Protein AF-A0A3A8LIF6-F1 (afdb_monomer_lite)

pLDDT: mean 84.56, std 20.61, range [31.11, 98.81]

Secondary structure (DSSP, 8-state):
--PPPP---PPPPPPPPP---PPPPP--PPPP------------------------------TTS-PPPPPHHHHHHHHHHHHHHHHHHHHHHH-SSSPP-HHHHHHHHHHHHT-S-TTS-PBPTTSPEEEE-PPPTT-HHHH-TTSHHHHHHHHHHHHTHHHHHHHHTTS-HHHHHHHHHHHHHHHTSTTT--HHHHHHHHHHHHHT-SS-PBPTTT--BHHHHHHHHHHS---TT--HHHHHHHHHHHHH-GGG-B-TTSS-HHHHHHHHHHHHH-HHHHHHHHHHHHSSS-EEE-TTSS-EEEPPP--TTSS--STTPPPHHHHHHHHHHHHHHH-TTEEEETTTTEEEETT--EEESS--HHHHHHHHHHHHSS-EEEEE---SHHHHHHHHHHHHHHHHTT--EEEEEEETTEEEEEEEEEEEE-TTT--EEEEEEETBTEEEEEEHHHHHHHEEEEEEEHHHHTS---------------

Sequence (486 aa):
MSRIPSPNATPPRVTRTDGPKAAPPSAQAPRATGLPTRDSFAPESNRLVAGGRAQTPAVAIDPQEFRQGPSQREVHNDLELGKLRERSKLNTLLGEDGPRTRESALSQADLLLGGFHLHSKKKTDEGADITRDAEHVNSTKDTDPTSTRHQMAAEMVESNAALEQEALQSLSPTDQAQYLAVKEQLLAIEPEGDPVAALALQTLLLKGSLPGDEALGGGGTLLEQLNGLATQELGEGIDRGQLLSDVVQEVATPESIGQRNKGTCAATAVEIQLVKENPAEYVRLVSGLASPEGQVTLADGKTVIAREALGTDAHGFGDDVRSESQELLAPALMEAANGADLDYQDGTDTHYDGDGDAVHKGLNASESDRLAEAVFGRKYDTMSGIDTATEEATAWDLIQERTAEGESVAVGIDWTGGGHKVVVTGTGVDEKTGEEYVEYTNPWGRTERMPKDEFLDRLNSVHTRAEEKERPHLPPIFRRPTAFAG

Foldseek 3Di:
DDDDDDDDDDDDDDDDDDDDDDDDDDDDDDDDPDDDDDDDDDPPDPPPDPDDDDPDPPDPDDPVPDDPDDDPVRVVVVVVVVVVVVVVVLDVLLPPPDQDDLVSLLSSLCCLQQDVPCPPQDADPLGWGFRTFGQALLDVLQVPPVRPSVVSLQVSLVSCVVVLVVLLVVDDPVLSVLLVLLLVLQCPPPPGGRSNLSSLSSSCSSVVCPPHAFALADGDGLSRLLSLLLDAAFAPPDDSNQQSSNLSSCLSAVLQQAPFPALLQLLSQLLSQCSQPGSSNLSQLLSCCGHNQNWDFASLNPDIFGFDPCDPCLPDDDSRHGRSSCNGRSLSLVVQQPDDQWDQDRVVQFIAGPVRDTDGHYHDQNSSQSSSCRRNVAHKDKDFAQDDPVSLVLQVVVCAVQLVVQHKKWFWWADDPGIGIWIFNHWDADPVPRFIWTWIRGNRSGIIIDTSVSRSVGTGMIMDHPVSVPDPPDPPPPPPPPPPDD

Structure (mmCIF, N/CA/C/O backbone):
data_AF-A0A3A8LIF6-F1
#
_entry.id   AF-A0A3A8LIF6-F1
#
loop_
_atom_site.group_PDB
_atom_site.id
_atom_site.type_symbol
_atom_site.label_atom_id
_atom_site.label_alt_id
_atom_site.label_comp_id
_atom_site.label_asym_id
_atom_site.label_entity_id
_atom_site.label_seq_id
_atom_site.pdbx_PDB_ins_code
_atom_site.Cartn_x
_atom_site.Cartn_y
_atom_site.Cartn_z
_atom_site.occupancy
_atom_site.B_iso_or_equiv
_atom_site.auth_seq_id
_atom_site.auth_comp_id
_atom_site.auth_asym_id
_atom_site.auth_atom_id
_atom_site.pdbx_PDB_model_num
ATOM 1 N N . MET A 1 1 ? -48.362 -35.141 -18.013 1.00 42.00 1 MET A N 1
ATOM 2 C CA . MET A 1 1 ? -47.172 -35.453 -17.195 1.00 42.00 1 MET A CA 1
ATOM 3 C C . MET A 1 1 ? -46.249 -36.319 -18.036 1.00 42.00 1 MET A C 1
ATOM 5 O O . MET A 1 1 ? -46.448 -37.524 -18.098 1.00 42.00 1 MET A O 1
ATOM 9 N N . SER A 1 2 ? -45.308 -35.690 -18.738 1.00 31.50 2 SER A N 1
ATOM 10 C CA . SER A 1 2 ? -44.362 -36.354 -19.642 1.00 31.50 2 SER A CA 1
ATOM 11 C C . SER A 1 2 ? -42.953 -36.009 -19.170 1.00 31.50 2 SER A C 1
ATOM 13 O O . SER A 1 2 ? -42.635 -34.832 -19.023 1.00 31.50 2 SER A O 1
ATOM 15 N N . ARG A 1 3 ? -42.158 -37.034 -18.846 1.00 38.81 3 ARG A N 1
ATOM 16 C CA . ARG A 1 3 ? -40.786 -36.905 -18.337 1.00 38.81 3 ARG A CA 1
ATOM 17 C C . ARG A 1 3 ? -39.815 -36.715 -19.503 1.00 38.81 3 ARG A C 1
ATOM 19 O O . ARG A 1 3 ? -39.824 -37.509 -20.438 1.00 38.81 3 ARG A O 1
ATOM 26 N N . ILE A 1 4 ? -38.981 -35.687 -19.402 1.00 42.16 4 ILE A N 1
ATOM 27 C CA . ILE A 1 4 ? -37.818 -35.421 -20.257 1.00 42.16 4 ILE A CA 1
ATOM 28 C C . ILE A 1 4 ? -36.588 -36.025 -19.551 1.00 42.16 4 ILE A C 1
ATOM 30 O O . ILE A 1 4 ? -36.451 -35.796 -18.348 1.00 42.16 4 ILE A O 1
ATOM 34 N N . PRO A 1 5 ? -35.709 -36.795 -20.221 1.00 50.28 5 PRO A N 1
ATOM 35 C CA . PRO A 1 5 ? -34.449 -37.243 -19.631 1.00 50.28 5 PRO A CA 1
ATOM 36 C C . PRO A 1 5 ? -33.297 -36.250 -19.883 1.00 50.28 5 PRO A C 1
ATOM 38 O O . PRO A 1 5 ? -33.153 -35.718 -20.984 1.00 50.28 5 PRO A O 1
ATOM 41 N N . SER A 1 6 ? -32.475 -36.039 -18.849 1.00 41.81 6 SER A N 1
ATOM 42 C CA . SER A 1 6 ? -31.235 -35.246 -18.858 1.00 41.81 6 SER A CA 1
ATOM 43 C C . SER A 1 6 ? -30.141 -35.842 -19.754 1.00 41.81 6 SER A C 1
ATOM 45 O O . SER A 1 6 ? -29.930 -37.057 -19.708 1.00 41.81 6 SER A O 1
ATOM 47 N N . PRO A 1 7 ? -29.349 -35.010 -20.455 1.00 45.72 7 PRO A N 1
ATOM 48 C CA . PRO A 1 7 ? -28.073 -35.408 -21.025 1.00 45.72 7 PRO A CA 1
ATOM 49 C C . PRO A 1 7 ? -26.928 -34.834 -20.178 1.00 45.72 7 PRO A C 1
ATOM 51 O O . PRO A 1 7 ? -26.720 -33.630 -20.175 1.00 45.72 7 PRO A O 1
ATOM 54 N N . ASN A 1 8 ? -26.200 -35.681 -19.449 1.00 37.94 8 ASN A N 1
ATOM 55 C CA . ASN A 1 8 ? -24.827 -35.401 -19.010 1.00 37.94 8 ASN A CA 1
ATOM 56 C C . ASN A 1 8 ? -24.169 -36.723 -18.602 1.00 37.94 8 ASN A C 1
ATOM 58 O O . ASN A 1 8 ? -24.324 -37.199 -17.481 1.00 37.94 8 ASN A O 1
ATOM 62 N N . ALA A 1 9 ? -23.472 -37.338 -19.557 1.00 41.00 9 ALA A N 1
ATOM 63 C CA . ALA A 1 9 ? -22.567 -38.452 -19.322 1.00 41.00 9 ALA A CA 1
ATOM 64 C C . ALA A 1 9 ? -21.169 -38.016 -19.770 1.00 41.00 9 ALA A C 1
ATOM 66 O O . ALA A 1 9 ? -20.919 -37.806 -20.956 1.00 41.00 9 ALA A O 1
ATOM 67 N N . THR A 1 10 ? -20.282 -37.846 -18.796 1.00 46.38 10 THR A N 1
ATOM 68 C CA . THR A 1 10 ? -18.854 -37.575 -18.972 1.00 46.38 10 THR A CA 1
ATOM 69 C C . THR A 1 10 ? -18.175 -38.778 -19.641 1.00 46.38 10 THR A C 1
ATOM 71 O O . THR A 1 10 ? -18.395 -39.908 -19.194 1.00 46.38 10 THR A O 1
ATOM 74 N N . PRO A 1 11 ? -17.349 -38.601 -20.688 1.00 44.84 11 PRO A N 1
ATOM 75 C CA . PRO A 1 11 ? -16.591 -39.708 -21.259 1.00 44.84 11 PRO A CA 1
ATOM 76 C C . PRO A 1 11 ? -15.399 -40.097 -20.359 1.00 44.84 11 PRO A C 1
ATOM 78 O O . PRO A 1 11 ? -14.822 -39.236 -19.690 1.00 44.84 11 PRO A O 1
ATOM 81 N N . PRO A 1 12 ? -15.002 -41.383 -20.330 1.00 42.94 12 PRO A N 1
ATOM 82 C CA . PRO A 1 12 ? -13.906 -41.855 -19.495 1.00 42.94 12 PRO A CA 1
ATOM 83 C C . PRO A 1 12 ? -12.528 -41.447 -20.038 1.00 42.94 12 PRO A C 1
ATOM 85 O O . PRO A 1 12 ? -12.269 -41.443 -21.242 1.00 42.94 12 PRO A O 1
ATOM 88 N N . ARG A 1 13 ? -11.635 -41.153 -19.089 1.00 41.97 13 ARG A N 1
ATOM 89 C CA . ARG A 1 13 ? -10.212 -40.831 -19.245 1.00 41.97 13 ARG A CA 1
ATOM 90 C C . ARG A 1 13 ? -9.469 -41.976 -19.947 1.00 41.97 13 ARG A C 1
ATOM 92 O O . ARG A 1 13 ? -9.420 -43.091 -19.433 1.00 41.97 13 ARG A O 1
ATOM 99 N N . VAL A 1 14 ? -8.875 -41.690 -21.105 1.00 41.88 14 VAL A N 1
ATOM 100 C CA . VAL A 1 14 ? -8.003 -42.619 -21.838 1.00 41.88 14 VAL A CA 1
ATOM 101 C C . VAL A 1 14 ? -6.654 -42.697 -21.124 1.00 41.88 14 VAL A C 1
ATOM 103 O O . VAL A 1 14 ? -5.933 -41.706 -21.026 1.00 41.88 14 VAL A O 1
ATOM 106 N N . THR A 1 15 ? -6.312 -43.880 -20.622 1.00 39.28 15 THR A N 1
ATOM 107 C CA . THR A 1 15 ? -4.973 -44.219 -20.139 1.00 39.28 15 THR A CA 1
ATOM 108 C C . THR A 1 15 ? -4.040 -44.409 -21.334 1.00 39.28 15 THR A C 1
ATOM 110 O O . THR A 1 15 ? -4.278 -45.239 -22.212 1.00 39.28 15 THR A O 1
ATOM 113 N N . ARG A 1 16 ? -2.980 -43.599 -21.395 1.00 41.56 16 ARG A N 1
ATOM 114 C CA . ARG A 1 16 ? -1.951 -43.663 -22.436 1.00 41.56 16 ARG A CA 1
ATOM 115 C C . ARG A 1 16 ? -0.925 -44.721 -22.032 1.00 41.56 16 ARG A C 1
ATOM 117 O O . ARG A 1 16 ? -0.287 -44.596 -20.995 1.00 41.56 16 ARG A O 1
ATOM 124 N N . THR A 1 17 ? -0.823 -45.777 -22.830 1.00 39.00 17 THR A N 1
ATOM 125 C CA . THR A 1 17 ? 0.152 -46.862 -22.681 1.00 39.00 17 THR A CA 1
ATOM 126 C C . THR A 1 17 ? 1.535 -46.436 -23.165 1.00 39.00 17 THR A C 1
ATOM 128 O O . THR A 1 17 ? 1.658 -45.863 -24.250 1.00 39.00 17 THR A O 1
ATOM 131 N N . ASP A 1 18 ? 2.554 -46.786 -22.382 1.00 43.75 18 ASP A N 1
ATOM 132 C CA . ASP A 1 18 ? 3.975 -46.628 -22.682 1.00 43.75 18 ASP A CA 1
ATOM 133 C C . ASP A 1 18 ? 4.397 -47.383 -23.952 1.00 43.75 18 ASP A C 1
ATOM 135 O O . ASP A 1 18 ? 4.143 -48.579 -24.111 1.00 43.75 18 ASP A O 1
ATOM 139 N N . GLY A 1 19 ? 5.078 -46.670 -24.850 1.00 42.78 19 GLY A N 1
ATOM 140 C CA . GLY A 1 19 ? 5.752 -47.210 -26.030 1.00 42.78 19 GLY A CA 1
ATOM 141 C C . GLY A 1 19 ? 7.239 -46.823 -26.026 1.00 42.78 19 GLY A C 1
ATOM 142 O O . GLY A 1 19 ? 7.592 -45.773 -25.489 1.00 42.78 19 GLY A O 1
ATOM 143 N N . PRO A 1 20 ? 8.129 -47.661 -26.588 1.00 39.62 20 PRO A N 1
ATOM 144 C CA . PRO A 1 20 ? 9.566 -47.593 -26.338 1.00 39.62 20 PRO A CA 1
ATOM 145 C C . PRO A 1 20 ? 10.250 -46.394 -27.011 1.00 39.62 20 PRO A C 1
ATOM 147 O O . PRO A 1 20 ? 10.012 -46.073 -28.175 1.00 39.62 20 PRO A O 1
ATOM 150 N N . LYS A 1 21 ? 11.148 -45.773 -26.241 1.00 38.28 21 LYS A N 1
ATOM 151 C CA . LYS A 1 21 ? 11.957 -44.590 -26.559 1.00 38.28 21 LYS A CA 1
ATOM 152 C C . LYS A 1 21 ? 12.980 -44.916 -27.662 1.00 38.28 21 LYS A C 1
ATOM 154 O O . LYS A 1 21 ? 13.900 -45.702 -27.442 1.00 38.28 21 LYS A O 1
ATOM 159 N N . ALA A 1 22 ? 12.824 -44.315 -28.841 1.00 40.81 22 ALA A N 1
ATOM 160 C CA . ALA A 1 22 ? 13.844 -44.311 -29.889 1.00 40.81 22 ALA A CA 1
ATOM 161 C C . ALA A 1 22 ? 14.880 -43.207 -29.608 1.00 40.81 22 ALA A C 1
ATOM 163 O O . ALA A 1 22 ? 14.518 -42.090 -29.242 1.00 40.81 22 ALA A O 1
ATOM 164 N N . ALA A 1 23 ? 16.165 -43.532 -29.759 1.00 43.44 23 ALA A N 1
ATOM 165 C CA . ALA A 1 23 ? 17.279 -42.606 -29.560 1.00 43.44 23 ALA A CA 1
ATOM 166 C C . ALA A 1 23 ? 17.323 -41.518 -30.657 1.00 43.44 23 ALA A C 1
ATOM 168 O O . ALA A 1 23 ? 17.140 -41.853 -31.831 1.00 43.44 23 ALA A O 1
ATOM 169 N N . PRO A 1 24 ? 17.606 -40.245 -30.319 1.00 49.56 24 PRO A N 1
ATOM 170 C CA . PRO A 1 24 ? 17.801 -39.202 -31.318 1.00 49.56 24 PRO A CA 1
ATOM 171 C C . PRO A 1 24 ? 19.247 -39.184 -31.861 1.00 49.56 24 PRO A C 1
ATOM 173 O O . PRO A 1 24 ? 20.184 -39.576 -31.159 1.00 49.56 24 PRO A O 1
ATOM 176 N N . PRO A 1 25 ? 19.444 -38.734 -33.115 1.00 41.81 25 PRO A N 1
ATOM 177 C CA . PRO A 1 25 ? 20.758 -38.590 -33.729 1.00 41.81 25 PRO A CA 1
ATOM 178 C C . PRO A 1 25 ? 21.517 -37.373 -33.185 1.00 41.81 25 PRO A C 1
ATOM 180 O O . PRO A 1 25 ? 20.930 -36.389 -32.736 1.00 41.81 25 PRO A O 1
ATOM 183 N N . SER A 1 26 ? 22.845 -37.458 -33.243 1.00 38.22 26 SER A N 1
ATOM 184 C CA . SER A 1 26 ? 23.766 -36.433 -32.768 1.00 38.22 26 SER A CA 1
ATOM 185 C C . SER A 1 26 ? 23.922 -35.247 -33.730 1.00 38.22 26 SER A C 1
ATOM 187 O O . SER A 1 26 ? 23.818 -35.386 -34.947 1.00 38.22 26 SER A O 1
ATOM 189 N N . ALA A 1 27 ? 24.311 -34.126 -33.112 1.00 35.34 27 ALA A N 1
ATOM 190 C CA . ALA A 1 27 ? 25.000 -32.952 -33.654 1.00 35.34 27 ALA A CA 1
ATOM 191 C C . ALA A 1 27 ? 24.185 -31.936 -34.478 1.00 35.34 27 ALA A C 1
ATOM 193 O O . ALA A 1 27 ? 23.799 -32.190 -35.612 1.00 35.34 27 ALA A O 1
ATOM 194 N N . GLN A 1 28 ? 24.119 -30.697 -33.978 1.00 32.34 28 GLN A N 1
ATOM 195 C CA . GLN A 1 28 ? 25.036 -29.619 -34.384 1.00 32.34 28 GLN A CA 1
ATOM 196 C C . GLN A 1 28 ? 24.883 -28.405 -33.451 1.00 32.34 28 GLN A C 1
ATOM 198 O O . GLN A 1 28 ? 23.777 -28.002 -33.111 1.00 32.34 28 GLN A O 1
ATOM 203 N N . ALA A 1 29 ? 26.016 -27.843 -33.030 1.00 41.88 29 ALA A N 1
ATOM 204 C CA . ALA A 1 29 ? 26.097 -26.656 -32.186 1.00 41.88 29 ALA A CA 1
ATOM 205 C C . ALA A 1 29 ? 25.899 -25.368 -33.006 1.00 41.88 29 ALA A C 1
ATOM 207 O O . ALA A 1 29 ? 26.566 -25.218 -34.037 1.00 41.88 29 ALA A O 1
ATOM 208 N N . PRO A 1 30 ? 25.094 -24.398 -32.540 1.00 43.47 30 PRO A N 1
ATOM 209 C CA . PRO A 1 30 ? 25.199 -23.020 -32.986 1.00 43.47 30 PRO A CA 1
ATOM 210 C C . PRO A 1 30 ? 26.067 -22.181 -32.037 1.00 43.47 30 PRO A C 1
ATOM 212 O O . PRO A 1 30 ? 26.153 -22.401 -30.831 1.00 43.47 30 PRO A O 1
ATOM 215 N N . ARG A 1 31 ? 26.761 -21.227 -32.658 1.00 35.62 31 ARG A N 1
ATOM 216 C CA . ARG A 1 31 ? 27.719 -20.282 -32.080 1.00 35.62 31 ARG A CA 1
ATOM 217 C C . ARG A 1 31 ? 27.063 -19.365 -31.047 1.00 35.62 31 ARG A C 1
ATOM 219 O O . ARG A 1 31 ? 26.087 -18.695 -31.363 1.00 35.62 31 ARG A O 1
ATOM 226 N N . ALA A 1 32 ? 27.687 -19.259 -29.877 1.00 33.34 32 ALA A N 1
ATOM 227 C CA . ALA A 1 32 ? 27.408 -18.225 -28.891 1.00 33.34 32 ALA A CA 1
ATOM 228 C C . ALA A 1 32 ? 28.009 -16.879 -29.336 1.00 33.34 32 ALA A C 1
ATOM 230 O O . ALA A 1 32 ? 29.222 -16.761 -29.523 1.00 33.34 32 ALA A O 1
ATOM 231 N N . THR A 1 33 ? 27.166 -15.861 -29.484 1.00 34.88 33 THR A N 1
ATOM 232 C CA . THR A 1 33 ? 27.558 -14.448 -29.417 1.00 34.88 33 THR A CA 1
ATOM 233 C C . THR A 1 33 ? 27.131 -13.937 -28.048 1.00 34.88 33 THR A C 1
ATOM 235 O O . THR A 1 33 ? 25.975 -13.574 -27.857 1.00 34.88 33 THR A O 1
ATOM 238 N N . GLY A 1 34 ? 28.043 -14.006 -27.079 1.00 31.28 34 GLY A N 1
ATOM 239 C CA . GLY A 1 34 ? 27.805 -13.549 -25.713 1.00 31.28 34 GLY A CA 1
ATOM 240 C C . GLY A 1 34 ? 27.926 -12.031 -25.597 1.00 31.28 34 GLY A C 1
ATOM 241 O O . GLY A 1 34 ? 28.972 -11.468 -25.922 1.00 31.28 34 GLY A O 1
ATOM 242 N N . LEU A 1 35 ? 26.869 -11.397 -25.097 1.00 34.56 35 LEU A N 1
ATOM 243 C CA . LEU A 1 35 ? 26.956 -10.164 -24.320 1.00 34.56 35 LEU A CA 1
ATOM 244 C C . LEU A 1 35 ? 26.947 -10.576 -22.837 1.00 34.56 35 LEU A C 1
ATOM 246 O O . LEU A 1 35 ? 26.141 -11.431 -22.474 1.00 34.56 35 LEU A O 1
ATOM 250 N N . PRO A 1 36 ? 27.843 -10.049 -21.987 1.00 32.75 36 PRO A N 1
ATOM 251 C CA . PRO A 1 36 ? 27.862 -10.410 -20.576 1.00 32.75 36 PRO A CA 1
ATOM 252 C C . PRO A 1 36 ? 26.725 -9.701 -19.831 1.00 32.75 36 PRO A C 1
ATOM 254 O O . PRO A 1 36 ? 26.762 -8.484 -19.655 1.00 32.75 36 PRO A O 1
ATOM 257 N N . THR A 1 37 ? 25.742 -10.466 -19.358 1.00 34.69 37 THR A N 1
ATOM 258 C CA . THR A 1 37 ? 24.885 -10.054 -18.244 1.00 34.69 37 THR A CA 1
ATOM 259 C C . THR A 1 37 ? 25.738 -10.045 -16.976 1.00 34.69 37 THR A C 1
ATOM 261 O O . THR A 1 37 ? 26.441 -11.005 -16.655 1.00 34.69 37 THR A O 1
ATOM 264 N N . ARG A 1 38 ? 25.772 -8.899 -16.293 1.00 33.00 38 ARG A N 1
ATOM 265 C CA . ARG A 1 38 ? 26.426 -8.742 -14.991 1.00 33.00 38 ARG A CA 1
ATOM 266 C C . ARG A 1 38 ? 25.476 -9.256 -13.913 1.00 33.00 38 ARG A C 1
ATOM 268 O O . ARG A 1 38 ? 24.750 -8.467 -13.320 1.00 33.00 38 ARG A O 1
ATOM 275 N N . ASP A 1 39 ? 25.527 -10.555 -13.645 1.00 31.11 39 ASP A N 1
ATOM 276 C CA . ASP A 1 39 ? 25.015 -11.097 -12.386 1.00 31.11 39 ASP A CA 1
ATOM 277 C C . ASP A 1 39 ? 25.908 -10.604 -11.249 1.00 31.11 39 ASP A C 1
ATOM 279 O O . ASP A 1 39 ? 27.068 -10.999 -11.094 1.00 31.11 39 ASP A O 1
ATOM 283 N N . SER A 1 40 ? 25.366 -9.665 -10.488 1.00 37.84 40 SER A N 1
ATOM 284 C CA . SER A 1 40 ? 25.916 -9.193 -9.224 1.00 37.84 40 SER A CA 1
ATOM 285 C C . SER A 1 40 ? 25.057 -9.816 -8.126 1.00 37.84 40 SER A C 1
ATOM 287 O O . SER A 1 40 ? 23.859 -9.949 -8.325 1.00 37.84 40 SER A O 1
ATOM 289 N N . PHE A 1 41 ? 25.658 -10.156 -6.983 1.00 33.03 41 PHE A N 1
ATOM 290 C CA . PHE A 1 41 ? 25.032 -10.738 -5.778 1.00 33.03 41 PHE A CA 1
ATOM 291 C C . PHE A 1 41 ? 25.042 -12.273 -5.661 1.00 33.03 41 PHE A C 1
ATOM 293 O O . PHE A 1 41 ? 24.014 -12.934 -5.571 1.00 33.03 41 PHE A O 1
ATOM 300 N N . ALA A 1 42 ? 26.246 -12.825 -5.479 1.00 31.73 42 ALA A N 1
ATOM 301 C CA . ALA A 1 42 ? 26.442 -13.863 -4.469 1.00 31.73 42 ALA A CA 1
ATOM 302 C C . ALA A 1 42 ? 27.095 -13.198 -3.240 1.00 31.73 42 ALA A C 1
ATOM 304 O O . ALA A 1 42 ? 28.127 -12.539 -3.409 1.00 31.73 42 ALA A O 1
ATOM 305 N N . PRO A 1 43 ? 26.543 -13.320 -2.019 1.00 33.41 43 PRO A N 1
ATOM 306 C CA . PRO A 1 43 ? 27.257 -12.893 -0.824 1.00 33.41 43 PRO A CA 1
ATOM 307 C C . PRO A 1 43 ? 28.521 -13.749 -0.678 1.00 33.41 43 PRO A C 1
ATOM 309 O O . PRO A 1 43 ? 28.458 -14.978 -0.749 1.00 33.41 43 PRO A O 1
ATOM 312 N N . GLU A 1 44 ? 29.681 -13.111 -0.491 1.00 31.62 44 GLU A N 1
ATOM 313 C CA . GLU A 1 44 ? 30.921 -13.807 -0.145 1.00 31.62 44 GLU A CA 1
ATOM 314 C C . GLU A 1 44 ? 30.697 -14.602 1.146 1.00 31.62 44 GLU A C 1
ATOM 316 O O . GLU A 1 44 ? 30.719 -14.072 2.258 1.00 31.62 44 GLU A O 1
ATOM 321 N N . SER A 1 45 ? 30.472 -15.908 1.003 1.00 37.12 45 SER A N 1
ATOM 322 C CA . SER A 1 45 ? 30.454 -16.829 2.127 1.00 37.12 45 SER A CA 1
ATOM 323 C C . SER A 1 45 ? 31.824 -16.775 2.799 1.00 37.12 45 SER A C 1
ATOM 325 O O . SER A 1 45 ? 32.835 -17.172 2.209 1.00 37.12 45 SER A O 1
ATOM 327 N N . ASN A 1 46 ? 31.840 -16.272 4.031 1.00 36.81 46 ASN A N 1
ATOM 328 C CA . ASN A 1 46 ? 32.997 -16.193 4.907 1.00 36.81 46 ASN A CA 1
ATOM 329 C C . ASN A 1 46 ? 33.690 -17.562 4.989 1.00 36.81 46 ASN A C 1
ATOM 331 O O . ASN A 1 46 ? 33.265 -18.476 5.701 1.00 36.81 46 ASN A O 1
ATOM 335 N N . ARG A 1 47 ? 34.778 -17.720 4.232 1.00 35.97 47 ARG A N 1
ATOM 336 C CA . ARG A 1 47 ? 35.622 -18.910 4.261 1.00 35.97 47 ARG A CA 1
ATOM 337 C C . ARG A 1 47 ? 36.417 -18.857 5.564 1.00 35.97 47 ARG A C 1
ATOM 339 O O . ARG A 1 47 ? 37.448 -18.196 5.643 1.00 35.97 47 ARG A O 1
ATOM 346 N N . LEU A 1 48 ? 35.913 -19.534 6.596 1.00 36.59 48 LEU A N 1
ATOM 347 C CA . LEU A 1 48 ? 36.616 -19.776 7.857 1.00 36.59 48 LEU A CA 1
ATOM 348 C C . LEU A 1 48 ? 37.955 -20.470 7.570 1.00 36.59 48 LEU A C 1
ATOM 350 O O . LEU A 1 48 ? 38.039 -21.689 7.418 1.00 36.59 48 LEU A O 1
ATOM 354 N N . VAL A 1 49 ? 39.021 -19.674 7.489 1.00 40.72 49 VAL A N 1
ATOM 355 C CA . VAL A 1 49 ? 40.397 -20.162 7.506 1.00 40.72 49 VAL A CA 1
ATOM 356 C C . VAL A 1 49 ? 40.699 -20.602 8.934 1.00 40.72 49 VAL A C 1
ATOM 358 O O . VAL A 1 49 ? 40.927 -19.796 9.834 1.00 40.72 49 VAL A O 1
ATOM 361 N N . ALA A 1 50 ? 40.693 -21.914 9.146 1.00 46.91 50 ALA A N 1
ATOM 362 C CA . ALA A 1 50 ? 41.263 -22.528 10.330 1.00 46.91 50 ALA A CA 1
ATOM 363 C C . ALA A 1 50 ? 42.786 -22.303 10.327 1.00 46.91 50 ALA A C 1
ATOM 365 O O . ALA A 1 50 ? 43.515 -22.968 9.594 1.00 46.91 50 ALA A O 1
ATOM 366 N N . GLY A 1 51 ? 43.281 -21.367 11.143 1.00 44.59 51 GLY A N 1
ATOM 367 C CA . GLY A 1 51 ? 44.723 -21.210 11.332 1.00 44.59 51 GLY A CA 1
ATOM 368 C C . GLY A 1 51 ? 45.148 -19.981 12.130 1.00 44.59 51 GLY A C 1
ATOM 369 O O . GLY A 1 51 ? 45.275 -18.900 11.575 1.00 44.59 51 GLY A O 1
ATOM 370 N N . GLY A 1 52 ? 45.473 -20.184 13.412 1.00 38.50 52 GLY A N 1
ATOM 371 C CA . GLY A 1 52 ? 46.366 -19.307 14.181 1.00 38.50 52 GLY A CA 1
ATOM 372 C C . GLY A 1 52 ? 45.701 -18.160 14.947 1.00 38.50 52 GLY A C 1
ATOM 373 O O . GLY A 1 52 ? 45.495 -17.076 14.415 1.00 38.50 52 GLY A O 1
ATOM 374 N N . ARG A 1 53 ? 45.474 -18.351 16.255 1.00 41.50 53 ARG A N 1
ATOM 375 C CA . ARG A 1 53 ? 45.270 -17.239 17.199 1.00 41.50 53 ARG A CA 1
ATOM 376 C C . ARG A 1 53 ? 46.558 -16.412 17.279 1.00 41.50 53 ARG A C 1
ATOM 378 O O . ARG A 1 53 ? 47.451 -16.738 18.059 1.00 41.50 53 ARG A O 1
ATOM 385 N N . ALA A 1 54 ? 46.644 -15.341 16.497 1.00 46.66 54 ALA A N 1
ATOM 386 C CA . ALA A 1 54 ? 47.522 -14.229 16.827 1.00 46.66 54 ALA A CA 1
ATOM 387 C C . ALA A 1 54 ? 46.952 -13.553 18.082 1.00 46.66 54 ALA A C 1
ATOM 389 O O . ALA A 1 54 ? 45.802 -13.119 18.094 1.00 46.66 54 ALA A O 1
ATOM 390 N N . GLN A 1 55 ? 47.729 -13.532 19.164 1.00 49.31 55 GLN A N 1
ATOM 391 C CA . GLN A 1 55 ? 47.395 -12.759 20.356 1.00 49.31 55 GLN A CA 1
ATOM 392 C C . GLN A 1 55 ? 47.414 -11.279 19.968 1.00 49.31 55 GLN A C 1
ATOM 394 O O . GLN A 1 55 ? 48.479 -10.730 19.685 1.00 49.31 55 GLN A O 1
ATOM 399 N N . THR A 1 56 ? 46.249 -10.637 19.921 1.00 50.72 56 THR A N 1
ATOM 400 C CA . THR A 1 56 ? 46.164 -9.179 19.849 1.00 50.72 56 THR A CA 1
ATOM 401 C C . THR A 1 56 ? 46.863 -8.621 21.092 1.00 50.72 56 THR A C 1
ATOM 403 O O . THR A 1 56 ? 46.518 -9.036 22.204 1.00 50.72 56 THR A O 1
ATOM 406 N N . PRO A 1 57 ? 47.867 -7.737 20.957 1.00 53.78 57 PRO A N 1
ATOM 407 C CA . PRO A 1 57 ? 48.484 -7.111 22.116 1.00 53.78 57 PRO A CA 1
ATOM 408 C C . PRO A 1 57 ? 47.405 -6.344 22.881 1.00 53.78 57 PRO A C 1
ATOM 410 O O . PRO A 1 57 ? 46.614 -5.615 22.282 1.00 53.78 57 PRO A O 1
ATOM 413 N N . ALA A 1 58 ? 47.350 -6.545 24.198 1.00 49.50 58 ALA A N 1
ATOM 414 C CA . ALA A 1 58 ? 46.451 -5.808 25.071 1.00 49.50 58 ALA A CA 1
ATOM 415 C C . ALA A 1 58 ? 46.694 -4.307 24.867 1.00 49.50 58 ALA A C 1
ATOM 417 O O . ALA A 1 58 ? 47.774 -3.800 25.174 1.00 49.50 58 ALA A O 1
ATOM 418 N N . VAL A 1 59 ? 45.703 -3.611 24.312 1.00 59.91 59 VAL A N 1
ATOM 419 C CA . VAL A 1 59 ? 45.709 -2.152 24.247 1.00 59.91 59 VAL A CA 1
ATOM 420 C C . VAL A 1 59 ? 45.622 -1.669 25.691 1.00 59.91 59 VAL A C 1
ATOM 422 O O . VAL A 1 59 ? 44.608 -1.869 26.358 1.00 59.91 59 VAL A O 1
ATOM 425 N N . ALA A 1 60 ? 46.715 -1.106 26.204 1.00 55.66 60 ALA A N 1
ATOM 426 C CA . ALA A 1 60 ? 46.718 -0.436 27.493 1.00 55.66 60 ALA A CA 1
ATOM 427 C C . ALA A 1 60 ? 45.854 0.823 27.358 1.00 55.66 60 ALA A C 1
ATOM 429 O O . ALA A 1 60 ? 46.291 1.816 26.784 1.00 55.66 60 ALA A O 1
ATOM 430 N N . ILE A 1 61 ? 44.606 0.746 27.821 1.00 57.22 61 ILE A N 1
ATOM 431 C CA . ILE A 1 61 ? 43.717 1.904 27.915 1.00 57.22 61 ILE A CA 1
ATOM 432 C C . ILE A 1 61 ? 44.289 2.805 29.009 1.00 57.22 61 ILE A C 1
ATOM 434 O O . ILE A 1 61 ? 44.442 2.360 30.150 1.00 57.22 61 ILE A O 1
ATOM 438 N N . ASP A 1 62 ? 44.633 4.043 28.659 1.00 73.06 62 ASP A N 1
ATOM 439 C CA . ASP A 1 62 ? 45.062 5.048 29.626 1.00 73.06 62 ASP A CA 1
ATOM 440 C C . ASP A 1 62 ? 43.902 5.316 30.610 1.00 73.06 62 ASP A C 1
ATOM 442 O O . ASP A 1 62 ? 42.830 5.761 30.189 1.00 73.06 62 ASP A O 1
ATOM 446 N N . PRO A 1 63 ? 44.064 5.058 31.922 1.00 64.44 63 PRO A N 1
ATOM 447 C CA . PRO A 1 63 ? 43.024 5.326 32.914 1.00 64.44 63 PRO A CA 1
ATOM 448 C C . PRO A 1 63 ? 42.601 6.800 32.967 1.00 64.44 63 PRO A C 1
ATOM 450 O O . PRO A 1 63 ? 41.510 7.095 33.453 1.00 64.44 63 PRO A O 1
ATOM 453 N N . GLN A 1 64 ? 43.441 7.725 32.485 1.00 73.06 64 GLN A N 1
ATOM 454 C CA . GLN A 1 64 ? 43.117 9.151 32.391 1.00 73.06 64 GLN A CA 1
ATOM 455 C C . GLN A 1 64 ? 42.224 9.489 31.188 1.00 73.06 64 GLN A C 1
ATOM 457 O O . GLN A 1 64 ? 41.591 10.543 31.184 1.00 73.06 64 GLN A O 1
ATOM 462 N N . GLU A 1 65 ? 42.114 8.596 30.200 1.00 66.12 65 GLU A N 1
ATOM 463 C CA . GLU A 1 65 ? 41.204 8.745 29.057 1.00 66.12 65 GLU A CA 1
ATOM 464 C C . GLU A 1 65 ? 39.807 8.159 29.326 1.00 66.12 65 GLU A C 1
ATOM 466 O O . GLU A 1 65 ? 38.890 8.335 28.518 1.00 66.12 65 GLU A O 1
ATOM 471 N N . PHE A 1 66 ? 39.597 7.520 30.485 1.00 57.34 66 PHE A N 1
ATOM 472 C CA . PHE A 1 66 ? 38.292 6.999 30.884 1.00 57.34 66 PHE A CA 1
ATOM 473 C C . PHE A 1 66 ? 37.354 8.146 31.282 1.00 57.34 66 PHE A C 1
ATOM 475 O O . PHE A 1 66 ? 37.273 8.562 32.440 1.00 57.34 66 PHE A O 1
ATOM 482 N N . ARG A 1 67 ? 36.613 8.673 30.305 1.00 73.44 67 ARG A N 1
ATOM 483 C CA . ARG A 1 67 ? 35.478 9.555 30.581 1.00 73.44 67 ARG A CA 1
ATOM 484 C C . ARG A 1 67 ? 34.405 8.726 31.282 1.00 73.44 67 ARG A C 1
ATOM 486 O O . ARG A 1 67 ? 33.925 7.748 30.713 1.00 73.44 67 ARG A O 1
ATOM 493 N N . GLN A 1 68 ? 34.035 9.098 32.510 1.00 78.44 68 GLN A N 1
ATOM 494 C CA . GLN A 1 68 ? 32.837 8.535 33.133 1.00 78.44 68 GLN A CA 1
ATOM 495 C C . GLN A 1 68 ? 31.661 8.778 32.186 1.00 78.44 68 GLN A C 1
ATOM 497 O O . GLN A 1 68 ? 31.387 9.920 31.814 1.00 78.44 68 GLN A O 1
ATOM 502 N N . GLY A 1 69 ? 31.021 7.691 31.755 1.00 76.25 69 GLY A N 1
ATOM 503 C CA . GLY A 1 69 ? 29.780 7.774 31.000 1.00 76.25 69 GLY A CA 1
ATOM 504 C C . GLY A 1 69 ? 28.689 8.473 31.818 1.00 76.25 69 GLY A C 1
ATOM 505 O O . GLY A 1 69 ? 28.838 8.623 33.036 1.00 76.25 69 GLY A O 1
ATOM 506 N N . PRO A 1 70 ? 27.594 8.893 31.165 1.00 79.69 70 PRO A N 1
ATOM 507 C CA . PRO A 1 70 ? 26.468 9.500 31.858 1.00 79.69 70 PRO A CA 1
ATOM 508 C C . PRO A 1 70 ? 25.979 8.574 32.974 1.00 79.69 70 PRO A C 1
ATOM 510 O O . PRO A 1 70 ? 25.899 7.351 32.822 1.00 79.69 70 PRO A O 1
ATOM 513 N N . SER A 1 71 ? 25.666 9.158 34.122 1.00 88.69 71 SER A N 1
ATOM 514 C CA . SER A 1 71 ? 25.055 8.437 35.228 1.00 88.69 71 SER A CA 1
ATOM 515 C C . SER A 1 71 ? 23.687 7.888 34.812 1.00 88.69 71 SER A C 1
ATOM 517 O O . SER A 1 71 ? 22.991 8.469 33.979 1.00 88.69 71 SER A O 1
ATOM 519 N N . GLN A 1 72 ? 23.237 6.801 35.448 1.00 79.06 72 GLN A N 1
ATOM 520 C CA . GLN A 1 72 ? 21.887 6.260 35.217 1.00 79.06 72 GLN A CA 1
ATOM 521 C C . GLN A 1 72 ? 20.784 7.318 35.395 1.00 79.06 72 GLN A C 1
ATOM 523 O O . GLN A 1 72 ? 19.760 7.270 34.720 1.00 79.06 72 GLN A O 1
ATOM 528 N N . ARG A 1 73 ? 21.003 8.298 36.281 1.00 80.50 73 ARG A N 1
ATOM 529 C CA . ARG A 1 73 ? 20.080 9.414 36.502 1.00 80.50 73 ARG A CA 1
ATOM 530 C C . ARG A 1 73 ? 20.045 10.388 35.323 1.00 80.50 73 ARG A C 1
ATOM 532 O O . ARG A 1 73 ? 18.972 10.879 35.000 1.00 80.50 73 ARG A O 1
ATOM 539 N N . GLU A 1 74 ? 21.186 10.674 34.701 1.00 79.44 74 GLU A N 1
ATOM 540 C CA . GLU A 1 74 ? 21.251 11.517 33.499 1.00 79.44 74 GLU A CA 1
ATOM 541 C C . GLU A 1 74 ? 20.568 10.825 32.319 1.00 79.44 74 GLU A C 1
ATOM 543 O O . GLU A 1 74 ? 19.712 11.435 31.690 1.00 79.44 74 GLU A O 1
ATOM 548 N N . VAL A 1 75 ? 20.821 9.525 32.119 1.00 75.81 75 VAL A N 1
ATOM 549 C CA . VAL A 1 75 ? 20.118 8.723 31.101 1.00 75.81 75 VAL A CA 1
ATOM 550 C C . VAL A 1 75 ? 18.599 8.735 31.329 1.00 75.81 75 VAL A C 1
ATOM 552 O O . VAL A 1 75 ? 17.833 8.922 30.388 1.00 75.81 75 VAL A O 1
ATOM 555 N N . HIS A 1 76 ? 18.142 8.585 32.577 1.00 79.81 76 HIS A N 1
ATOM 556 C CA . HIS A 1 76 ? 16.714 8.630 32.909 1.00 79.81 76 HIS A CA 1
ATOM 557 C C . HIS A 1 76 ? 16.091 10.016 32.678 1.00 79.81 76 HIS A C 1
ATOM 559 O O . HIS A 1 76 ? 15.011 10.114 32.102 1.00 79.81 76 HIS A O 1
ATOM 565 N N . ASN A 1 77 ? 16.772 11.091 33.085 1.00 75.38 77 ASN A N 1
ATOM 566 C CA . ASN A 1 77 ? 16.295 12.457 32.866 1.00 75.38 77 ASN A CA 1
ATOM 567 C C . ASN A 1 77 ? 16.205 12.804 31.373 1.00 75.38 77 ASN A C 1
ATOM 569 O O . ASN A 1 77 ? 15.249 13.462 30.968 1.00 75.38 77 ASN A O 1
ATOM 573 N N . ASP A 1 78 ? 17.169 12.361 30.563 1.00 70.88 78 ASP A N 1
ATOM 574 C CA . ASP A 1 78 ? 17.161 12.579 29.114 1.00 70.88 78 ASP A CA 1
ATOM 575 C C . ASP A 1 78 ? 16.012 11.821 28.435 1.00 70.88 78 ASP A C 1
ATOM 577 O O . ASP A 1 78 ? 15.344 12.379 27.563 1.00 70.88 78 ASP A O 1
ATOM 581 N N . LEU A 1 79 ? 15.713 10.594 28.880 1.00 68.06 79 LEU A N 1
ATOM 582 C CA . LEU A 1 79 ? 14.544 9.834 28.420 1.00 68.06 79 LEU A CA 1
ATOM 583 C C . LEU A 1 79 ? 13.226 10.538 28.776 1.00 68.06 79 LEU A C 1
ATOM 585 O O . LEU A 1 79 ? 12.352 10.674 27.921 1.00 68.06 79 LEU A O 1
ATOM 589 N N . GLU A 1 80 ? 13.081 11.029 30.008 1.00 70.81 80 GLU A N 1
ATOM 590 C CA . GLU A 1 80 ? 11.879 11.755 30.444 1.00 70.81 80 GLU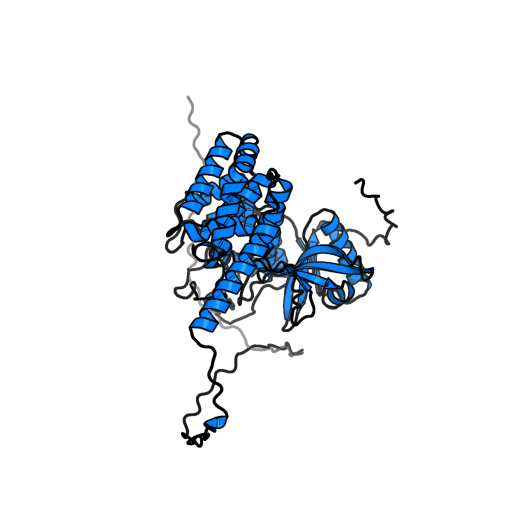 A CA 1
ATOM 591 C C . GLU A 1 80 ? 11.717 13.106 29.724 1.00 70.81 80 GLU A C 1
ATOM 593 O O . GLU A 1 80 ? 10.615 13.466 29.309 1.00 70.81 80 GLU A O 1
ATOM 598 N N . LEU A 1 81 ? 12.812 13.836 29.487 1.00 67.06 81 LEU A N 1
ATOM 599 C CA . LEU A 1 81 ? 12.806 15.047 28.658 1.00 67.06 81 LEU A CA 1
ATOM 600 C C . LEU A 1 81 ? 12.447 14.744 27.200 1.00 67.06 81 LEU A C 1
ATOM 602 O O . LEU A 1 81 ? 11.732 15.532 26.579 1.00 67.06 81 LEU A O 1
ATOM 606 N N . GLY A 1 82 ?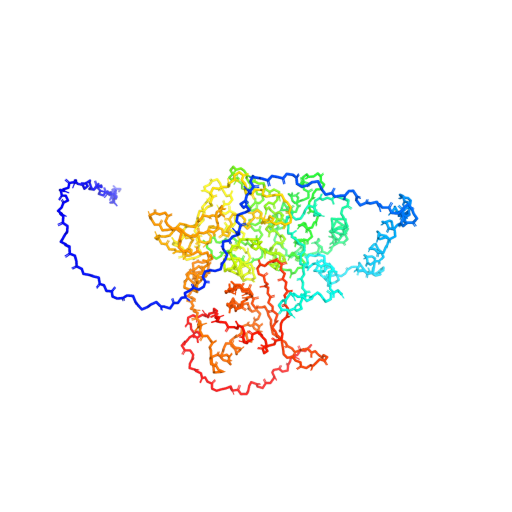 12.911 13.615 26.660 1.00 71.62 82 GLY A N 1
ATOM 607 C CA . GLY A 1 82 ? 12.504 13.107 25.352 1.00 71.62 82 GLY A CA 1
ATOM 608 C C . GLY A 1 82 ? 10.993 12.896 25.280 1.00 71.62 82 GLY A C 1
ATOM 609 O O . GLY A 1 82 ? 10.335 13.493 24.431 1.00 71.62 82 GLY A O 1
ATOM 610 N N . LYS A 1 83 ? 10.421 12.155 26.239 1.00 71.56 83 LYS A N 1
ATOM 611 C CA . LYS A 1 83 ? 8.968 11.928 26.340 1.00 71.56 83 LYS A CA 1
ATOM 612 C C . LYS A 1 83 ? 8.171 13.225 26.479 1.00 71.56 83 LYS A C 1
ATOM 614 O O . LYS A 1 83 ? 7.128 13.368 25.851 1.00 71.56 83 LYS A O 1
ATOM 619 N N . LEU A 1 84 ? 8.646 14.185 27.276 1.00 65.94 84 LEU A N 1
ATOM 620 C CA . LEU A 1 84 ? 7.989 15.487 27.440 1.00 65.94 84 LEU A CA 1
ATOM 621 C C . LEU A 1 84 ? 8.011 16.318 26.154 1.00 65.94 84 LEU A C 1
ATOM 623 O O . LEU A 1 84 ? 7.025 16.983 25.842 1.00 65.94 84 LEU A O 1
ATOM 627 N N . ARG A 1 85 ? 9.112 16.281 25.395 1.00 73.69 85 ARG A N 1
ATOM 628 C CA . ARG A 1 85 ? 9.194 16.942 24.086 1.00 73.69 85 ARG A CA 1
ATOM 629 C C . ARG A 1 85 ? 8.260 16.290 23.079 1.00 73.69 85 ARG A C 1
ATOM 631 O O . ARG A 1 85 ? 7.563 17.019 22.381 1.00 73.69 85 ARG A O 1
ATOM 638 N N . GLU A 1 86 ? 8.209 14.961 23.040 1.00 68.75 86 GLU A N 1
ATOM 639 C CA . GLU A 1 86 ? 7.264 14.240 22.184 1.00 68.75 86 GLU A CA 1
ATOM 640 C C . GLU A 1 86 ? 5.819 14.563 22.570 1.00 68.75 86 GLU A C 1
ATOM 642 O O . GLU A 1 86 ? 5.072 15.016 21.715 1.00 68.75 86 GLU A O 1
ATOM 647 N N . ARG A 1 87 ? 5.453 14.521 23.859 1.00 67.38 87 ARG A N 1
ATOM 648 C CA . ARG A 1 87 ? 4.129 14.962 24.343 1.00 67.38 87 ARG A CA 1
ATOM 649 C C . ARG A 1 87 ? 3.808 16.420 24.017 1.00 67.38 87 ARG A C 1
ATOM 651 O O . ARG A 1 87 ? 2.674 16.744 23.694 1.00 67.38 87 ARG A O 1
ATOM 658 N N . SER A 1 88 ? 4.783 17.323 24.078 1.00 72.31 88 SER A N 1
ATOM 659 C CA . SER A 1 88 ? 4.565 18.722 23.694 1.00 72.31 88 SER A CA 1
ATOM 660 C C . SER A 1 88 ? 4.294 18.869 22.195 1.00 72.31 88 SER A C 1
ATOM 662 O O . SER A 1 88 ? 3.450 19.681 21.816 1.00 72.31 88 SER A O 1
ATOM 664 N N . LYS A 1 89 ? 4.986 18.102 21.340 1.00 70.94 89 LYS A N 1
ATOM 665 C CA . LYS A 1 89 ? 4.671 18.031 19.904 1.00 70.94 89 LYS A CA 1
ATOM 666 C C . LYS A 1 89 ? 3.283 17.429 19.689 1.00 70.94 89 LYS A C 1
ATOM 668 O O . LYS A 1 89 ? 2.532 17.942 18.875 1.00 70.94 89 LYS A O 1
ATOM 673 N N . LEU A 1 90 ? 2.935 16.412 20.471 1.00 65.00 90 LEU A N 1
ATOM 674 C CA . LEU A 1 90 ? 1.640 15.728 20.487 1.00 65.00 90 LEU A CA 1
ATOM 675 C C . LEU A 1 90 ? 0.498 16.710 20.770 1.00 65.00 90 LEU A C 1
ATOM 677 O O . LEU A 1 90 ? -0.404 16.837 19.955 1.00 65.00 90 LEU A O 1
ATOM 681 N N . ASN A 1 91 ? 0.607 17.513 21.831 1.00 70.88 91 ASN A N 1
ATOM 682 C CA . ASN A 1 91 ? -0.369 18.563 22.142 1.00 70.88 91 ASN A CA 1
ATOM 683 C C . ASN A 1 91 ? -0.446 19.634 21.045 1.00 70.88 91 ASN A C 1
ATOM 685 O O . ASN A 1 91 ? -1.509 20.183 20.785 1.00 70.88 91 ASN A O 1
ATOM 689 N N . THR A 1 92 ? 0.678 19.930 20.389 1.00 73.69 92 THR A N 1
ATOM 690 C CA . THR A 1 92 ? 0.697 20.870 19.257 1.00 73.69 92 THR A CA 1
ATOM 691 C C . THR A 1 92 ? -0.031 20.284 18.042 1.00 73.69 92 THR A C 1
ATOM 693 O O . THR A 1 92 ? -0.716 21.008 17.328 1.00 73.69 92 THR A O 1
ATOM 696 N N . LEU A 1 93 ? 0.092 18.974 17.816 1.00 67.38 93 LEU A N 1
ATOM 697 C CA . LEU A 1 93 ? -0.533 18.268 16.698 1.00 67.38 93 LEU A CA 1
ATOM 698 C C . LEU A 1 93 ? -2.014 17.986 16.911 1.00 67.38 93 LEU A C 1
ATOM 700 O O . LEU A 1 93 ? -2.791 18.112 15.968 1.00 67.38 93 LEU A O 1
ATOM 704 N N . LEU A 1 94 ? -2.413 17.646 18.136 1.00 68.88 94 LEU A N 1
ATOM 705 C CA . LEU A 1 94 ? -3.816 17.440 18.485 1.00 68.88 94 LEU A CA 1
ATOM 706 C C . LEU A 1 94 ? -4.639 18.741 18.419 1.00 68.88 94 LEU A C 1
ATOM 708 O O . LEU A 1 94 ? -5.866 18.670 18.333 1.00 68.88 94 LEU A O 1
ATOM 712 N N . GLY A 1 95 ? -3.973 19.897 18.316 1.00 66.75 95 GLY A N 1
ATOM 713 C CA . GLY A 1 95 ? -4.590 21.216 18.212 1.00 66.75 95 GLY A CA 1
ATOM 714 C C . GLY A 1 95 ? -4.987 21.780 19.578 1.00 66.75 95 GLY A C 1
ATOM 715 O O . GLY A 1 95 ? -5.187 21.046 20.542 1.00 66.75 95 GLY A O 1
ATOM 716 N N . GLU A 1 96 ? -5.072 23.109 19.667 1.00 67.50 96 GLU A N 1
ATOM 717 C CA . GLU A 1 96 ? -5.579 23.814 20.855 1.00 67.50 96 GLU A CA 1
ATOM 718 C C . GLU A 1 96 ? -7.091 23.566 21.060 1.00 67.50 96 GLU A C 1
ATOM 720 O O . GLU A 1 96 ? -7.748 23.086 20.141 1.00 67.50 96 GLU A O 1
ATOM 725 N N . ASP A 1 97 ? -7.617 23.931 22.243 1.00 74.19 97 ASP A N 1
ATOM 726 C CA . ASP A 1 97 ? -8.940 23.672 22.878 1.00 74.19 97 ASP A CA 1
ATOM 727 C C . ASP A 1 97 ? -10.251 23.898 22.056 1.00 74.19 97 ASP A C 1
ATOM 729 O O . ASP A 1 97 ? -11.332 24.100 22.620 1.00 74.19 97 ASP A O 1
ATOM 733 N N . GLY A 1 98 ? -10.209 23.910 20.726 1.00 82.25 98 GLY A N 1
ATOM 734 C CA . GLY A 1 98 ? -11.358 24.032 19.834 1.00 82.25 98 GLY A CA 1
ATOM 735 C C . GLY A 1 98 ? -12.117 22.716 19.602 1.00 82.25 98 GLY A C 1
ATOM 736 O O . GLY A 1 98 ? -11.614 21.627 19.879 1.00 82.25 98 GLY A O 1
ATOM 737 N N . PRO A 1 99 ? -13.352 22.790 19.068 1.00 88.69 99 PRO A N 1
ATOM 738 C CA . PRO A 1 99 ? -14.099 21.602 18.679 1.00 88.69 99 PRO A CA 1
ATOM 739 C C . PRO A 1 99 ? -13.360 20.862 17.560 1.00 88.69 99 PRO A C 1
ATOM 741 O O . PRO A 1 99 ? -13.024 21.445 16.529 1.00 88.69 99 PRO A O 1
ATOM 744 N N . ARG A 1 100 ? -13.136 19.564 17.765 1.00 92.19 100 ARG A N 1
ATOM 745 C CA . ARG A 1 100 ? -12.488 18.684 16.792 1.00 92.19 100 ARG A CA 1
ATOM 746 C C . ARG A 1 100 ? -13.316 18.617 15.509 1.00 92.19 100 ARG A C 1
ATOM 748 O O . ARG A 1 100 ? -14.514 18.341 15.558 1.00 92.19 100 ARG A O 1
ATOM 755 N N . THR A 1 101 ? -12.687 18.879 14.366 1.00 95.38 101 THR A N 1
ATOM 756 C CA . THR A 1 101 ? -13.340 18.833 13.052 1.00 95.38 101 THR A CA 1
ATOM 757 C C . THR A 1 101 ? -12.924 17.578 12.292 1.00 95.38 101 THR A C 1
ATOM 759 O O . THR A 1 101 ? -11.899 16.960 12.582 1.00 95.38 101 THR A O 1
ATOM 762 N N . ARG A 1 102 ? -13.711 17.200 11.278 1.00 96.62 102 ARG A N 1
ATOM 763 C CA . ARG A 1 102 ? -13.369 16.100 10.363 1.00 96.62 102 ARG A CA 1
ATOM 764 C C . ARG A 1 102 ? -12.018 16.329 9.675 1.00 96.62 102 ARG A C 1
ATOM 766 O O . ARG A 1 102 ? -11.223 15.404 9.581 1.00 96.62 102 ARG A O 1
ATOM 773 N N . GLU A 1 103 ? -11.743 17.558 9.242 1.00 95.50 103 GLU A N 1
ATOM 774 C CA . GLU A 1 103 ? -10.478 17.927 8.595 1.00 95.50 103 GLU A CA 1
ATOM 775 C C . GLU A 1 103 ? -9.285 17.796 9.551 1.00 95.50 103 GLU A C 1
ATOM 777 O O . GLU A 1 103 ? -8.290 17.166 9.196 1.00 95.50 103 GLU A O 1
ATOM 782 N N . SER A 1 104 ? -9.396 18.304 10.787 1.00 94.12 104 SER A N 1
ATOM 783 C CA . SER A 1 104 ? -8.316 18.174 11.774 1.00 94.12 104 SER A CA 1
ATOM 784 C C . SER A 1 104 ? -8.075 16.715 12.164 1.00 94.12 104 SER A C 1
ATOM 786 O O . SER A 1 104 ? -6.929 16.300 12.299 1.00 94.12 104 SER A O 1
ATOM 788 N N . ALA A 1 105 ? -9.145 15.923 12.309 1.00 95.38 105 ALA A N 1
ATOM 789 C CA . ALA A 1 105 ? -9.060 14.495 12.602 1.00 95.38 105 ALA A CA 1
ATOM 790 C C . ALA A 1 105 ? -8.321 13.721 11.501 1.00 95.38 105 ALA A C 1
ATOM 792 O O . ALA A 1 105 ? -7.417 12.946 11.804 1.00 95.38 105 ALA A O 1
ATOM 793 N N . LEU A 1 106 ? -8.674 13.963 10.234 1.00 96.00 106 LEU A N 1
ATOM 794 C CA . LEU A 1 106 ? -8.025 13.327 9.087 1.00 96.00 106 LEU A CA 1
ATOM 795 C C . LEU A 1 106 ? -6.566 13.756 8.950 1.00 96.00 106 LEU A C 1
ATOM 797 O O . LEU A 1 106 ? -5.713 12.907 8.724 1.00 96.00 106 LEU A O 1
ATOM 801 N N . SER A 1 107 ? -6.270 15.046 9.129 1.00 93.00 107 SER A N 1
ATOM 802 C CA . SER A 1 107 ? -4.896 15.551 9.080 1.00 93.00 107 SER A CA 1
ATOM 803 C C . SER A 1 107 ? -4.020 14.913 10.162 1.00 93.00 107 SER A C 1
ATOM 805 O O . SER A 1 107 ? -2.916 14.466 9.877 1.00 93.00 107 SER A O 1
ATOM 807 N N . GLN A 1 108 ? -4.518 14.803 11.395 1.00 92.88 108 GLN A N 1
ATOM 808 C CA . GLN A 1 108 ? -3.784 14.169 12.494 1.00 92.88 108 GLN A CA 1
ATOM 809 C C . GLN A 1 108 ? -3.577 12.667 12.284 1.00 92.88 108 GLN A C 1
ATOM 811 O O . GLN A 1 108 ? -2.486 12.162 12.549 1.00 92.88 108 GLN A O 1
ATOM 816 N N . ALA A 1 109 ? -4.605 11.960 11.806 1.00 95.44 109 ALA A N 1
ATOM 817 C CA . ALA A 1 109 ? -4.494 10.538 11.511 1.00 95.44 109 ALA A CA 1
ATOM 818 C C . ALA A 1 109 ? -3.490 10.285 10.380 1.00 95.44 109 ALA A C 1
ATOM 820 O O . ALA A 1 109 ? -2.651 9.402 10.500 1.00 95.44 109 ALA A O 1
ATOM 821 N N . ASP A 1 110 ? -3.516 11.104 9.329 1.00 94.44 110 ASP A N 1
ATOM 822 C CA . ASP A 1 110 ? -2.571 11.037 8.214 1.00 94.44 110 ASP A CA 1
ATOM 823 C C . ASP A 1 110 ? -1.112 11.229 8.667 1.00 94.44 110 ASP A C 1
ATOM 825 O O . ASP A 1 110 ? -0.232 10.492 8.230 1.00 94.44 110 ASP A O 1
ATOM 829 N N . LEU A 1 111 ? -0.858 12.134 9.619 1.00 92.00 111 LEU A N 1
ATOM 830 C CA . LEU A 1 111 ? 0.468 12.311 10.224 1.00 92.00 111 LEU A CA 1
ATOM 831 C C . LEU A 1 111 ? 0.943 11.092 11.018 1.00 92.00 111 LEU A C 1
ATOM 833 O O . LEU A 1 111 ? 2.134 10.778 11.015 1.00 92.00 111 LEU A O 1
ATOM 837 N N . LEU A 1 112 ? 0.037 10.440 11.750 1.00 93.88 112 LEU A N 1
ATOM 838 C CA . LEU A 1 112 ? 0.381 9.266 12.543 1.00 93.88 112 LEU A CA 1
ATOM 839 C C . LEU A 1 112 ? 0.607 8.054 11.640 1.00 93.88 112 LEU A C 1
ATOM 841 O O . LEU A 1 112 ? 1.650 7.410 11.747 1.00 93.88 112 LEU A O 1
ATOM 845 N N . LEU A 1 113 ? -0.343 7.771 10.746 1.00 95.19 113 LEU A N 1
ATOM 846 C CA . LEU A 1 113 ? -0.336 6.601 9.869 1.00 95.19 113 LEU A CA 1
ATOM 847 C C . LEU A 1 113 ? 0.763 6.705 8.801 1.00 95.19 113 LEU A C 1
ATOM 849 O O . LEU A 1 113 ? 1.555 5.778 8.662 1.00 95.19 113 LEU A O 1
ATOM 853 N N . GLY A 1 114 ? 0.894 7.860 8.138 1.00 92.56 114 GLY A N 1
ATOM 854 C CA . GLY A 1 114 ? 1.902 8.122 7.099 1.00 92.56 114 GLY A CA 1
ATOM 855 C C . GLY A 1 114 ? 3.325 8.383 7.616 1.00 92.56 114 GLY A C 1
ATOM 856 O O . GLY A 1 114 ? 4.244 8.595 6.823 1.00 92.56 114 GLY A O 1
ATOM 857 N N . GLY A 1 115 ? 3.521 8.367 8.939 1.00 88.38 115 GLY A N 1
ATOM 858 C CA . GLY A 1 115 ? 4.818 8.542 9.586 1.00 88.38 115 GLY A CA 1
ATOM 859 C C . GLY A 1 115 ? 5.105 9.980 10.033 1.00 88.38 115 GLY A C 1
ATOM 860 O O . GLY A 1 115 ? 5.039 10.946 9.275 1.00 88.38 115 GLY A O 1
ATOM 861 N N . PHE A 1 116 ? 5.528 10.118 11.290 1.00 70.81 116 PHE A N 1
ATOM 862 C CA . PHE A 1 116 ? 5.686 11.396 12.001 1.00 70.81 116 PHE A CA 1
ATOM 863 C C . PHE A 1 116 ? 6.884 12.259 11.533 1.00 70.81 116 PHE A C 1
ATOM 865 O O . PHE A 1 116 ? 7.164 13.327 12.084 1.00 70.81 116 PHE A O 1
ATOM 872 N N . HIS A 1 117 ? 7.648 11.814 10.533 1.00 63.66 117 HIS A N 1
ATOM 873 C CA . HIS A 1 117 ? 8.949 12.390 10.176 1.00 63.66 117 HIS A CA 1
ATOM 874 C C . HIS A 1 117 ? 8.910 13.514 9.128 1.00 63.66 117 HIS A C 1
ATOM 876 O O . HIS A 1 117 ? 9.936 13.798 8.511 1.00 63.66 117 HIS A O 1
ATOM 882 N N . LEU A 1 118 ? 7.796 14.243 8.993 1.00 51.84 118 LEU A N 1
ATOM 883 C CA . LEU A 1 118 ? 7.624 15.313 7.991 1.00 51.84 118 LEU A CA 1
ATOM 884 C C . LEU A 1 118 ? 8.640 16.474 8.050 1.00 51.84 118 LEU A C 1
ATOM 886 O O . LEU A 1 118 ? 8.625 17.364 7.199 1.00 51.84 118 LEU A O 1
ATOM 890 N N . HIS A 1 119 ? 9.511 16.534 9.060 1.00 49.53 119 HIS A N 1
ATOM 891 C CA . HIS A 1 119 ? 10.420 17.668 9.260 1.00 49.53 119 HIS A CA 1
ATOM 892 C C . HIS A 1 119 ? 11.904 17.343 9.113 1.00 49.53 119 HIS A C 1
ATOM 894 O O . HIS A 1 119 ? 12.706 18.263 8.944 1.00 49.53 119 HIS A O 1
ATOM 900 N N . SER A 1 120 ? 12.293 16.068 9.117 1.00 57.19 120 SER A N 1
ATOM 901 C CA . SER A 1 120 ? 13.630 15.691 8.665 1.00 57.19 120 SER A CA 1
ATOM 902 C C . SER A 1 120 ? 13.504 15.271 7.214 1.00 57.19 120 SER A C 1
ATOM 904 O O . SER A 1 120 ? 13.097 14.144 6.954 1.00 57.19 120 SER A O 1
ATOM 906 N N . LYS A 1 121 ? 13.848 16.164 6.279 1.00 65.94 121 LYS A N 1
ATOM 907 C CA . LYS A 1 121 ? 14.114 15.766 4.892 1.00 65.94 121 LYS A CA 1
ATOM 908 C C . LYS A 1 121 ? 15.242 14.736 4.910 1.00 65.94 121 LYS A C 1
ATOM 910 O O . LYS A 1 121 ? 16.418 15.102 4.903 1.00 65.94 121 LYS A O 1
ATOM 915 N N . LYS A 1 122 ? 14.890 13.460 5.030 1.00 84.44 122 LYS A N 1
ATOM 916 C CA . LYS A 1 122 ? 15.816 12.362 4.815 1.00 84.44 122 LYS A CA 1
ATOM 917 C C . LYS A 1 122 ? 15.925 12.223 3.305 1.00 84.44 122 LYS A C 1
ATOM 919 O O . LYS A 1 122 ? 14.908 12.119 2.621 1.00 84.44 122 LYS A O 1
ATOM 924 N N . LYS A 1 123 ? 17.150 12.286 2.800 1.00 90.62 123 LYS A N 1
ATOM 925 C CA . LYS A 1 123 ? 17.432 11.861 1.436 1.00 90.62 123 LYS A CA 1
ATOM 926 C C . LYS A 1 123 ? 17.727 10.371 1.456 1.00 90.62 123 LYS A C 1
ATOM 928 O O . LYS A 1 123 ? 18.363 9.903 2.402 1.00 90.62 123 LYS A O 1
ATOM 933 N N . THR A 1 124 ? 17.265 9.652 0.444 1.00 90.69 124 THR A N 1
ATOM 934 C CA . THR A 1 124 ? 17.766 8.304 0.175 1.00 90.69 124 THR A CA 1
ATOM 935 C C . THR A 1 124 ? 19.222 8.385 -0.294 1.00 90.69 124 THR A C 1
ATOM 937 O O . THR A 1 124 ? 19.708 9.465 -0.657 1.00 90.69 124 THR A O 1
ATOM 940 N N . ASP A 1 125 ? 19.927 7.253 -0.310 1.00 89.81 125 ASP A N 1
ATOM 941 C CA . ASP A 1 125 ? 21.279 7.183 -0.884 1.00 89.81 125 ASP A CA 1
ATOM 942 C C . ASP A 1 125 ? 21.269 7.539 -2.381 1.00 89.81 125 ASP A C 1
ATOM 944 O O . ASP A 1 125 ? 22.253 8.029 -2.933 1.00 89.81 125 ASP A O 1
ATOM 948 N N . GLU A 1 126 ? 20.115 7.366 -3.019 1.00 90.00 126 GLU A N 1
ATOM 949 C CA . GLU A 1 126 ? 19.842 7.702 -4.404 1.00 90.00 126 GLU A CA 1
ATOM 950 C C . GLU A 1 126 ? 19.339 9.135 -4.610 1.00 90.00 126 GLU A C 1
ATOM 952 O O . GLU A 1 126 ? 18.923 9.462 -5.714 1.00 90.00 126 GLU A O 1
ATOM 957 N N . GLY A 1 127 ? 19.367 9.989 -3.584 1.00 91.00 127 GLY A N 1
ATOM 958 C CA . GLY A 1 127 ? 19.109 11.425 -3.713 1.00 91.00 127 GLY A CA 1
ATOM 959 C C . GLY A 1 127 ? 17.643 11.863 -3.632 1.00 91.00 127 GLY A C 1
ATOM 960 O O . GLY A 1 127 ? 17.403 13.074 -3.515 1.00 91.00 127 GLY A O 1
ATOM 961 N N . ALA A 1 128 ? 16.692 10.923 -3.607 1.00 94.19 128 ALA A N 1
ATOM 962 C CA . ALA A 1 128 ? 15.265 11.208 -3.483 1.00 94.19 128 ALA A CA 1
ATOM 963 C C . ALA A 1 128 ? 14.922 11.750 -2.086 1.00 94.19 128 ALA A C 1
ATOM 965 O O . ALA A 1 128 ? 15.482 11.315 -1.079 1.00 94.19 128 ALA A O 1
ATOM 966 N N . ASP A 1 129 ? 14.006 12.713 -2.014 1.00 94.75 129 ASP A N 1
ATOM 967 C CA . ASP A 1 129 ? 13.479 13.238 -0.753 1.00 94.75 129 ASP A CA 1
ATOM 968 C C . ASP A 1 129 ? 12.367 12.296 -0.257 1.00 94.75 129 ASP A C 1
ATOM 970 O O . ASP A 1 129 ? 11.352 12.136 -0.929 1.00 94.75 129 ASP A O 1
ATOM 974 N N . ILE A 1 130 ? 12.515 11.696 0.927 1.00 94.00 130 ILE A N 1
ATOM 975 C CA . ILE A 1 130 ? 11.433 10.912 1.544 1.00 94.00 130 ILE A CA 1
ATOM 976 C C . ILE A 1 130 ? 10.356 11.888 2.041 1.00 94.00 130 ILE A C 1
ATOM 978 O O . ILE A 1 130 ? 10.634 12.728 2.904 1.00 94.00 130 ILE A O 1
ATOM 982 N N . THR A 1 131 ? 9.142 11.802 1.491 1.00 92.88 131 THR A N 1
ATOM 983 C CA . THR A 1 131 ? 8.005 12.669 1.852 1.00 92.88 131 THR A CA 1
ATOM 984 C C . THR A 1 131 ? 7.068 12.013 2.859 1.00 92.88 131 THR A C 1
ATOM 986 O O . THR A 1 131 ? 6.494 12.719 3.688 1.00 92.88 131 THR A O 1
ATOM 989 N N . ARG A 1 132 ? 6.962 10.678 2.837 1.00 92.88 132 ARG A N 1
ATOM 990 C CA . ARG A 1 132 ? 6.279 9.862 3.853 1.00 92.88 132 ARG A CA 1
ATOM 991 C C . ARG A 1 132 ? 7.100 8.621 4.145 1.00 92.88 132 ARG A C 1
ATOM 993 O O . ARG A 1 132 ? 7.617 8.013 3.221 1.00 92.88 132 ARG A O 1
ATOM 1000 N N . ASP A 1 133 ? 7.200 8.258 5.412 1.00 93.00 133 ASP A N 1
ATOM 1001 C CA . ASP A 1 133 ? 7.997 7.129 5.909 1.00 93.00 133 ASP A CA 1
ATOM 1002 C C . ASP A 1 133 ? 7.114 6.414 6.930 1.00 93.00 133 ASP A C 1
ATOM 1004 O O . ASP A 1 133 ? 7.284 6.583 8.142 1.00 93.00 133 ASP A O 1
ATOM 1008 N N . ALA A 1 134 ? 6.051 5.782 6.423 1.00 91.81 134 ALA A N 1
ATOM 1009 C CA . ALA A 1 134 ? 5.060 5.134 7.262 1.00 91.81 134 ALA A CA 1
ATOM 1010 C C . ALA A 1 134 ? 5.759 4.053 8.087 1.00 91.81 134 ALA A C 1
ATOM 1012 O O . ALA A 1 134 ? 6.551 3.263 7.572 1.00 91.81 134 ALA A O 1
ATOM 1013 N N . GLU A 1 135 ? 5.478 4.026 9.389 1.00 92.31 135 GLU A N 1
ATOM 1014 C CA . GLU A 1 135 ? 5.888 2.876 10.181 1.00 92.31 135 GLU A CA 1
ATOM 1015 C C . GLU A 1 135 ? 5.168 1.646 9.621 1.00 92.31 135 GLU A C 1
ATOM 1017 O O . GLU A 1 135 ? 4.038 1.716 9.135 1.00 92.31 135 GLU A O 1
ATOM 1022 N N . HIS A 1 136 ? 5.852 0.522 9.694 1.00 92.62 136 HIS A N 1
ATOM 1023 C CA . HIS A 1 136 ? 5.354 -0.762 9.255 1.00 92.62 136 HIS A CA 1
ATOM 1024 C C . HIS A 1 136 ? 4.054 -1.150 9.954 1.00 92.62 136 HIS A C 1
ATOM 1026 O O . HIS A 1 136 ? 3.950 -1.003 11.169 1.00 92.62 136 HIS A O 1
ATOM 1032 N N . VAL A 1 137 ? 3.099 -1.690 9.197 1.00 94.38 137 VAL A N 1
ATOM 1033 C CA . VAL A 1 137 ? 1.774 -2.063 9.726 1.00 94.38 137 VAL A CA 1
ATOM 1034 C C . VAL A 1 137 ? 1.827 -3.207 10.743 1.00 94.38 137 VAL A C 1
ATOM 1036 O O . VAL A 1 137 ? 0.985 -3.288 11.628 1.00 94.38 137 VAL A O 1
ATOM 1039 N N . ASN A 1 138 ? 2.886 -4.019 10.687 1.00 91.88 138 ASN A N 1
ATOM 1040 C CA . ASN A 1 138 ? 3.196 -5.066 11.658 1.00 91.88 138 ASN A CA 1
ATOM 1041 C C . ASN A 1 138 ? 4.193 -4.615 12.744 1.00 91.88 138 ASN A C 1
ATOM 1043 O O . ASN A 1 138 ? 4.846 -5.440 13.389 1.00 91.88 138 ASN A O 1
ATOM 1047 N N . SER A 1 139 ? 4.367 -3.304 12.945 1.00 93.06 139 SER A N 1
ATOM 1048 C CA . SER A 1 139 ? 5.259 -2.792 13.983 1.00 9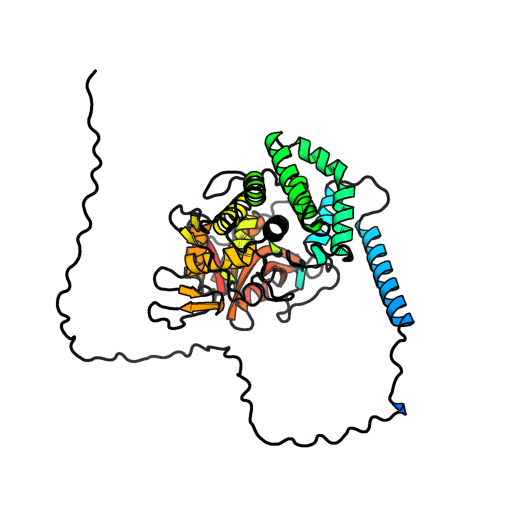3.06 139 SER A CA 1
ATOM 1049 C C . SER A 1 139 ? 4.716 -3.136 15.364 1.00 93.06 139 SER A C 1
ATOM 1051 O O . SER A 1 139 ? 3.590 -2.799 15.722 1.00 93.06 139 SER A O 1
ATOM 1053 N N . THR A 1 140 ? 5.565 -3.713 16.216 1.00 93.19 140 THR A N 1
ATOM 1054 C CA . THR A 1 140 ? 5.215 -3.977 17.627 1.00 93.19 140 THR A CA 1
ATOM 1055 C C . THR A 1 140 ? 4.835 -2.707 18.396 1.00 93.19 140 THR A C 1
ATOM 1057 O O . THR A 1 140 ? 4.180 -2.778 19.430 1.00 93.19 140 THR A O 1
ATOM 1060 N N . LYS A 1 141 ? 5.199 -1.525 17.882 1.00 93.31 141 LYS A N 1
ATOM 1061 C CA . LYS A 1 141 ? 4.805 -0.219 18.425 1.00 93.31 141 LYS A CA 1
ATOM 1062 C C . LYS A 1 141 ? 3.310 0.078 18.307 1.00 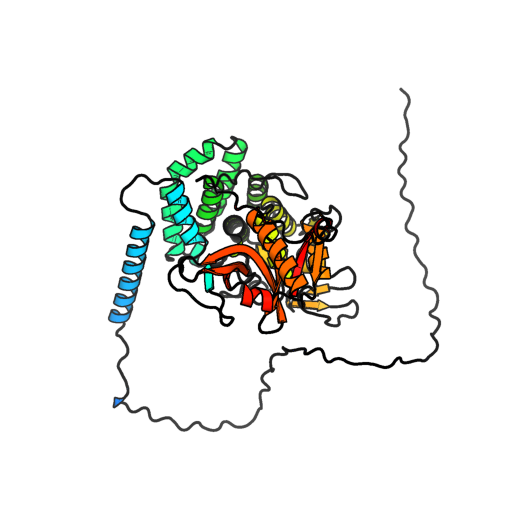93.31 141 LYS A C 1
ATOM 1064 O O . LYS A 1 141 ? 2.875 1.031 18.958 1.00 93.31 141 LYS A O 1
ATOM 1069 N N . ASP A 1 142 ? 2.576 -0.659 17.478 1.00 95.12 142 ASP A N 1
ATOM 1070 C CA . ASP A 1 142 ? 1.140 -0.469 17.257 1.00 95.12 142 ASP A CA 1
ATOM 1071 C C . ASP A 1 142 ? 0.317 -1.176 18.341 1.00 95.12 142 ASP A C 1
ATOM 1073 O O . ASP A 1 142 ? -0.722 -0.667 18.757 1.00 95.12 142 ASP A O 1
ATOM 1077 N N . THR A 1 143 ? 0.844 -2.270 18.900 1.00 94.81 143 THR A N 1
ATOM 1078 C CA . THR A 1 143 ? 0.222 -3.062 19.975 1.00 94.81 143 THR A CA 1
ATOM 1079 C C . THR A 1 143 ? 0.910 -2.914 21.338 1.00 94.81 143 THR A C 1
ATOM 1081 O O . THR A 1 143 ? 0.340 -3.309 22.352 1.00 94.81 143 THR A O 1
ATOM 1084 N N . ASP A 1 144 ? 2.110 -2.322 21.408 1.00 94.88 144 ASP A N 1
ATOM 1085 C CA . ASP A 1 144 ? 2.781 -1.999 22.674 1.00 94.88 144 ASP A CA 1
ATOM 1086 C C . ASP A 1 144 ? 2.129 -0.771 23.340 1.00 94.88 144 ASP A C 1
ATOM 1088 O O . ASP A 1 144 ? 2.345 0.359 22.888 1.00 94.88 144 ASP A O 1
ATOM 1092 N N . PRO A 1 145 ? 1.426 -0.928 24.474 1.00 95.19 145 PRO A N 1
ATOM 1093 C CA . PRO A 1 145 ? 0.738 0.177 25.142 1.00 95.19 145 PRO A CA 1
ATOM 1094 C C . PRO A 1 145 ? 1.682 1.240 25.714 1.00 95.19 145 PRO A C 1
ATOM 1096 O O . PRO A 1 145 ? 1.271 2.349 26.071 1.00 95.19 145 PRO A O 1
ATOM 1099 N N . THR A 1 146 ? 2.977 0.935 25.812 1.00 93.31 146 THR A N 1
ATOM 1100 C CA . THR A 1 146 ? 4.002 1.888 26.243 1.00 93.31 146 THR A CA 1
ATOM 1101 C C . THR A 1 146 ? 4.549 2.738 25.095 1.00 93.31 146 THR A C 1
ATOM 1103 O O . THR A 1 146 ? 5.162 3.780 25.355 1.00 93.31 146 THR A O 1
ATOM 1106 N N . SER A 1 147 ? 4.290 2.341 23.845 1.00 93.00 147 SER A N 1
ATOM 1107 C CA . SER A 1 147 ? 4.668 3.075 22.641 1.00 93.00 147 SER A CA 1
ATOM 1108 C C . SER A 1 147 ? 3.889 4.382 22.516 1.00 93.00 147 SER A C 1
ATOM 1110 O O . SER A 1 147 ? 2.674 4.446 22.708 1.00 93.00 147 SER A O 1
ATOM 1112 N N . THR A 1 148 ? 4.588 5.446 22.114 1.00 90.94 148 THR A N 1
ATOM 1113 C CA . THR A 1 148 ? 3.954 6.732 21.801 1.00 90.94 148 THR A CA 1
ATOM 1114 C C . THR A 1 148 ? 2.938 6.592 20.665 1.00 90.94 148 THR A C 1
ATOM 1116 O O . THR A 1 148 ? 1.882 7.210 20.735 1.00 90.94 148 THR A O 1
ATOM 1119 N N . ARG A 1 149 ? 3.224 5.776 19.637 1.00 92.81 149 ARG A N 1
ATOM 1120 C CA . ARG A 1 149 ? 2.340 5.606 18.469 1.00 92.81 149 ARG A CA 1
ATOM 1121 C C . ARG A 1 149 ? 1.006 4.976 18.876 1.00 92.81 149 ARG A C 1
ATOM 1123 O O . ARG A 1 149 ? -0.036 5.538 18.553 1.00 92.81 149 ARG A O 1
ATOM 1130 N N . HIS A 1 150 ? 1.052 3.905 19.667 1.00 95.12 150 HIS A N 1
ATOM 1131 C CA . HIS A 1 150 ? -0.129 3.272 20.253 1.00 95.12 150 HIS A CA 1
ATOM 1132 C C . HIS A 1 150 ? -0.956 4.262 21.089 1.00 95.12 150 HIS A C 1
ATOM 1134 O O . HIS A 1 150 ? -2.145 4.447 20.836 1.00 95.12 150 HIS A O 1
ATOM 1140 N N . GLN A 1 151 ? -0.329 4.956 22.049 1.00 94.31 151 GLN A N 1
ATOM 1141 C CA . GLN A 1 151 ? -1.023 5.911 22.929 1.00 94.31 151 GLN A CA 1
ATOM 1142 C C . GLN A 1 151 ? -1.684 7.050 22.144 1.00 94.31 151 GLN A C 1
ATOM 1144 O O . GLN A 1 151 ? -2.825 7.412 22.423 1.00 94.31 151 GLN A O 1
ATOM 1149 N N . MET A 1 152 ? -0.984 7.593 21.143 1.00 91.75 152 MET A N 1
ATOM 1150 C CA . MET A 1 152 ? -1.526 8.629 20.264 1.00 91.75 152 MET A CA 1
ATOM 1151 C C . MET A 1 152 ? -2.726 8.128 19.473 1.00 91.75 152 MET A C 1
ATOM 1153 O O . MET A 1 152 ? -3.730 8.830 19.383 1.00 91.75 152 MET A O 1
ATOM 1157 N N . ALA A 1 153 ? -2.630 6.930 18.898 1.00 95.81 153 ALA A N 1
ATOM 1158 C CA . ALA A 1 153 ? -3.725 6.365 18.133 1.00 95.81 153 ALA A CA 1
ATOM 1159 C C . ALA A 1 153 ? -4.952 6.119 19.021 1.00 95.81 153 ALA A C 1
ATOM 1161 O O . ALA A 1 153 ? -6.056 6.491 18.632 1.00 95.81 153 ALA A O 1
ATOM 1162 N N . ALA A 1 154 ? -4.762 5.608 20.241 1.00 96.56 154 ALA A N 1
ATOM 1163 C CA . ALA A 1 154 ? -5.848 5.401 21.198 1.00 96.56 154 ALA A CA 1
ATOM 1164 C C . ALA A 1 154 ? -6.557 6.720 21.559 1.00 96.56 154 ALA A C 1
ATOM 1166 O O . ALA A 1 154 ? -7.784 6.809 21.481 1.00 96.56 154 ALA A O 1
ATOM 1167 N N . GLU A 1 155 ? -5.794 7.775 21.865 1.00 94.44 155 GLU A N 1
ATOM 1168 C CA . GLU A 1 155 ? -6.335 9.112 22.147 1.00 94.44 155 GLU A CA 1
ATOM 1169 C C . GLU A 1 155 ? -7.058 9.715 20.927 1.00 94.44 155 GLU A C 1
ATOM 1171 O O . GLU A 1 155 ? -8.118 10.336 21.056 1.00 94.44 155 GLU A O 1
ATOM 1176 N N . MET A 1 156 ? -6.530 9.514 19.715 1.00 95.38 156 MET A N 1
ATOM 1177 C CA . MET A 1 156 ? -7.187 9.953 18.481 1.00 95.38 156 MET A CA 1
ATOM 1178 C C . MET A 1 156 ? -8.497 9.202 18.232 1.00 95.38 156 MET A C 1
ATOM 1180 O O . MET A 1 156 ? -9.494 9.843 17.904 1.00 95.38 156 MET A O 1
ATOM 1184 N N . VAL A 1 157 ? -8.527 7.880 18.427 1.00 97.44 157 VAL A N 1
ATOM 1185 C CA . VAL A 1 157 ? -9.745 7.067 18.295 1.00 97.44 157 VAL A CA 1
ATOM 1186 C C . VAL A 1 157 ? -10.821 7.555 19.263 1.00 97.44 157 VAL A C 1
ATOM 1188 O O . VAL A 1 157 ? -11.960 7.764 18.839 1.00 97.44 157 VAL A O 1
ATOM 1191 N N . GLU A 1 158 ? -10.465 7.787 20.531 1.00 96.12 158 GLU A N 1
ATOM 1192 C CA . GLU A 1 158 ? -11.388 8.292 21.555 1.00 96.12 158 GLU A CA 1
ATOM 1193 C C . GLU A 1 158 ? -11.893 9.702 21.218 1.00 96.12 158 GLU A C 1
ATOM 1195 O O . GLU A 1 158 ? -13.099 9.953 21.189 1.00 96.12 158 GLU A O 1
ATOM 1200 N N . SER A 1 159 ? -10.988 10.628 20.902 1.00 95.00 159 SER A N 1
ATOM 1201 C CA . SER A 1 159 ? -11.356 12.017 20.597 1.00 95.00 159 SER A CA 1
ATOM 1202 C C . SER A 1 159 ? -12.162 12.160 19.298 1.00 95.00 159 SER A C 1
ATOM 1204 O O . SER A 1 159 ? -12.971 13.080 19.173 1.00 95.00 159 SER A O 1
ATOM 1206 N N . ASN A 1 160 ? -12.011 11.233 18.349 1.00 97.25 160 ASN A N 1
ATOM 1207 C CA . ASN A 1 160 ? -12.802 11.166 17.120 1.00 97.25 160 ASN A CA 1
ATOM 1208 C C . ASN A 1 160 ? -14.209 10.563 17.309 1.00 97.25 160 ASN A C 1
ATOM 1210 O O . ASN A 1 160 ? -14.991 10.597 16.359 1.00 97.25 160 ASN A O 1
ATOM 1214 N N . ALA A 1 161 ? -14.574 10.040 18.487 1.00 97.75 161 ALA A N 1
ATOM 1215 C CA . ALA A 1 161 ? -15.799 9.249 18.672 1.00 97.75 161 ALA A CA 1
ATOM 1216 C C . ALA A 1 161 ? -17.092 9.955 18.213 1.00 97.75 161 ALA A C 1
ATOM 1218 O O . ALA A 1 161 ? -17.973 9.327 17.625 1.00 97.75 161 ALA A O 1
ATOM 1219 N N . ALA A 1 162 ? -17.217 11.268 18.437 1.00 97.38 162 ALA A N 1
ATOM 1220 C CA . ALA A 1 162 ? -18.387 12.026 17.983 1.00 97.38 162 ALA A CA 1
ATOM 1221 C C . ALA A 1 162 ? -18.454 12.144 16.447 1.00 97.38 162 ALA A C 1
ATOM 1223 O O . ALA A 1 162 ? -19.529 11.982 15.869 1.00 97.38 162 ALA A O 1
ATOM 1224 N N . LEU A 1 163 ? -17.310 12.381 15.793 1.00 98.12 163 LEU A N 1
ATOM 1225 C CA . LEU A 1 163 ? -17.201 12.468 14.332 1.00 98.12 163 LEU A CA 1
ATOM 1226 C C . LEU A 1 163 ? -17.450 11.107 13.679 1.00 98.12 163 LEU A C 1
ATOM 1228 O O . LEU A 1 163 ? -18.128 11.016 12.661 1.00 98.12 163 LEU A O 1
ATOM 1232 N N . GLU A 1 164 ? -16.927 10.043 14.283 1.00 98.56 164 GLU A N 1
ATOM 1233 C CA . GLU A 1 164 ? -17.184 8.668 13.867 1.00 98.56 164 GLU A CA 1
ATOM 1234 C C . GLU A 1 164 ? -18.677 8.339 13.951 1.00 98.56 164 GLU A C 1
ATOM 1236 O O . GLU A 1 164 ? -19.251 7.840 12.987 1.00 98.56 164 GLU A O 1
ATOM 1241 N N . GLN A 1 165 ? -19.337 8.679 15.062 1.00 98.50 165 GLN A N 1
ATOM 1242 C CA . GLN A 1 165 ? -20.770 8.447 15.230 1.00 98.50 165 GLN A CA 1
ATOM 1243 C C . GLN A 1 165 ? -21.621 9.233 14.222 1.00 98.50 165 GLN A C 1
ATOM 1245 O O . GLN A 1 165 ? -22.664 8.732 13.796 1.00 98.50 165 GLN A O 1
ATOM 1250 N N . GLU A 1 166 ? -21.206 10.447 13.852 1.00 98.25 166 GLU A N 1
ATOM 1251 C CA . GLU A 1 166 ? -21.827 11.230 12.779 1.00 98.25 166 GLU A CA 1
ATOM 1252 C C . GLU A 1 166 ? -21.626 10.552 11.417 1.00 98.25 166 GLU A C 1
ATOM 1254 O O . GLU A 1 166 ? -22.596 10.324 10.695 1.00 98.25 166 GLU A O 1
ATOM 1259 N N . ALA A 1 167 ? -20.395 10.156 11.086 1.00 98.25 167 ALA A N 1
ATOM 1260 C CA . ALA A 1 167 ? -20.083 9.495 9.823 1.00 98.25 167 ALA A CA 1
ATOM 1261 C C . ALA A 1 167 ? -20.806 8.143 9.678 1.00 98.25 167 ALA A C 1
ATOM 1263 O O . ALA A 1 167 ? -21.316 7.838 8.599 1.00 98.25 167 ALA A O 1
ATOM 1264 N N . LEU A 1 168 ? -20.960 7.379 10.765 1.00 98.50 168 LEU A N 1
ATOM 1265 C CA . LEU A 1 168 ? -21.738 6.136 10.788 1.00 98.50 168 LEU A CA 1
ATOM 1266 C C . LEU A 1 168 ? -23.194 6.330 10.355 1.00 98.50 168 LEU A C 1
ATOM 1268 O O . LEU A 1 168 ? -23.771 5.430 9.754 1.00 98.50 168 LEU A O 1
ATOM 1272 N N . GLN A 1 169 ? -23.797 7.498 10.596 1.00 98.38 169 GLN A N 1
ATOM 1273 C CA . GLN A 1 169 ? -25.182 7.764 10.183 1.00 98.38 169 GLN A CA 1
ATOM 1274 C C . GLN A 1 169 ? -25.347 7.841 8.659 1.00 98.38 169 GLN A C 1
ATOM 1276 O O . GLN A 1 169 ? -26.473 7.748 8.172 1.00 98.38 169 GLN A O 1
ATOM 1281 N N . SER A 1 170 ? -24.249 8.002 7.911 1.00 98.06 170 SER A N 1
ATOM 1282 C CA . SER A 1 170 ? -24.261 7.940 6.445 1.00 98.06 170 SER A CA 1
ATOM 1283 C C . SER A 1 170 ? -24.273 6.509 5.896 1.00 98.06 170 SER A C 1
ATOM 1285 O O . SER A 1 170 ? -24.655 6.306 4.744 1.00 98.06 170 SER A O 1
ATOM 1287 N N . LEU A 1 171 ? -23.907 5.521 6.719 1.00 98.38 171 LEU A N 1
ATOM 1288 C CA . LEU A 1 171 ? -23.907 4.105 6.366 1.00 98.38 171 LEU A CA 1
ATOM 1289 C C . LEU A 1 171 ? -25.283 3.464 6.580 1.00 98.38 171 LEU A C 1
ATOM 1291 O O . LEU A 1 171 ? -26.068 3.897 7.433 1.00 98.38 171 LEU A O 1
ATOM 1295 N N . SER A 1 172 ? -25.567 2.379 5.851 1.00 98.31 172 SER A N 1
ATOM 1296 C CA . SER A 1 172 ? -26.757 1.566 6.117 1.00 98.31 172 SER A CA 1
ATOM 1297 C C . SER A 1 172 ? -26.650 0.861 7.482 1.00 98.31 172 SER A C 1
ATOM 1299 O O . SER A 1 172 ? -25.545 0.666 7.986 1.00 98.31 172 SER A O 1
ATOM 1301 N N . PRO A 1 173 ? -27.759 0.423 8.109 1.00 98.56 173 PRO A N 1
ATOM 1302 C CA . PRO A 1 173 ? -27.687 -0.302 9.382 1.00 98.56 173 PRO A CA 1
ATOM 1303 C C . PRO A 1 173 ? -26.836 -1.581 9.328 1.00 98.56 173 PRO A C 1
ATOM 1305 O O . PRO A 1 173 ? -26.207 -1.936 10.322 1.00 98.56 173 PRO A O 1
ATOM 1308 N N . THR A 1 174 ? -26.815 -2.266 8.180 1.00 98.44 174 THR A N 1
ATOM 1309 C CA . THR A 1 174 ? -25.968 -3.446 7.962 1.00 98.44 174 THR A CA 1
ATOM 1310 C C . THR A 1 174 ? -24.495 -3.054 7.970 1.00 98.44 174 THR A C 1
ATOM 1312 O O . THR A 1 174 ? -23.714 -3.643 8.712 1.00 98.44 174 THR A O 1
ATOM 1315 N N . ASP A 1 175 ? -24.140 -2.013 7.219 1.00 98.62 175 ASP A N 1
ATOM 1316 C CA . ASP A 1 175 ? -22.765 -1.516 7.119 1.00 98.62 175 ASP A CA 1
ATOM 1317 C C . ASP A 1 175 ? -22.281 -0.967 8.469 1.00 98.62 175 ASP A C 1
ATOM 1319 O O . ASP A 1 175 ? -21.161 -1.232 8.889 1.00 98.62 175 ASP A O 1
ATOM 1323 N N . GLN A 1 176 ? -23.140 -0.269 9.221 1.00 98.69 176 GLN A N 1
ATOM 1324 C CA . GLN A 1 176 ? -22.819 0.170 10.584 1.00 98.69 176 GLN A CA 1
ATOM 1325 C C . GLN A 1 176 ? -22.452 -1.016 11.484 1.00 98.69 176 GLN A C 1
ATOM 1327 O O . GLN A 1 176 ? -21.472 -0.949 12.223 1.00 98.69 176 GLN A O 1
ATOM 1332 N N . ALA A 1 177 ? -23.218 -2.109 11.418 1.00 98.62 177 ALA A N 1
ATOM 1333 C CA . ALA A 1 177 ? -22.938 -3.305 12.207 1.00 98.62 177 ALA A CA 1
ATOM 1334 C C . ALA A 1 177 ? -21.619 -3.976 11.790 1.00 98.62 177 ALA A C 1
ATOM 1336 O O . ALA A 1 177 ? -20.852 -4.381 12.659 1.00 98.62 177 ALA A O 1
ATOM 1337 N N . GLN A 1 178 ? -21.333 -4.051 10.486 1.00 98.69 178 GLN A N 1
ATOM 1338 C CA . GLN A 1 178 ? -20.070 -4.587 9.966 1.00 98.69 178 GLN A CA 1
ATOM 1339 C C . GLN A 1 178 ? -18.871 -3.743 10.405 1.00 98.69 178 GLN A C 1
ATOM 1341 O O . GLN A 1 178 ? -17.890 -4.284 10.904 1.00 98.69 178 GLN A O 1
AT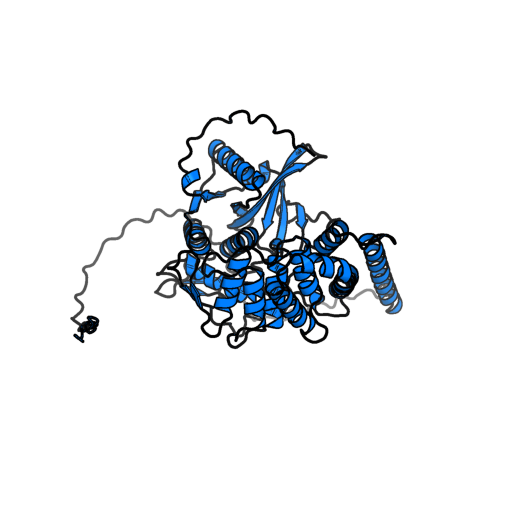OM 1346 N N . TYR A 1 179 ? -18.966 -2.416 10.296 1.00 98.81 179 TYR A N 1
ATOM 1347 C CA . TYR A 1 179 ? -17.928 -1.502 10.770 1.00 98.81 179 TYR A CA 1
ATOM 1348 C C . TYR A 1 179 ? -17.627 -1.705 12.256 1.00 98.81 179 TYR A C 1
ATOM 1350 O O . TYR A 1 179 ? -16.467 -1.843 12.644 1.00 98.81 179 TYR A O 1
ATOM 1358 N N . LEU A 1 180 ? -18.671 -1.752 13.088 1.00 98.56 180 LEU A N 1
ATOM 1359 C CA . LEU A 1 180 ? -18.512 -1.934 14.528 1.00 98.56 180 LEU A CA 1
ATOM 1360 C C . LEU A 1 180 ? -17.902 -3.301 14.861 1.00 98.56 180 LEU A C 1
ATOM 1362 O O . LEU A 1 180 ? -17.056 -3.366 15.746 1.00 98.56 180 LEU A O 1
ATOM 1366 N N . ALA A 1 181 ? -18.271 -4.357 14.130 1.00 98.56 181 ALA A N 1
ATOM 1367 C CA . ALA A 1 181 ? -17.695 -5.687 14.306 1.00 98.56 181 ALA A CA 1
ATOM 1368 C C . ALA A 1 181 ? -16.198 -5.720 13.956 1.00 98.56 181 ALA A C 1
ATOM 1370 O O . ALA A 1 181 ? -15.406 -6.251 14.732 1.00 98.56 181 ALA A O 1
ATOM 1371 N N . VAL A 1 182 ? -15.787 -5.110 12.836 1.00 98.62 182 VAL A N 1
ATOM 1372 C CA . VAL A 1 182 ? -14.361 -5.004 12.472 1.00 98.62 182 VAL A CA 1
ATOM 1373 C C . VAL A 1 182 ? -13.599 -4.210 13.534 1.00 98.62 182 VAL A C 1
ATOM 1375 O O . VAL A 1 182 ? -12.563 -4.665 14.012 1.00 98.62 182 VAL A O 1
ATOM 1378 N N . LYS A 1 183 ? -14.131 -3.056 13.962 1.00 98.56 183 LYS A N 1
ATOM 1379 C CA . LYS A 1 183 ? -13.502 -2.228 15.000 1.00 98.56 183 LYS A CA 1
ATOM 1380 C C . LYS A 1 183 ? -13.348 -2.977 16.327 1.00 98.56 183 LYS A C 1
ATOM 1382 O O . LYS A 1 183 ? -12.312 -2.856 16.973 1.00 98.56 183 LYS A O 1
ATOM 1387 N N . GLU A 1 184 ? -14.363 -3.738 16.733 1.00 98.31 184 GLU A N 1
ATOM 1388 C CA . GLU A 1 184 ? -14.318 -4.559 17.945 1.00 98.31 184 GLU A CA 1
ATOM 1389 C C . GLU A 1 184 ? -13.207 -5.612 17.868 1.00 98.31 184 GLU A C 1
ATOM 1391 O O . GLU A 1 184 ? -12.465 -5.757 18.833 1.00 98.31 184 GLU A O 1
ATOM 1396 N N . GLN A 1 185 ? -13.038 -6.293 16.726 1.00 98.19 185 GLN A N 1
ATOM 1397 C CA . GLN A 1 185 ? -11.958 -7.272 16.554 1.00 98.19 185 GLN A CA 1
ATOM 1398 C C . GLN A 1 185 ? -10.570 -6.632 16.669 1.00 98.19 185 GLN A C 1
ATOM 1400 O O . GLN A 1 185 ? -9.721 -7.175 17.368 1.00 98.19 185 GLN A O 1
ATOM 1405 N N . LEU A 1 186 ? -10.353 -5.461 16.057 1.00 98.25 186 LEU A N 1
ATOM 1406 C CA . LEU A 1 186 ? -9.078 -4.732 16.149 1.00 98.25 186 LEU A CA 1
ATOM 1407 C C . LEU A 1 186 ? -8.744 -4.329 17.595 1.00 98.25 186 LEU A C 1
ATOM 1409 O O . LEU A 1 186 ? -7.610 -4.463 18.047 1.00 98.25 186 LEU A O 1
ATOM 1413 N N . LEU A 1 187 ? -9.742 -3.869 18.352 1.00 97.62 187 LEU A N 1
ATOM 1414 C CA . LEU A 1 187 ? -9.565 -3.472 19.753 1.00 97.62 187 LEU A CA 1
ATOM 1415 C C . LEU A 1 187 ? -9.513 -4.660 20.729 1.00 97.62 187 LEU A C 1
ATOM 1417 O O . LEU A 1 187 ? -9.188 -4.462 21.897 1.00 97.62 187 LEU A O 1
ATOM 1421 N N . ALA A 1 188 ? -9.831 -5.872 20.272 1.00 97.06 188 ALA A N 1
ATOM 1422 C CA . ALA A 1 188 ? -9.781 -7.097 21.068 1.00 97.06 188 ALA A CA 1
ATOM 1423 C C . ALA A 1 188 ? -8.469 -7.888 20.904 1.00 97.06 188 ALA A C 1
ATOM 1425 O O . ALA A 1 188 ? -8.315 -8.933 21.535 1.00 97.06 188 ALA A O 1
ATOM 1426 N N . ILE A 1 189 ? -7.537 -7.424 20.063 1.00 94.62 189 ILE A N 1
ATOM 1427 C CA . ILE A 1 189 ? -6.211 -8.039 19.899 1.00 94.62 189 ILE A CA 1
ATOM 1428 C C . ILE A 1 189 ? -5.457 -7.969 21.234 1.00 94.62 189 ILE A C 1
ATOM 1430 O O . ILE A 1 189 ? -5.358 -6.916 21.844 1.00 94.62 189 ILE A O 1
ATOM 1434 N N . GLU A 1 190 ? -4.914 -9.075 21.728 1.00 91.31 190 GLU A N 1
ATOM 1435 C CA . GLU A 1 190 ? -4.191 -9.071 23.006 1.00 91.31 190 GLU A CA 1
ATOM 1436 C C . GLU A 1 190 ? -2.780 -8.461 22.856 1.00 91.31 190 GLU A C 1
ATOM 1438 O O . GLU A 1 190 ? -2.131 -8.675 21.830 1.00 91.31 190 GLU A O 1
ATOM 1443 N N . PRO A 1 191 ? -2.250 -7.760 23.880 1.00 90.06 191 PRO A N 1
ATOM 1444 C CA . PRO A 1 191 ? -2.827 -7.591 25.219 1.00 90.06 191 PRO A CA 1
ATOM 1445 C C . PRO A 1 191 ? -3.775 -6.389 25.400 1.00 90.06 191 PRO A C 1
ATOM 1447 O O . PRO A 1 191 ? -4.530 -6.369 26.368 1.00 90.06 191 PRO A O 1
ATOM 1450 N N . GLU A 1 192 ? -3.720 -5.367 24.538 1.00 91.06 192 GLU A N 1
ATOM 1451 C CA . GLU A 1 192 ? -4.432 -4.086 24.756 1.00 91.06 192 GLU A CA 1
ATOM 1452 C C . GLU A 1 192 ? -5.121 -3.517 23.495 1.00 91.06 192 GLU A C 1
ATOM 1454 O O . GLU A 1 192 ? -5.566 -2.370 23.477 1.00 91.06 192 GLU A O 1
ATOM 1459 N N . GLY A 1 193 ? -5.252 -4.325 22.448 1.00 95.31 193 GLY A N 1
ATOM 1460 C CA . GLY A 1 193 ? -5.803 -3.963 21.146 1.00 95.31 193 GLY A CA 1
ATOM 1461 C C . GLY A 1 193 ? -4.759 -3.384 20.192 1.00 95.31 193 GLY A C 1
ATOM 1462 O O . GLY A 1 193 ? -3.604 -3.151 20.552 1.00 95.31 193 GLY A O 1
ATOM 1463 N N . ASP A 1 194 ? -5.203 -3.106 18.969 1.00 97.88 194 ASP A N 1
ATOM 1464 C CA . ASP A 1 194 ? -4.466 -2.316 17.984 1.00 97.88 194 ASP A CA 1
ATOM 1465 C C . ASP A 1 194 ? -5.223 -1.007 17.680 1.00 97.88 194 ASP A C 1
ATOM 1467 O O . ASP A 1 194 ? -6.054 -0.930 16.761 1.00 97.88 194 ASP A O 1
ATOM 1471 N N . PRO A 1 195 ? -4.989 0.057 18.468 1.00 98.00 195 PRO A N 1
ATOM 1472 C CA . PRO A 1 195 ? -5.619 1.345 18.230 1.00 98.00 195 PRO A CA 1
ATOM 1473 C C . PRO A 1 195 ? -5.136 2.019 16.939 1.00 98.00 195 PRO A C 1
ATOM 1475 O O . PRO A 1 195 ? -5.836 2.900 16.439 1.00 98.00 195 PRO A O 1
ATOM 1478 N N . VAL A 1 196 ? -3.979 1.636 16.384 1.00 98.00 196 VAL A N 1
ATOM 1479 C CA . VAL A 1 196 ? -3.464 2.195 15.125 1.00 98.00 196 VAL A CA 1
ATOM 1480 C C . VAL A 1 196 ? -4.297 1.678 13.957 1.00 98.00 196 VAL A C 1
ATOM 1482 O O . VAL A 1 196 ? -4.810 2.478 13.170 1.00 98.00 196 VAL A O 1
ATOM 1485 N N . ALA A 1 197 ? -4.551 0.370 13.906 1.00 98.38 197 ALA A N 1
ATOM 1486 C CA . ALA A 1 197 ? -5.482 -0.217 12.951 1.00 98.38 197 ALA A CA 1
ATOM 1487 C C . ALA A 1 197 ? -6.919 0.297 13.153 1.00 98.38 197 ALA A C 1
ATOM 1489 O O . ALA A 1 197 ? -7.609 0.626 12.184 1.00 98.38 197 ALA A O 1
ATOM 1490 N N . ALA A 1 198 ? -7.377 0.458 14.401 1.00 98.69 198 ALA A N 1
ATOM 1491 C CA . ALA A 1 198 ? -8.691 1.049 14.666 1.00 98.69 198 ALA A CA 1
ATOM 1492 C C . ALA A 1 198 ? -8.791 2.509 14.168 1.00 98.69 198 ALA A C 1
ATOM 1494 O O . ALA A 1 198 ? -9.829 2.908 13.630 1.00 98.69 198 ALA A O 1
ATOM 1495 N N . LEU A 1 199 ? -7.719 3.302 14.294 1.00 98.56 199 LEU A N 1
ATOM 1496 C CA . LEU A 1 199 ? -7.640 4.659 13.744 1.00 98.56 199 LEU A CA 1
ATOM 1497 C C . LEU A 1 199 ? -7.631 4.660 12.209 1.00 98.56 199 LEU A C 1
ATOM 1499 O O . LEU A 1 199 ? -8.268 5.521 11.593 1.00 98.56 199 LEU A O 1
ATOM 1503 N N . ALA A 1 200 ? -6.941 3.704 11.584 1.00 98.56 200 ALA A N 1
ATOM 1504 C CA . ALA A 1 200 ? -6.952 3.508 10.137 1.00 98.56 200 ALA A CA 1
ATOM 1505 C C . ALA A 1 200 ? -8.372 3.207 9.620 1.00 98.56 200 ALA A C 1
ATOM 1507 O O . ALA A 1 200 ? -8.849 3.893 8.710 1.00 98.56 200 ALA A O 1
ATOM 1508 N N . LEU A 1 201 ? -9.105 2.292 10.267 1.00 98.81 201 LEU A N 1
ATOM 1509 C CA . LEU A 1 201 ? -10.513 2.013 9.953 1.00 98.81 201 LEU A CA 1
ATOM 1510 C C . LEU A 1 201 ? -11.397 3.260 10.115 1.00 98.81 201 LEU A C 1
ATOM 1512 O O . LEU A 1 201 ? -12.203 3.587 9.239 1.00 98.81 201 LEU A O 1
ATOM 1516 N N . GLN A 1 202 ? -11.223 3.993 11.218 1.00 98.69 202 GLN A N 1
ATOM 1517 C CA . GLN A 1 202 ? -11.952 5.234 11.471 1.00 98.69 202 GLN A CA 1
ATOM 1518 C C . GLN A 1 202 ? -11.629 6.299 10.414 1.00 98.69 202 GLN A C 1
ATOM 1520 O O . GLN A 1 202 ? -12.514 7.036 9.989 1.00 98.69 202 GLN A O 1
ATOM 1525 N N . THR A 1 203 ? -10.391 6.352 9.923 1.00 98.62 203 THR A N 1
ATOM 1526 C CA . THR A 1 203 ? -9.977 7.254 8.843 1.00 98.62 203 THR A CA 1
ATOM 1527 C C . THR A 1 203 ? -10.646 6.897 7.521 1.00 98.62 203 THR A C 1
ATOM 1529 O O . THR A 1 203 ? -11.099 7.803 6.826 1.00 98.62 203 THR A O 1
ATOM 1532 N N . LEU A 1 204 ? -10.793 5.612 7.185 1.00 98.62 204 LEU A N 1
ATOM 1533 C CA . LEU A 1 204 ? -11.557 5.186 6.004 1.00 98.62 204 LEU A CA 1
ATOM 1534 C C . LEU A 1 204 ? -13.022 5.643 6.087 1.00 98.62 204 LEU A C 1
ATOM 1536 O O . LEU A 1 204 ? -13.544 6.227 5.133 1.00 98.62 204 LEU A O 1
ATOM 1540 N N . LEU A 1 205 ? -13.666 5.474 7.247 1.00 98.69 205 LEU A N 1
ATOM 1541 C CA . LEU A 1 205 ? -15.023 5.976 7.482 1.00 98.69 205 LEU A CA 1
ATOM 1542 C C . LEU A 1 205 ? -15.089 7.505 7.349 1.00 98.69 205 LEU A C 1
ATOM 1544 O O . LEU A 1 205 ? -15.927 8.040 6.623 1.00 98.69 205 LEU A O 1
ATOM 1548 N N . LEU A 1 206 ? -14.181 8.219 8.017 1.00 98.56 206 LEU A N 1
ATOM 1549 C CA . LEU A 1 206 ? -14.115 9.677 7.992 1.00 98.56 206 LEU A CA 1
ATOM 1550 C C . LEU A 1 206 ? -13.675 10.228 6.634 1.00 98.56 206 LEU A C 1
ATOM 1552 O O . LEU A 1 206 ? -13.920 11.395 6.369 1.00 98.56 206 LEU A O 1
ATOM 1556 N N . LYS A 1 207 ? -13.076 9.456 5.729 1.00 98.19 207 LYS A N 1
ATOM 1557 C CA . LYS A 1 207 ? -12.864 9.867 4.328 1.00 98.19 207 LYS A CA 1
ATOM 1558 C C . LYS A 1 207 ? -14.119 9.666 3.472 1.00 98.19 207 LYS A C 1
ATOM 1560 O O . LYS A 1 207 ? -14.228 10.268 2.411 1.00 98.19 207 LYS A O 1
ATOM 1565 N N . GLY A 1 208 ? -15.113 8.926 3.970 1.00 98.31 208 GLY A N 1
ATOM 1566 C CA . GLY A 1 208 ? -16.271 8.492 3.187 1.00 98.31 208 GLY A CA 1
ATOM 1567 C C . GLY A 1 208 ? -15.935 7.334 2.246 1.00 98.31 208 GLY A C 1
ATOM 1568 O O . GLY A 1 208 ? -16.650 7.117 1.276 1.00 98.31 208 GLY A O 1
ATOM 1569 N N . SER A 1 209 ? -14.843 6.613 2.518 1.00 98.25 209 SER A N 1
ATOM 1570 C CA . SER A 1 209 ? -14.380 5.472 1.722 1.00 98.25 209 SER A CA 1
ATOM 1571 C C . SER A 1 209 ? -15.117 4.172 2.062 1.00 98.25 209 SER A C 1
ATOM 1573 O O . SER A 1 209 ? -14.901 3.172 1.390 1.00 98.25 209 SER A O 1
ATOM 1575 N N . LEU A 1 210 ? -15.970 4.171 3.095 1.00 98.56 210 LEU A N 1
ATOM 1576 C CA . LEU A 1 210 ? -16.825 3.042 3.475 1.00 98.56 210 LEU A CA 1
ATOM 1577 C C . LEU A 1 210 ? -18.294 3.319 3.079 1.00 98.56 210 LEU A C 1
ATOM 1579 O O . LEU A 1 210 ? -18.723 4.471 3.178 1.00 98.56 210 LEU A O 1
ATOM 1583 N N . PRO A 1 211 ? -19.069 2.305 2.631 1.00 98.56 211 PRO A N 1
ATOM 1584 C CA . PRO A 1 211 ? -18.709 0.883 2.595 1.00 98.56 211 PRO A CA 1
ATOM 1585 C C . PRO A 1 211 ? -17.691 0.534 1.496 1.00 98.56 211 PRO A C 1
ATOM 1587 O O . PRO A 1 211 ? -17.097 -0.536 1.557 1.00 98.56 211 PRO A O 1
ATOM 1590 N N . GLY A 1 212 ? -17.430 1.464 0.571 1.00 98.06 212 GLY A N 1
ATOM 1591 C CA . GLY A 1 212 ? -16.473 1.330 -0.527 1.00 98.06 212 GLY A CA 1
ATOM 1592 C C . GLY A 1 212 ? -17.069 0.643 -1.752 1.00 98.06 212 GLY A C 1
ATOM 1593 O O . GLY A 1 212 ? -18.192 0.140 -1.711 1.00 98.06 212 GLY A O 1
ATOM 1594 N N . ASP A 1 213 ? -16.315 0.648 -2.848 1.00 97.75 213 ASP A N 1
ATOM 1595 C CA . ASP A 1 213 ? -16.705 -0.029 -4.086 1.00 97.75 213 ASP A CA 1
ATOM 1596 C C . ASP A 1 213 ? -16.640 -1.556 -3.943 1.00 97.75 213 ASP A C 1
ATOM 1598 O O . ASP A 1 213 ? -16.049 -2.087 -2.998 1.00 97.75 213 ASP A O 1
ATOM 1602 N N . GLU A 1 214 ? -17.258 -2.269 -4.886 1.00 98.44 214 GLU A N 1
ATOM 1603 C CA . GLU A 1 214 ? -17.214 -3.729 -4.931 1.00 98.44 214 GLU A CA 1
ATOM 1604 C C . GLU A 1 214 ? -15.859 -4.259 -5.424 1.00 98.44 214 GLU A C 1
ATOM 1606 O O . GLU A 1 214 ? -15.217 -3.672 -6.302 1.00 98.44 214 GLU A O 1
ATOM 1611 N N . ALA A 1 215 ? -15.459 -5.418 -4.898 1.00 98.38 215 ALA A N 1
ATOM 1612 C CA . ALA A 1 215 ? -14.287 -6.150 -5.361 1.00 98.38 215 ALA A CA 1
ATOM 1613 C C . ALA A 1 215 ? -14.447 -6.605 -6.824 1.00 98.38 215 ALA A C 1
ATOM 1615 O O . ALA A 1 215 ? -15.484 -7.161 -7.206 1.00 98.38 215 ALA A O 1
ATOM 1616 N N . LEU A 1 216 ? -13.393 -6.427 -7.627 1.00 97.94 216 LEU A N 1
ATOM 1617 C CA . LEU A 1 216 ? -13.388 -6.704 -9.069 1.00 97.94 216 LEU A CA 1
ATOM 1618 C C . LEU A 1 216 ? -13.768 -8.157 -9.405 1.00 97.94 216 LEU A C 1
ATOM 1620 O O . LEU A 1 216 ? -14.508 -8.395 -10.360 1.00 97.94 216 LEU A O 1
ATOM 1624 N N . GLY A 1 217 ? -13.263 -9.130 -8.639 1.00 93.62 217 GLY A N 1
ATOM 1625 C CA . GLY A 1 217 ? -13.379 -10.556 -8.960 1.00 93.62 217 GLY A CA 1
ATOM 1626 C C . GLY A 1 217 ? -14.503 -11.326 -8.258 1.00 93.62 217 GLY A C 1
ATOM 1627 O O . GLY A 1 217 ? -14.687 -12.507 -8.552 1.00 93.62 217 GLY A O 1
ATOM 1628 N N . GLY A 1 218 ? -15.245 -10.724 -7.319 1.00 79.12 218 GLY A N 1
ATOM 1629 C CA . GLY A 1 218 ? -16.145 -11.500 -6.447 1.00 79.12 218 GLY A CA 1
ATOM 1630 C C . GLY A 1 218 ? -17.334 -10.772 -5.826 1.00 79.12 218 GLY A C 1
ATOM 1631 O O . GLY A 1 218 ? -18.043 -11.389 -5.030 1.00 79.12 218 GLY A O 1
ATOM 1632 N N . GLY A 1 219 ? -17.579 -9.510 -6.194 1.00 89.12 219 GLY A N 1
ATOM 1633 C CA . GLY A 1 219 ? -18.613 -8.684 -5.571 1.00 89.12 219 GLY A CA 1
ATOM 1634 C C . GLY A 1 219 ? -18.314 -8.380 -4.100 1.00 89.12 219 GLY A C 1
ATOM 1635 O O . GLY A 1 219 ? -17.292 -8.791 -3.549 1.00 89.12 219 GLY A O 1
ATOM 1636 N N . GLY A 1 220 ? -19.226 -7.661 -3.456 1.00 97.62 220 GLY A N 1
ATOM 1637 C CA . GLY A 1 220 ? -19.084 -7.238 -2.067 1.00 97.62 220 GLY A CA 1
ATOM 1638 C C . GLY A 1 220 ? -18.177 -6.018 -1.914 1.00 97.62 220 GLY A C 1
ATOM 1639 O O . GLY A 1 220 ? -17.121 -5.921 -2.539 1.00 97.62 220 GLY A O 1
ATOM 1640 N N . THR A 1 221 ? -18.618 -5.081 -1.088 1.00 98.62 221 THR A N 1
ATOM 1641 C CA . THR A 1 221 ? -17.952 -3.806 -0.805 1.00 98.62 221 THR A CA 1
ATOM 1642 C C . THR A 1 221 ? -16.688 -3.988 0.038 1.00 98.62 221 THR A C 1
ATOM 1644 O O . THR A 1 221 ? -16.514 -5.017 0.694 1.00 98.62 221 THR A O 1
ATOM 1647 N N . LEU A 1 222 ? -15.817 -2.976 0.088 1.00 98.62 222 LEU A N 1
ATOM 1648 C CA . LEU A 1 222 ? -14.632 -2.976 0.960 1.00 98.62 222 LEU A CA 1
ATOM 1649 C C . LEU A 1 222 ? -14.979 -3.373 2.406 1.00 98.62 222 LEU A C 1
ATOM 1651 O O . LEU A 1 222 ? -14.306 -4.213 3.002 1.00 98.62 222 LEU A O 1
ATOM 1655 N N . LEU A 1 223 ? -16.047 -2.808 2.965 1.00 98.75 223 LEU A N 1
ATOM 1656 C CA . LEU A 1 223 ? -16.456 -3.093 4.336 1.00 98.75 223 LEU A CA 1
ATOM 1657 C C . LEU A 1 223 ? -16.949 -4.532 4.526 1.00 98.75 223 LEU A C 1
ATOM 1659 O O . LEU A 1 223 ? -16.631 -5.163 5.535 1.00 98.75 223 LEU A O 1
ATOM 1663 N N . GLU A 1 224 ? -17.675 -5.073 3.549 1.00 98.69 224 GLU A N 1
ATOM 1664 C CA . GLU A 1 224 ? -18.083 -6.479 3.558 1.00 98.69 224 GLU A CA 1
ATOM 1665 C C . GLU A 1 224 ? -16.868 -7.411 3.518 1.00 98.69 224 GLU A C 1
ATOM 1667 O O . GLU A 1 224 ? -16.836 -8.389 4.266 1.00 98.69 224 GLU A O 1
ATOM 1672 N N . GLN A 1 225 ? -15.851 -7.087 2.710 1.00 98.75 225 GLN A N 1
ATOM 1673 C CA . GLN A 1 225 ? -14.612 -7.867 2.624 1.00 98.75 225 GLN A CA 1
ATOM 1674 C C . GLN A 1 225 ? -13.812 -7.810 3.935 1.00 98.75 225 GLN A C 1
ATOM 1676 O O . GLN A 1 225 ? -13.380 -8.850 4.433 1.00 98.75 225 GLN A O 1
ATOM 1681 N N . LEU A 1 226 ? -13.683 -6.629 4.555 1.00 98.75 226 LEU A N 1
ATOM 1682 C CA . LEU A 1 226 ? -13.018 -6.471 5.857 1.00 98.75 226 LEU A CA 1
ATOM 1683 C C . LEU A 1 226 ? -13.744 -7.251 6.963 1.00 98.75 226 LEU A C 1
ATOM 1685 O O . LEU A 1 226 ? -13.116 -7.965 7.743 1.00 98.75 226 LEU A O 1
ATOM 1689 N N . ASN A 1 227 ? -15.075 -7.172 7.009 1.00 98.75 227 ASN A N 1
ATOM 1690 C CA . ASN A 1 227 ? -15.872 -7.946 7.958 1.00 98.75 227 ASN A CA 1
ATOM 1691 C C . ASN A 1 227 ? -15.792 -9.460 7.684 1.00 98.75 227 ASN A C 1
ATOM 1693 O O . ASN A 1 227 ? -15.777 -10.263 8.618 1.00 98.75 227 ASN A O 1
ATOM 1697 N N . GLY A 1 228 ? -15.705 -9.864 6.415 1.00 98.50 228 GLY A N 1
ATOM 1698 C CA . GLY A 1 228 ? -15.444 -11.245 6.016 1.00 98.50 228 GLY A CA 1
ATOM 1699 C C . GLY A 1 228 ? -14.101 -11.748 6.544 1.00 98.50 228 GLY A C 1
ATOM 1700 O O . GLY A 1 228 ? -14.050 -12.791 7.192 1.00 98.50 228 GLY A O 1
ATOM 1701 N N . LEU A 1 229 ? -13.020 -10.986 6.358 1.00 98.50 229 LEU A N 1
ATOM 1702 C CA . LEU A 1 229 ? -11.697 -11.281 6.925 1.00 98.50 229 LEU A CA 1
ATOM 1703 C C . LEU A 1 229 ? -11.728 -11.394 8.456 1.00 98.50 229 LEU A C 1
ATOM 1705 O O . LEU A 1 229 ? -11.173 -12.332 9.031 1.00 98.50 229 LEU A O 1
ATOM 1709 N N . ALA A 1 230 ? -12.463 -10.501 9.115 1.00 98.44 230 ALA A N 1
ATOM 1710 C CA . ALA A 1 230 ? -12.620 -10.497 10.564 1.00 98.44 230 ALA A CA 1
ATOM 1711 C C . ALA A 1 230 ? -13.387 -11.716 11.121 1.00 98.44 230 ALA A C 1
ATOM 1713 O O . ALA A 1 230 ? -13.281 -12.002 12.311 1.00 98.44 230 ALA A O 1
ATOM 1714 N N . THR A 1 231 ? -14.156 -12.446 10.302 1.00 98.38 231 THR A N 1
ATOM 1715 C CA . THR A 1 231 ? -15.095 -13.477 10.799 1.00 98.38 231 THR A CA 1
ATOM 1716 C C . THR A 1 231 ? -14.974 -14.860 10.154 1.00 98.38 231 THR A C 1
ATOM 1718 O O . THR A 1 231 ? -15.442 -15.834 10.744 1.00 98.38 231 THR A O 1
ATOM 1721 N N . GLN A 1 232 ? -14.357 -14.986 8.977 1.00 98.19 232 GLN A N 1
ATOM 1722 C CA . GLN A 1 232 ? -14.208 -16.266 8.271 1.00 98.19 232 GLN A CA 1
ATOM 1723 C C . GLN A 1 232 ? -13.295 -17.250 9.006 1.00 98.19 232 GLN A C 1
ATOM 1725 O O . GLN A 1 232 ? -12.441 -16.834 9.774 1.00 98.19 232 GLN A O 1
ATOM 1730 N N . GLU A 1 233 ? -13.379 -18.546 8.724 1.00 98.25 233 GLU A N 1
ATOM 1731 C CA . GLU A 1 233 ? -12.329 -19.487 9.137 1.00 98.25 233 GLU A CA 1
ATOM 1732 C C . GLU A 1 233 ? -11.007 -19.165 8.416 1.00 98.25 233 GLU A C 1
ATOM 1734 O O . GLU A 1 233 ? -11.033 -18.785 7.250 1.00 98.25 233 GLU A O 1
ATOM 1739 N N . LEU A 1 234 ? -9.867 -19.290 9.102 1.00 97.75 234 LEU A N 1
ATOM 1740 C CA . LEU A 1 234 ? -8.546 -19.061 8.508 1.00 97.75 234 LEU A CA 1
ATOM 1741 C C . LEU A 1 234 ? -7.778 -20.372 8.378 1.00 97.75 234 LEU A C 1
ATOM 1743 O O . LEU A 1 234 ? -8.016 -21.324 9.123 1.00 97.75 234 LEU A O 1
ATOM 1747 N N . GLY A 1 235 ? -6.839 -20.396 7.437 1.00 96.25 235 GLY A N 1
ATOM 1748 C CA . GLY A 1 235 ? -5.852 -21.455 7.312 1.00 96.25 235 GLY A CA 1
ATOM 1749 C C . GLY A 1 235 ? -4.983 -21.590 8.562 1.00 96.25 235 GLY A C 1
ATOM 1750 O O . GLY A 1 235 ? -4.811 -20.654 9.343 1.00 96.25 235 GLY A O 1
ATOM 1751 N N . GLU A 1 236 ? -4.430 -22.786 8.752 1.00 94.12 236 GLU A N 1
ATOM 1752 C CA . GLU A 1 236 ? -3.524 -23.075 9.863 1.00 94.12 236 GLU A CA 1
ATOM 1753 C C . GLU A 1 236 ? -2.306 -22.139 9.844 1.00 94.12 236 GLU A C 1
ATOM 1755 O O . GLU A 1 236 ? -1.700 -21.925 8.795 1.00 94.12 236 GLU A O 1
ATOM 1760 N N . GLY A 1 237 ? -1.945 -21.611 11.016 1.00 92.69 237 GLY A N 1
ATOM 1761 C CA . GLY A 1 237 ? -0.772 -20.753 11.204 1.00 92.69 237 GLY A CA 1
ATOM 1762 C C . GLY A 1 237 ? -1.021 -19.254 11.035 1.00 92.69 237 GLY A C 1
ATOM 1763 O O . GLY A 1 237 ? -0.166 -18.484 11.447 1.00 92.69 237 GLY A O 1
ATOM 1764 N N . ILE A 1 238 ? -2.180 -18.840 10.513 1.00 95.00 238 ILE A N 1
ATOM 1765 C CA . ILE A 1 238 ? -2.479 -17.422 10.265 1.00 95.00 238 ILE A CA 1
ATOM 1766 C C . ILE A 1 238 ? -3.035 -16.754 11.526 1.00 95.00 238 ILE A C 1
ATOM 1768 O O . ILE A 1 238 ? -4.048 -17.194 12.085 1.00 95.00 238 ILE A O 1
ATOM 1772 N N . ASP A 1 239 ? -2.411 -15.652 11.943 1.00 95.50 239 ASP A N 1
ATOM 1773 C CA . ASP A 1 239 ? -2.917 -14.798 13.017 1.00 95.50 239 ASP A CA 1
ATOM 1774 C C . ASP A 1 239 ? -3.981 -13.831 12.477 1.00 95.50 239 ASP A C 1
ATOM 1776 O O . ASP A 1 239 ? -3.693 -12.904 11.720 1.00 95.50 239 ASP A O 1
ATOM 1780 N N . ARG A 1 240 ? -5.243 -14.030 12.883 1.00 97.31 240 ARG A N 1
ATOM 1781 C CA . ARG A 1 240 ? -6.352 -13.158 12.464 1.00 97.31 240 ARG A CA 1
ATOM 1782 C C . ARG A 1 240 ? -6.147 -11.706 12.876 1.00 97.31 240 ARG A C 1
ATOM 1784 O O . ARG A 1 240 ? -6.500 -10.821 12.103 1.00 97.31 240 ARG A O 1
ATOM 1791 N N . GLY A 1 241 ? -5.705 -11.483 14.112 1.00 96.88 241 GLY A N 1
ATOM 1792 C CA . GLY A 1 241 ? -5.568 -10.146 14.673 1.00 96.88 241 GLY A CA 1
ATOM 1793 C C . GLY A 1 241 ? -4.545 -9.361 13.872 1.00 96.88 241 GLY A C 1
ATOM 1794 O O . GLY A 1 241 ? -4.875 -8.303 13.342 1.00 96.88 241 GLY A O 1
ATOM 1795 N N . GLN A 1 242 ? -3.360 -9.949 13.687 1.00 96.56 242 GLN A N 1
ATOM 1796 C CA . GLN A 1 242 ? -2.296 -9.341 12.892 1.00 96.56 242 GLN A CA 1
ATOM 1797 C C . GLN A 1 242 ? -2.723 -9.123 11.436 1.00 96.56 242 GLN A C 1
ATOM 1799 O O . GLN A 1 242 ? -2.589 -8.015 10.927 1.00 96.56 242 GLN A O 1
ATOM 1804 N N . LEU A 1 243 ? -3.313 -10.133 10.784 1.00 97.88 243 LEU A N 1
ATOM 1805 C CA . LEU A 1 243 ? -3.743 -10.015 9.390 1.00 97.88 243 LEU A CA 1
ATOM 1806 C C . LEU A 1 243 ? -4.798 -8.920 9.190 1.00 97.88 243 LEU A C 1
ATOM 1808 O O . LEU A 1 243 ? -4.737 -8.160 8.224 1.00 97.88 243 LEU A O 1
ATOM 1812 N N . LEU A 1 244 ? -5.786 -8.841 10.088 1.00 98.62 244 LEU A N 1
ATOM 1813 C CA . LEU A 1 244 ? -6.826 -7.819 10.012 1.00 98.62 244 LEU A CA 1
ATOM 1814 C C . LEU A 1 244 ? -6.242 -6.421 10.250 1.00 98.62 244 LEU A C 1
ATOM 1816 O O . LEU A 1 244 ? -6.605 -5.493 9.526 1.00 98.62 244 LEU A O 1
ATOM 1820 N N . SER A 1 245 ? -5.339 -6.279 11.224 1.00 98.38 245 SER A N 1
ATOM 1821 C CA . SER A 1 245 ? -4.609 -5.036 11.477 1.00 98.38 245 SER A CA 1
ATOM 1822 C C . SER A 1 245 ? -3.814 -4.582 10.256 1.00 98.38 245 SER A C 1
ATOM 1824 O O . SER A 1 245 ? -4.001 -3.449 9.805 1.00 98.38 245 SER A O 1
ATOM 1826 N N . ASP A 1 246 ? -3.002 -5.473 9.682 1.00 98.19 246 ASP A N 1
ATOM 1827 C CA . ASP A 1 246 ? -2.163 -5.194 8.516 1.00 98.19 246 ASP A CA 1
ATOM 1828 C C . ASP A 1 246 ? -3.011 -4.696 7.343 1.00 98.19 246 ASP A C 1
ATOM 1830 O O . ASP A 1 246 ? -2.802 -3.592 6.840 1.00 98.19 246 ASP A O 1
ATOM 1834 N N . VAL A 1 247 ? -4.046 -5.455 6.971 1.00 98.75 247 VAL A N 1
ATOM 1835 C CA . VAL A 1 247 ? -4.908 -5.128 5.828 1.00 98.75 247 VAL A CA 1
ATOM 1836 C C . VAL A 1 247 ? -5.638 -3.797 6.020 1.00 98.75 247 VAL A C 1
ATOM 1838 O O . VAL A 1 247 ? -5.732 -3.003 5.083 1.00 98.75 247 VAL A O 1
ATOM 1841 N N . VAL A 1 248 ? -6.166 -3.519 7.216 1.00 98.75 248 VAL A N 1
ATOM 1842 C CA . VAL A 1 248 ? -6.877 -2.258 7.488 1.00 98.75 248 VAL A CA 1
ATOM 1843 C C . VAL A 1 248 ? -5.930 -1.060 7.393 1.00 98.75 248 VAL A C 1
ATOM 1845 O O . VAL A 1 248 ? -6.301 -0.032 6.815 1.00 98.75 248 VAL A O 1
ATOM 1848 N N . GLN A 1 249 ? -4.716 -1.180 7.935 1.00 98.62 249 GLN A N 1
ATOM 1849 C CA . GLN A 1 249 ? -3.709 -0.123 7.859 1.00 98.62 249 GLN A CA 1
ATOM 1850 C C . GLN A 1 249 ? -3.215 0.096 6.421 1.00 98.62 249 GLN A C 1
ATOM 1852 O O . GLN A 1 249 ? -3.173 1.241 5.969 1.00 98.62 249 GLN A O 1
ATOM 1857 N N . GLU A 1 250 ? -2.934 -0.973 5.674 1.00 98.62 250 GLU A N 1
ATOM 1858 C CA . GLU A 1 250 ? -2.504 -0.912 4.270 1.00 98.62 250 GLU A CA 1
ATOM 1859 C C . GLU A 1 250 ? -3.578 -0.285 3.372 1.00 98.62 250 GLU A C 1
ATOM 1861 O O . GLU A 1 250 ? -3.270 0.562 2.538 1.00 98.62 250 GLU A O 1
ATOM 1866 N N . VAL A 1 251 ? -4.860 -0.608 3.581 1.00 98.69 251 VAL A N 1
ATOM 1867 C CA . VAL A 1 251 ? -5.961 0.029 2.838 1.00 98.69 251 VAL A CA 1
ATOM 1868 C C . VAL A 1 251 ? -6.066 1.526 3.142 1.00 98.69 251 VAL A C 1
ATOM 1870 O O . VAL A 1 251 ? -6.325 2.332 2.246 1.00 98.69 251 VAL A O 1
ATOM 1873 N N . ALA A 1 252 ? -5.857 1.929 4.396 1.00 98.38 252 ALA A N 1
ATOM 1874 C CA . ALA A 1 252 ? -5.888 3.338 4.778 1.00 98.38 252 ALA A CA 1
ATOM 1875 C C . ALA A 1 252 ? -4.648 4.121 4.316 1.00 98.38 252 ALA A C 1
ATOM 1877 O O . ALA A 1 252 ? -4.750 5.331 4.083 1.00 98.38 252 ALA A O 1
ATOM 1878 N N . THR A 1 253 ? -3.498 3.445 4.228 1.00 97.56 253 THR A N 1
ATOM 1879 C CA . THR A 1 253 ? -2.164 3.996 3.941 1.00 97.56 253 THR A CA 1
ATOM 1880 C C . THR A 1 253 ? -1.410 3.042 3.001 1.00 97.56 253 THR A C 1
ATOM 1882 O O . THR A 1 253 ? -0.533 2.301 3.453 1.00 97.56 253 THR A O 1
ATOM 1885 N N . PRO A 1 254 ? -1.730 3.027 1.690 1.00 97.62 254 PRO A N 1
ATOM 1886 C CA . PRO A 1 254 ? -1.153 2.066 0.740 1.00 97.62 254 PRO A CA 1
ATOM 1887 C C . PRO A 1 254 ? 0.368 2.156 0.629 1.00 97.62 254 PRO A C 1
ATOM 1889 O O . PRO A 1 254 ? 1.030 1.185 0.286 1.00 97.62 254 PRO A O 1
ATOM 1892 N N . GLU A 1 255 ? 0.947 3.314 0.940 1.00 95.12 255 GLU A N 1
ATOM 1893 C CA . GLU A 1 255 ? 2.391 3.505 0.992 1.00 95.12 255 GLU A CA 1
ATOM 1894 C C . GLU A 1 255 ? 3.093 2.735 2.110 1.00 95.12 255 GLU A C 1
ATOM 1896 O O . GLU A 1 255 ? 4.309 2.655 2.071 1.00 95.12 255 GLU A O 1
ATOM 1901 N N . SER A 1 256 ? 2.369 2.167 3.077 1.00 96.38 256 SER A N 1
ATOM 1902 C CA . SER A 1 256 ? 2.946 1.310 4.124 1.00 96.38 256 SER A CA 1
ATOM 1903 C C . SER A 1 256 ? 3.236 -0.120 3.649 1.00 96.38 256 SER A C 1
ATOM 1905 O O . SER A 1 256 ? 3.978 -0.849 4.312 1.00 96.38 256 SER A O 1
ATOM 1907 N N . ILE A 1 257 ? 2.703 -0.507 2.484 1.00 97.81 257 ILE A N 1
ATOM 1908 C CA . ILE A 1 257 ? 2.927 -1.816 1.872 1.00 97.81 257 ILE A CA 1
ATOM 1909 C C . ILE A 1 257 ? 4.394 -1.917 1.430 1.00 97.81 257 ILE A C 1
ATOM 1911 O O . ILE A 1 257 ? 4.884 -1.100 0.642 1.00 97.81 257 ILE A O 1
ATOM 1915 N N . GLY A 1 258 ? 5.106 -2.928 1.934 1.00 96.38 258 GLY A N 1
ATOM 1916 C CA . GLY A 1 258 ? 6.549 -3.062 1.740 1.00 96.38 258 GLY A CA 1
ATOM 1917 C C . GLY A 1 258 ? 7.012 -4.488 1.438 1.00 96.38 258 GLY A C 1
ATOM 1918 O O . GLY A 1 258 ? 6.804 -5.396 2.236 1.00 96.38 258 GLY A O 1
ATOM 1919 N N . GLN A 1 259 ? 7.758 -4.656 0.343 1.00 95.06 259 GLN A N 1
ATOM 1920 C CA . GLN A 1 259 ? 8.398 -5.904 -0.096 1.00 95.06 259 GLN A CA 1
ATOM 1921 C C . GLN A 1 259 ? 9.508 -6.384 0.855 1.00 95.06 259 GLN A C 1
ATOM 1923 O O . GLN A 1 259 ? 9.921 -7.542 0.806 1.00 95.06 259 GLN A O 1
ATOM 1928 N N . ARG A 1 260 ? 10.043 -5.477 1.685 1.00 93.12 260 ARG A N 1
ATOM 1929 C CA . ARG A 1 260 ? 11.215 -5.700 2.550 1.00 93.12 260 ARG A CA 1
ATOM 1930 C C . ARG A 1 260 ? 12.473 -6.061 1.765 1.00 93.12 260 ARG A C 1
ATOM 1932 O O . ARG A 1 260 ? 12.816 -5.410 0.785 1.00 93.12 260 ARG A O 1
ATOM 1939 N N . ASN A 1 261 ? 13.185 -7.077 2.233 1.00 91.19 261 ASN A N 1
ATOM 1940 C CA . ASN A 1 261 ? 14.415 -7.601 1.666 1.00 91.19 261 ASN A CA 1
ATOM 1941 C C . ASN A 1 261 ? 14.176 -8.651 0.562 1.00 91.19 261 ASN A C 1
ATOM 1943 O O . ASN A 1 261 ? 15.125 -9.327 0.165 1.00 91.19 261 ASN A O 1
ATOM 1947 N N . LYS A 1 262 ? 12.937 -8.803 0.078 1.00 93.75 262 LYS A N 1
ATOM 1948 C CA . LYS A 1 262 ? 12.568 -9.729 -1.003 1.00 93.75 262 LYS A CA 1
ATOM 1949 C C . LYS A 1 262 ? 12.589 -9.021 -2.349 1.00 93.75 262 LYS A C 1
ATOM 1951 O O . LYS A 1 262 ? 12.278 -7.840 -2.425 1.00 93.75 262 LYS A O 1
ATOM 1956 N N . GLY A 1 263 ? 12.883 -9.730 -3.430 1.00 95.00 263 GLY A N 1
ATOM 1957 C CA . GLY A 1 263 ? 12.896 -9.245 -4.810 1.00 95.00 263 GLY A CA 1
ATOM 1958 C C . GLY A 1 263 ? 11.510 -9.063 -5.439 1.00 95.00 263 GLY A C 1
ATOM 1959 O O . GLY A 1 263 ? 11.386 -9.155 -6.655 1.00 95.00 263 GLY A O 1
ATOM 1960 N N . THR A 1 264 ? 10.464 -8.803 -4.650 1.00 97.25 264 THR A N 1
ATOM 1961 C CA . THR A 1 264 ? 9.064 -8.752 -5.106 1.00 97.25 264 THR A CA 1
ATOM 1962 C C . THR A 1 264 ? 8.578 -7.345 -5.479 1.00 97.25 264 THR A C 1
ATOM 1964 O O . THR A 1 264 ? 7.376 -7.103 -5.486 1.00 97.25 264 THR A O 1
ATOM 1967 N N . CYS A 1 265 ? 9.473 -6.403 -5.816 1.00 97.81 265 CYS A N 1
ATOM 1968 C CA . CYS A 1 265 ? 9.122 -4.986 -6.038 1.00 97.81 265 CYS A CA 1
ATOM 1969 C C . CYS A 1 265 ? 7.982 -4.798 -7.045 1.00 97.81 265 CYS A C 1
ATOM 1971 O O . CYS A 1 265 ? 7.101 -3.971 -6.831 1.00 97.81 265 CYS A O 1
ATOM 1973 N N . ALA A 1 266 ? 7.972 -5.580 -8.127 1.00 98.06 266 ALA A N 1
ATOM 1974 C CA . ALA A 1 266 ? 6.931 -5.521 -9.145 1.00 98.06 266 ALA A CA 1
ATOM 1975 C C . ALA A 1 266 ? 5.565 -6.015 -8.640 1.00 98.06 266 ALA A C 1
ATOM 1977 O O . ALA A 1 266 ? 4.561 -5.356 -8.904 1.00 98.06 266 ALA A O 1
ATOM 1978 N N . ALA A 1 267 ? 5.523 -7.123 -7.890 1.00 98.38 267 ALA A N 1
ATOM 1979 C CA . ALA A 1 267 ? 4.289 -7.621 -7.280 1.00 98.38 267 ALA A CA 1
ATOM 1980 C C . ALA A 1 267 ? 3.759 -6.624 -6.240 1.00 98.38 267 ALA A C 1
ATOM 1982 O O . ALA A 1 267 ? 2.626 -6.166 -6.354 1.00 98.38 267 ALA A O 1
ATOM 1983 N N . THR A 1 268 ? 4.623 -6.158 -5.338 1.00 98.62 268 THR A N 1
ATOM 1984 C CA . THR A 1 268 ? 4.273 -5.158 -4.323 1.00 98.62 268 THR A CA 1
ATOM 1985 C C . THR A 1 268 ? 3.796 -3.838 -4.952 1.00 98.62 268 THR A C 1
ATOM 1987 O O . THR A 1 268 ? 2.852 -3.224 -4.463 1.00 98.62 268 THR A O 1
ATOM 1990 N N . ALA A 1 269 ? 4.374 -3.402 -6.078 1.00 98.62 269 ALA A N 1
ATOM 1991 C CA . ALA A 1 269 ? 3.884 -2.236 -6.819 1.00 98.62 269 ALA A CA 1
ATOM 1992 C C . ALA A 1 269 ? 2.471 -2.452 -7.400 1.00 98.62 269 ALA A C 1
ATOM 1994 O O . ALA A 1 269 ? 1.648 -1.536 -7.360 1.00 98.62 269 ALA A O 1
ATOM 1995 N N . VAL A 1 270 ? 2.166 -3.654 -7.906 1.00 98.50 270 VAL A N 1
ATOM 1996 C CA . VAL A 1 270 ? 0.806 -4.014 -8.346 1.00 98.50 270 VAL A CA 1
ATOM 1997 C C . VAL A 1 270 ? -0.167 -4.009 -7.167 1.00 98.50 270 VAL A C 1
ATOM 1999 O O . VAL A 1 270 ? -1.282 -3.520 -7.318 1.00 98.50 270 VAL A O 1
ATOM 2002 N N . GLU A 1 271 ? 0.250 -4.474 -5.991 1.00 98.69 271 GLU A N 1
ATOM 2003 C CA . GLU A 1 271 ? -0.568 -4.457 -4.773 1.00 98.69 271 GLU A CA 1
ATOM 2004 C C . GLU A 1 271 ? -0.877 -3.030 -4.306 1.00 98.69 271 GLU A C 1
ATOM 2006 O O . GLU A 1 271 ? -2.040 -2.691 -4.095 1.00 98.69 271 GLU A O 1
ATOM 2011 N N . ILE A 1 272 ? 0.131 -2.153 -4.248 1.00 98.69 272 ILE A N 1
ATOM 2012 C CA . ILE A 1 272 ? -0.049 -0.725 -3.933 1.00 98.69 272 ILE A CA 1
ATOM 2013 C C . ILE A 1 272 ? -1.031 -0.073 -4.913 1.00 98.69 272 ILE A C 1
ATOM 2015 O O . ILE A 1 272 ? -1.928 0.672 -4.506 1.00 98.69 272 ILE A O 1
ATOM 2019 N N . GLN A 1 273 ? -0.873 -0.348 -6.211 1.00 98.19 273 GLN A N 1
ATOM 2020 C CA . GLN A 1 273 ? -1.782 0.160 -7.234 1.00 98.19 273 GLN A CA 1
ATOM 2021 C C . GLN A 1 273 ? -3.199 -0.409 -7.058 1.00 98.19 273 GLN A C 1
ATOM 2023 O O . GLN A 1 273 ? -4.171 0.337 -7.174 1.00 98.19 273 GLN A O 1
ATOM 2028 N N . LEU A 1 274 ? -3.329 -1.698 -6.730 1.00 98.44 274 LEU A N 1
ATOM 2029 C CA . LEU A 1 274 ? -4.613 -2.352 -6.498 1.00 98.44 274 LEU A CA 1
ATOM 2030 C C . LEU A 1 274 ? -5.351 -1.719 -5.323 1.00 98.44 274 LEU A C 1
ATOM 2032 O O . LEU A 1 274 ? -6.524 -1.401 -5.461 1.00 98.44 274 LEU A O 1
ATOM 2036 N N . VAL A 1 275 ? -4.677 -1.468 -4.202 1.00 98.50 275 VAL A N 1
ATOM 2037 C CA . VAL A 1 275 ? -5.305 -0.826 -3.040 1.00 98.50 275 VAL A CA 1
ATOM 2038 C C . VAL A 1 275 ? -5.779 0.591 -3.368 1.00 98.50 275 VAL A C 1
ATOM 2040 O O . VAL A 1 275 ? -6.862 0.991 -2.943 1.00 98.50 275 VAL A O 1
ATOM 2043 N N . LYS A 1 276 ? -5.000 1.349 -4.148 1.00 97.69 276 LYS A N 1
ATOM 2044 C CA . LYS A 1 276 ? -5.377 2.706 -4.574 1.00 97.69 276 LYS A CA 1
ATOM 2045 C C . LYS A 1 276 ? -6.574 2.723 -5.530 1.00 97.69 276 LYS A C 1
ATOM 2047 O O . LYS A 1 276 ? -7.355 3.668 -5.479 1.00 97.69 276 LYS A O 1
ATOM 2052 N N . GLU A 1 277 ? -6.709 1.722 -6.402 1.00 97.56 277 GLU A N 1
ATOM 2053 C CA . GLU A 1 277 ? -7.770 1.672 -7.421 1.00 97.56 277 GLU A CA 1
ATOM 2054 C C . GLU A 1 277 ? -9.025 0.903 -6.977 1.00 97.56 277 GLU A C 1
ATOM 2056 O O . GLU A 1 277 ? -10.141 1.311 -7.288 1.00 97.56 277 GLU A O 1
ATOM 2061 N N . ASN A 1 278 ? -8.864 -0.220 -6.278 1.00 98.50 278 ASN A N 1
ATOM 2062 C CA . ASN A 1 278 ? -9.946 -1.061 -5.772 1.00 98.50 278 ASN A CA 1
ATOM 2063 C C . ASN A 1 278 ? -9.509 -1.782 -4.474 1.00 98.50 278 ASN A C 1
ATOM 2065 O O . ASN A 1 278 ? -9.093 -2.946 -4.503 1.00 98.50 278 ASN A O 1
ATOM 2069 N N . PRO A 1 279 ? -9.617 -1.120 -3.309 1.00 98.69 279 PRO A N 1
ATOM 2070 C CA . PRO A 1 279 ? -9.198 -1.709 -2.037 1.00 98.69 279 PRO A CA 1
ATOM 2071 C C . PRO A 1 279 ? -10.035 -2.930 -1.631 1.00 98.69 279 PRO A C 1
ATOM 2073 O O . PRO A 1 279 ? -9.544 -3.795 -0.910 1.00 98.69 279 PRO A O 1
ATOM 2076 N N . ALA A 1 280 ? -11.281 -3.046 -2.104 1.00 98.75 280 ALA A N 1
ATOM 2077 C CA . ALA A 1 280 ? -12.113 -4.219 -1.843 1.00 98.75 280 ALA A CA 1
ATOM 2078 C C . ALA A 1 280 ? -11.531 -5.487 -2.486 1.00 98.75 280 ALA A C 1
ATOM 2080 O O . ALA A 1 280 ? -11.523 -6.549 -1.866 1.00 98.75 280 ALA A O 1
ATOM 2081 N N . GLU A 1 281 ? -10.997 -5.376 -3.704 1.00 98.75 281 GLU A N 1
ATOM 2082 C CA . GLU A 1 281 ? -10.334 -6.478 -4.395 1.00 98.75 281 GLU A CA 1
ATOM 2083 C C . GLU A 1 281 ? -9.062 -6.910 -3.668 1.00 98.75 281 GLU A C 1
ATOM 2085 O O . GLU A 1 281 ? -8.870 -8.107 -3.479 1.00 98.75 281 GLU A O 1
ATOM 2090 N N . TYR A 1 282 ? -8.247 -5.971 -3.178 1.00 98.81 282 TYR A N 1
ATOM 2091 C CA . TYR A 1 282 ? -7.084 -6.303 -2.348 1.00 98.81 282 TYR A CA 1
ATOM 2092 C C . TYR A 1 282 ? -7.478 -7.160 -1.137 1.00 98.81 282 TYR A C 1
ATOM 2094 O O . TYR A 1 282 ? -6.956 -8.260 -0.949 1.00 98.81 282 TYR A O 1
ATOM 2102 N N . VAL A 1 283 ? -8.471 -6.703 -0.365 1.00 98.81 283 VAL A N 1
ATOM 2103 C CA . VAL A 1 283 ? -8.952 -7.427 0.821 1.00 98.81 283 VAL A CA 1
ATOM 2104 C C . VAL A 1 283 ? -9.518 -8.791 0.432 1.00 98.81 283 VAL A C 1
ATOM 2106 O O . VAL A 1 283 ? -9.255 -9.774 1.121 1.00 98.81 283 VAL A O 1
ATOM 2109 N N . ARG A 1 284 ? -10.249 -8.888 -0.687 1.00 98.62 284 ARG A N 1
ATOM 2110 C CA . ARG A 1 284 ? -10.788 -10.157 -1.199 1.00 98.62 284 ARG A CA 1
ATOM 2111 C C . ARG A 1 284 ? -9.676 -11.153 -1.531 1.00 98.62 284 ARG A C 1
ATOM 2113 O O . ARG A 1 284 ? -9.811 -12.334 -1.205 1.00 98.62 284 ARG A O 1
ATOM 2120 N N . LEU A 1 285 ? -8.600 -10.700 -2.179 1.00 98.75 285 LEU A N 1
ATOM 2121 C CA . LEU A 1 285 ? -7.460 -11.550 -2.528 1.00 98.75 285 LEU A CA 1
ATOM 2122 C C . LEU A 1 285 ? -6.752 -12.063 -1.273 1.00 98.75 285 LEU A C 1
ATOM 2124 O O . LEU A 1 285 ? -6.590 -13.275 -1.130 1.00 98.75 285 LEU A O 1
ATOM 2128 N N . VAL A 1 286 ? -6.424 -11.170 -0.334 1.00 98.62 286 VAL A N 1
ATOM 2129 C CA . VAL A 1 286 ? -5.806 -11.546 0.947 1.00 98.62 286 VAL A CA 1
ATOM 2130 C C . VAL A 1 286 ? -6.702 -12.515 1.721 1.00 98.62 286 VAL A C 1
ATOM 2132 O O . VAL A 1 286 ? -6.249 -13.572 2.145 1.00 98.62 286 VAL A O 1
ATOM 2135 N N . SER A 1 287 ? -7.997 -12.214 1.830 1.00 98.50 287 SER A N 1
ATOM 2136 C CA . SER A 1 287 ? -9.011 -13.072 2.452 1.00 98.50 287 SER A CA 1
ATOM 2137 C C . SER A 1 287 ? -9.044 -14.476 1.841 1.00 98.50 287 SER A C 1
ATOM 2139 O O . SER A 1 287 ? -9.015 -15.471 2.560 1.00 98.50 287 SER A O 1
ATOM 2141 N N . GLY A 1 288 ? -9.078 -14.585 0.511 1.00 98.31 288 GLY A N 1
ATOM 2142 C CA . GLY A 1 288 ? -9.106 -15.885 -0.158 1.00 98.31 288 GLY A CA 1
ATOM 2143 C C . GLY A 1 288 ? -7.825 -16.697 0.063 1.00 98.31 288 GLY A C 1
ATOM 2144 O O . GLY A 1 288 ? -7.896 -17.899 0.314 1.00 98.31 288 GLY A O 1
ATOM 2145 N N . LEU A 1 289 ? -6.659 -16.047 0.071 1.00 98.25 289 LEU A N 1
ATOM 2146 C CA . LEU A 1 289 ? -5.390 -16.691 0.426 1.00 98.25 289 LEU A CA 1
ATOM 2147 C C . LEU A 1 289 ? -5.299 -17.043 1.914 1.00 98.25 289 LEU A C 1
ATOM 2149 O O . LEU A 1 289 ? -4.631 -18.011 2.266 1.00 98.25 289 LEU A O 1
ATOM 2153 N N . ALA A 1 290 ? -5.984 -16.306 2.784 1.00 97.88 290 ALA A N 1
ATOM 2154 C CA . ALA A 1 290 ? -6.028 -16.570 4.216 1.00 97.88 290 ALA A CA 1
ATOM 2155 C C . ALA A 1 290 ? -7.028 -17.671 4.607 1.00 97.88 290 ALA A C 1
ATOM 2157 O O . ALA A 1 290 ? -6.952 -18.198 5.714 1.00 97.88 290 ALA A O 1
ATOM 2158 N N . SER A 1 291 ? -7.935 -18.055 3.707 1.00 98.25 291 SER A N 1
ATOM 2159 C CA . SER A 1 291 ? -8.899 -19.140 3.923 1.00 98.25 291 SER A CA 1
ATOM 2160 C C . SER A 1 291 ? -8.225 -20.513 4.150 1.00 98.25 291 SER A C 1
ATOM 2162 O O . SER A 1 291 ? -7.024 -20.681 3.877 1.00 98.25 291 SER A O 1
ATOM 2164 N N . PRO A 1 292 ? -8.970 -21.535 4.621 1.00 97.44 292 PRO A N 1
ATOM 2165 C CA . PRO A 1 292 ? -8.464 -22.903 4.736 1.00 97.44 292 PRO A CA 1
ATOM 2166 C C . PRO A 1 292 ? -7.987 -23.486 3.403 1.00 97.44 292 PRO A C 1
ATOM 2168 O O . PRO A 1 292 ? -6.978 -24.189 3.370 1.00 97.44 292 PRO A O 1
ATOM 2171 N N . GLU A 1 293 ? -8.676 -23.175 2.302 1.00 97.81 293 GLU A N 1
ATOM 2172 C CA . GLU A 1 293 ? -8.287 -23.587 0.953 1.00 97.81 293 GLU A CA 1
ATOM 2173 C C . GLU A 1 293 ? -7.016 -22.879 0.471 1.00 97.81 293 GLU A C 1
ATOM 2175 O O . GLU A 1 293 ? -6.288 -23.437 -0.351 1.00 97.81 293 GLU A O 1
ATOM 2180 N N . GLY A 1 294 ? -6.759 -21.665 0.969 1.00 97.69 294 GLY A N 1
ATOM 2181 C CA . GLY A 1 294 ? -5.597 -20.858 0.611 1.00 97.69 294 GLY A CA 1
ATOM 2182 C C . GLY A 1 294 ? -5.535 -20.537 -0.879 1.00 97.69 294 GLY A C 1
ATOM 2183 O O . GLY A 1 294 ? -4.452 -20.535 -1.451 1.00 97.69 294 GLY A O 1
ATOM 2184 N N . GLN A 1 295 ? -6.680 -20.340 -1.537 1.00 98.19 295 GLN A N 1
ATOM 2185 C CA . GLN A 1 295 ? -6.764 -20.098 -2.978 1.00 98.19 295 GLN A CA 1
ATOM 2186 C C . GLN A 1 295 ? -7.780 -19.011 -3.301 1.00 98.19 295 GLN A C 1
ATOM 2188 O O . GLN A 1 295 ? -8.830 -18.906 -2.667 1.00 98.19 295 GLN A O 1
ATOM 2193 N N . VAL A 1 296 ? -7.507 -18.243 -4.353 1.00 98.25 296 VAL A N 1
ATOM 2194 C CA . VAL A 1 296 ? -8.433 -17.221 -4.846 1.00 98.25 296 VAL A CA 1
ATOM 2195 C C . VAL A 1 296 ? -8.305 -17.043 -6.355 1.00 98.25 296 VAL A C 1
ATOM 2197 O O . VAL A 1 296 ? -7.217 -17.109 -6.920 1.00 98.25 296 VAL A O 1
ATOM 2200 N N . THR A 1 297 ? -9.435 -16.843 -7.035 1.00 98.56 297 THR A N 1
ATOM 2201 C CA . THR A 1 297 ? -9.453 -16.480 -8.461 1.00 98.56 297 THR A CA 1
ATOM 2202 C C . THR A 1 297 ? -9.269 -14.973 -8.609 1.00 98.56 297 THR A C 1
ATOM 2204 O O . THR A 1 297 ? -9.946 -14.218 -7.908 1.00 98.56 297 THR A O 1
ATOM 2207 N N . LEU A 1 298 ? -8.379 -14.544 -9.503 1.00 98.38 298 LEU A N 1
ATOM 2208 C CA . LEU A 1 298 ? -8.135 -13.139 -9.838 1.00 98.38 298 LEU A CA 1
ATOM 2209 C C . LEU A 1 298 ? -9.269 -12.547 -10.699 1.00 98.38 298 LEU A C 1
ATOM 2211 O O . LEU A 1 298 ? -10.143 -13.269 -11.187 1.00 98.38 298 LEU A O 1
ATOM 2215 N N . ALA A 1 299 ? -9.266 -11.225 -10.885 1.00 98.12 299 ALA A N 1
ATOM 2216 C CA . ALA A 1 299 ? -10.323 -10.500 -11.594 1.00 98.12 299 ALA A CA 1
ATOM 2217 C C . ALA A 1 299 ? -10.474 -10.892 -13.077 1.00 98.12 299 ALA A C 1
ATOM 2219 O O . ALA A 1 299 ? -11.536 -10.692 -13.666 1.00 98.12 299 ALA A O 1
ATOM 2220 N N . ASP A 1 300 ? -9.455 -11.501 -13.693 1.00 97.50 300 ASP A N 1
ATOM 2221 C CA . ASP A 1 300 ? -9.570 -12.080 -15.039 1.00 97.50 300 ASP A CA 1
ATOM 2222 C C . ASP A 1 300 ? -10.522 -13.294 -15.132 1.00 97.50 300 ASP A C 1
ATOM 2224 O O . ASP A 1 300 ? -10.838 -13.756 -16.238 1.00 97.50 300 ASP A O 1
ATOM 2228 N N . GLY A 1 301 ? -10.971 -13.818 -13.984 1.00 97.69 301 GLY A N 1
ATOM 2229 C CA . GLY A 1 301 ? -11.881 -14.954 -13.857 1.00 97.69 301 GLY A CA 1
ATOM 2230 C C . GLY A 1 301 ? -11.284 -16.296 -14.289 1.00 97.69 301 GLY A C 1
ATOM 2231 O O . GLY A 1 301 ? -12.030 -17.257 -14.490 1.00 97.69 301 GLY A O 1
ATOM 2232 N N . LYS A 1 302 ? -9.965 -16.370 -14.496 1.00 97.12 302 LYS A N 1
ATOM 2233 C CA . LYS A 1 302 ? -9.268 -17.543 -15.048 1.00 97.12 302 LYS A CA 1
ATOM 2234 C C . LYS A 1 302 ? -8.086 -17.966 -14.195 1.00 97.12 302 LYS A C 1
ATOM 2236 O O . LYS A 1 302 ? -7.869 -19.165 -14.032 1.00 97.12 302 LYS A O 1
ATOM 2241 N N . THR A 1 303 ? -7.326 -17.004 -13.696 1.00 97.56 303 THR A N 1
ATOM 2242 C CA . THR A 1 303 ? -6.105 -17.253 -12.941 1.00 97.56 303 THR A CA 1
ATOM 2243 C C . THR A 1 303 ? -6.471 -17.520 -11.490 1.00 97.56 303 THR A C 1
ATOM 2245 O O . THR A 1 303 ? -7.107 -16.693 -10.840 1.00 97.56 303 THR A O 1
ATOM 2248 N N . VAL A 1 304 ? -6.102 -18.697 -10.986 1.00 97.88 304 VAL A N 1
ATOM 2249 C CA . VAL A 1 304 ? -6.230 -19.055 -9.570 1.00 97.88 304 VAL A CA 1
ATOM 2250 C C . VAL A 1 304 ? -4.843 -18.994 -8.965 1.00 97.88 304 VAL A C 1
ATOM 2252 O O . VAL A 1 304 ? -3.950 -19.696 -9.434 1.00 97.88 304 VAL A O 1
ATOM 2255 N N . ILE A 1 305 ? -4.682 -18.170 -7.940 1.00 98.06 305 ILE A N 1
ATOM 2256 C CA . ILE A 1 305 ? -3.458 -18.109 -7.147 1.00 98.06 305 ILE A CA 1
ATOM 2257 C C . ILE A 1 305 ? -3.647 -18.903 -5.859 1.00 98.06 305 ILE A C 1
ATOM 2259 O O . ILE A 1 305 ? -4.773 -19.046 -5.370 1.00 98.06 305 ILE A O 1
ATOM 2263 N N . ALA A 1 306 ? -2.550 -19.433 -5.331 1.00 97.69 306 ALA A N 1
ATOM 2264 C CA . ALA A 1 306 ? -2.530 -20.219 -4.109 1.00 97.69 306 ALA A CA 1
ATOM 2265 C C . ALA A 1 306 ? -1.517 -19.635 -3.124 1.00 97.69 306 ALA A C 1
ATOM 2267 O O . ALA A 1 306 ? -0.488 -19.101 -3.529 1.00 97.69 306 ALA A O 1
ATOM 2268 N N . ARG A 1 307 ? -1.823 -19.746 -1.832 1.00 95.62 307 ARG A N 1
ATOM 2269 C CA . ARG A 1 307 ? -0.926 -19.387 -0.740 1.00 95.62 307 ARG A CA 1
ATOM 2270 C C . ARG A 1 307 ? 0.256 -20.356 -0.754 1.00 95.62 307 ARG A C 1
ATOM 2272 O O . ARG A 1 307 ? 0.052 -21.570 -0.685 1.00 95.62 307 ARG A O 1
ATOM 2279 N N . GLU A 1 308 ? 1.466 -19.810 -0.797 1.00 91.38 308 GLU A N 1
ATOM 2280 C CA . GLU A 1 308 ? 2.697 -20.570 -0.580 1.00 91.38 308 GLU A CA 1
ATOM 2281 C C . GLU A 1 308 ? 2.690 -21.244 0.798 1.00 91.38 308 GLU A C 1
ATOM 2283 O O . GLU A 1 308 ? 2.044 -20.781 1.741 1.00 91.38 308 GLU A O 1
ATOM 2288 N N . ALA A 1 309 ? 3.408 -22.355 0.952 1.00 84.44 309 ALA A N 1
ATOM 2289 C CA . ALA A 1 309 ? 3.516 -22.969 2.271 1.00 84.44 309 ALA A CA 1
ATOM 2290 C C . ALA A 1 309 ? 4.176 -21.972 3.238 1.00 84.44 309 ALA A C 1
ATOM 2292 O O . ALA A 1 309 ? 5.324 -21.583 3.028 1.00 84.44 309 ALA A O 1
ATOM 2293 N N . LEU A 1 310 ? 3.462 -21.580 4.301 1.00 75.31 310 LEU A N 1
ATOM 2294 C CA . LEU A 1 310 ? 4.016 -20.729 5.354 1.00 75.31 310 LEU A CA 1
ATOM 2295 C C . LEU A 1 310 ? 5.226 -21.458 5.953 1.00 75.31 310 LEU A C 1
ATOM 2297 O O . LEU A 1 310 ? 5.093 -22.486 6.623 1.00 75.31 310 LEU A O 1
ATOM 2301 N N . GLY A 1 311 ? 6.426 -20.990 5.617 1.00 59.12 311 GLY A N 1
ATOM 2302 C CA . GLY A 1 311 ? 7.662 -21.593 6.093 1.00 59.12 311 GLY A CA 1
ATOM 2303 C C . GLY A 1 311 ? 7.789 -21.424 7.605 1.00 59.12 311 GLY A C 1
ATOM 2304 O O . GLY A 1 311 ? 7.358 -20.423 8.165 1.00 59.12 311 GLY A O 1
ATOM 2305 N N . THR A 1 312 ? 8.464 -22.351 8.288 1.00 51.31 312 THR A N 1
ATOM 2306 C CA . THR A 1 312 ? 8.826 -22.157 9.708 1.00 51.31 312 THR A CA 1
ATOM 2307 C C . THR A 1 312 ? 9.738 -20.946 9.929 1.00 51.31 312 THR A C 1
ATOM 2309 O O . THR A 1 312 ? 9.850 -20.467 11.053 1.00 51.31 312 THR A O 1
ATOM 2312 N N . ASP A 1 313 ? 10.375 -20.473 8.854 1.00 54.22 313 ASP A N 1
ATOM 2313 C CA . ASP A 1 313 ? 11.243 -19.296 8.809 1.00 54.22 313 ASP A CA 1
ATOM 2314 C C . ASP A 1 313 ? 10.504 -18.033 8.314 1.00 54.22 313 ASP A C 1
ATOM 2316 O O . ASP A 1 313 ? 11.132 -16.983 8.197 1.00 54.22 313 ASP A O 1
ATOM 2320 N N . ALA A 1 314 ? 9.198 -18.124 8.002 1.00 52.53 314 ALA A N 1
ATOM 2321 C CA . ALA A 1 314 ? 8.396 -16.997 7.509 1.00 52.53 314 ALA A CA 1
ATOM 2322 C C . ALA A 1 314 ? 8.318 -15.873 8.551 1.00 52.53 314 ALA A C 1
ATOM 2324 O O . ALA A 1 314 ? 8.508 -14.709 8.226 1.00 52.53 314 ALA A O 1
ATOM 2325 N N . HIS A 1 315 ? 8.237 -16.231 9.833 1.00 56.31 315 HIS A N 1
ATOM 2326 C CA . HIS A 1 315 ? 8.318 -15.273 10.929 1.00 56.31 315 HIS A CA 1
ATOM 2327 C C . HIS A 1 315 ? 9.780 -14.955 11.257 1.00 56.31 315 HIS A C 1
ATOM 2329 O O . HIS A 1 315 ? 10.330 -15.386 12.278 1.00 56.31 315 HIS A O 1
ATOM 2335 N N . GLY A 1 316 ? 10.436 -14.195 10.379 1.00 57.59 316 GLY A N 1
ATOM 2336 C CA . GLY A 1 316 ? 11.652 -13.490 10.766 1.00 57.59 316 GLY A CA 1
ATOM 2337 C C . GLY A 1 316 ? 11.414 -12.688 12.057 1.00 57.59 316 GLY A C 1
ATOM 2338 O O . GLY A 1 316 ? 10.284 -12.376 12.422 1.00 57.59 316 GLY A O 1
ATOM 2339 N N . PHE A 1 317 ? 12.475 -12.350 12.785 1.00 54.81 317 PHE A N 1
ATOM 2340 C CA . PHE A 1 317 ? 12.371 -11.419 13.910 1.00 54.81 317 PHE A CA 1
ATOM 2341 C C . PHE A 1 317 ? 12.966 -10.073 13.500 1.00 54.81 317 PHE A C 1
ATOM 2343 O O . PHE A 1 317 ? 14.112 -10.027 13.053 1.00 54.81 317 PHE A O 1
ATOM 2350 N N . GLY A 1 318 ? 12.225 -8.987 13.720 1.00 65.62 318 GLY A N 1
ATOM 2351 C CA . GLY A 1 318 ? 12.704 -7.612 13.551 1.00 65.62 318 GLY A CA 1
ATOM 2352 C C . GLY A 1 318 ? 11.992 -6.834 12.446 1.00 65.62 318 GLY A C 1
ATOM 2353 O O . GLY A 1 318 ? 10.956 -7.249 11.943 1.00 65.62 318 GLY A O 1
ATOM 2354 N N . ASP A 1 319 ? 12.571 -5.694 12.075 1.00 64.88 319 ASP A N 1
ATOM 2355 C CA . ASP A 1 319 ? 11.959 -4.727 11.148 1.00 64.88 319 ASP A CA 1
ATOM 2356 C C . ASP A 1 319 ? 11.980 -5.187 9.671 1.00 64.88 319 ASP A C 1
ATOM 2358 O O . ASP A 1 319 ? 11.406 -4.533 8.802 1.00 64.88 319 ASP A O 1
ATOM 2362 N N . ASP A 1 320 ? 12.610 -6.329 9.375 1.00 76.50 320 ASP A N 1
ATOM 2363 C CA . ASP A 1 320 ? 12.728 -6.894 8.021 1.00 76.50 320 ASP A CA 1
ATOM 2364 C C . ASP A 1 320 ? 11.586 -7.863 7.655 1.00 76.50 320 ASP A C 1
ATOM 2366 O O . ASP A 1 320 ? 11.606 -8.467 6.582 1.00 76.50 320 ASP A O 1
ATOM 2370 N N . VAL A 1 321 ? 10.589 -8.024 8.528 1.00 87.25 321 VAL A N 1
ATOM 2371 C CA . VAL A 1 321 ? 9.475 -8.967 8.342 1.00 87.25 321 VAL A CA 1
ATOM 2372 C C . VAL A 1 321 ? 8.362 -8.303 7.534 1.00 87.25 321 VAL A C 1
ATOM 2374 O O . VAL A 1 321 ? 7.956 -7.166 7.809 1.00 87.25 321 VAL A O 1
ATOM 2377 N N . ARG A 1 322 ? 7.876 -8.995 6.501 1.00 92.50 322 ARG A N 1
ATOM 2378 C CA . ARG A 1 322 ? 6.713 -8.551 5.721 1.00 92.50 322 ARG A CA 1
ATOM 2379 C C . ARG A 1 322 ? 5.464 -8.585 6.613 1.00 92.50 322 ARG A C 1
ATOM 2381 O O . ARG A 1 322 ? 5.431 -9.305 7.602 1.00 92.50 322 ARG A O 1
ATOM 2388 N N . SER A 1 323 ? 4.461 -7.766 6.309 1.00 95.19 323 SER A N 1
ATOM 2389 C CA . SER A 1 323 ? 3.141 -7.936 6.929 1.00 95.19 323 SER A CA 1
ATOM 2390 C C . SER A 1 323 ? 2.578 -9.318 6.587 1.00 95.19 323 SER A C 1
ATOM 2392 O O . SER A 1 323 ? 2.956 -9.905 5.570 1.00 95.19 323 SER A O 1
ATOM 2394 N N . GLU A 1 324 ? 1.661 -9.833 7.402 1.00 95.19 324 GLU A N 1
ATOM 2395 C CA . GLU A 1 324 ? 1.012 -11.128 7.165 1.00 95.19 324 GLU A CA 1
ATOM 2396 C C . GLU A 1 324 ? 0.317 -11.122 5.790 1.00 95.19 324 GLU A C 1
ATOM 2398 O O . GLU A 1 324 ? 0.421 -12.073 5.019 1.00 95.19 324 GLU A O 1
ATOM 2403 N N . SER A 1 325 ? -0.312 -10.004 5.410 1.00 97.62 325 SER A N 1
ATOM 2404 C CA . SER A 1 325 ? -0.890 -9.803 4.075 1.00 97.62 325 SER A CA 1
ATOM 2405 C C . SER A 1 325 ? 0.151 -9.902 2.952 1.00 97.62 325 SER A C 1
ATOM 2407 O O . SER A 1 325 ? -0.104 -10.578 1.955 1.00 97.62 325 SER A O 1
ATOM 2409 N N . GLN A 1 326 ? 1.331 -9.290 3.110 1.00 96.88 326 GLN A N 1
ATOM 2410 C CA . GLN A 1 326 ? 2.432 -9.375 2.143 1.00 96.88 326 GLN A CA 1
ATOM 2411 C C . GLN A 1 326 ? 3.051 -10.779 2.064 1.00 96.88 326 GLN A C 1
ATOM 2413 O O . GLN A 1 326 ? 3.465 -11.199 0.984 1.00 96.88 326 GLN A O 1
ATOM 2418 N N . GLU A 1 327 ? 3.128 -11.518 3.173 1.00 95.12 327 GLU A N 1
ATOM 2419 C CA . GLU A 1 327 ? 3.597 -12.912 3.175 1.00 95.12 327 GLU A CA 1
ATOM 2420 C C . GLU A 1 327 ? 2.642 -13.847 2.433 1.00 95.12 327 GLU A C 1
ATOM 2422 O O . GLU A 1 327 ? 3.086 -14.790 1.778 1.00 95.12 327 GLU A O 1
ATOM 2427 N N . LEU A 1 328 ? 1.341 -13.556 2.484 1.00 96.75 328 LEU A N 1
ATOM 2428 C CA . LEU A 1 328 ? 0.324 -14.293 1.745 1.00 96.75 328 LEU A CA 1
ATOM 2429 C C . LEU A 1 328 ? 0.312 -13.921 0.260 1.00 96.75 328 LEU A C 1
ATOM 2431 O O . LEU A 1 328 ? 0.342 -14.801 -0.602 1.00 96.75 328 LEU A O 1
ATOM 2435 N N . LEU A 1 329 ? 0.214 -12.624 -0.038 1.00 98.31 329 LEU A N 1
ATOM 2436 C CA . LEU A 1 329 ? -0.159 -12.148 -1.365 1.00 98.31 329 LEU A CA 1
ATOM 2437 C C . LEU A 1 329 ? 1.034 -12.049 -2.315 1.00 98.31 329 LEU A C 1
ATOM 2439 O O . LEU A 1 329 ? 0.942 -12.563 -3.430 1.00 98.31 329 LEU A O 1
ATOM 2443 N N . ALA A 1 330 ? 2.158 -11.462 -1.894 1.00 97.62 330 ALA A N 1
ATOM 2444 C CA . ALA A 1 330 ? 3.274 -11.209 -2.805 1.00 97.62 330 ALA A CA 1
ATOM 2445 C C . ALA A 1 330 ? 3.814 -12.499 -3.460 1.00 97.62 330 ALA A C 1
ATOM 2447 O O . ALA A 1 330 ? 3.913 -12.520 -4.688 1.00 97.62 330 ALA A O 1
ATOM 2448 N N . PRO A 1 331 ? 4.085 -13.608 -2.734 1.00 97.19 331 PRO A N 1
ATOM 2449 C CA . PRO A 1 331 ? 4.542 -14.854 -3.361 1.00 97.19 331 PRO A CA 1
ATOM 2450 C C . PRO A 1 331 ? 3.514 -15.451 -4.326 1.00 97.19 331 PRO A C 1
ATOM 2452 O O . PRO A 1 331 ? 3.861 -15.872 -5.426 1.00 97.19 331 PRO A O 1
ATOM 2455 N N . ALA A 1 332 ? 2.232 -15.417 -3.956 1.00 98.00 332 ALA A N 1
ATOM 2456 C CA . ALA A 1 332 ? 1.151 -15.925 -4.793 1.00 98.00 332 ALA A CA 1
ATOM 2457 C C . ALA A 1 332 ? 1.012 -15.127 -6.106 1.00 98.00 332 ALA A C 1
ATOM 2459 O O . ALA A 1 332 ? 0.709 -15.689 -7.161 1.00 98.00 332 ALA A O 1
ATOM 2460 N N . LEU A 1 333 ? 1.261 -13.813 -6.063 1.00 98.44 333 LEU A N 1
ATOM 2461 C CA . LEU A 1 333 ? 1.301 -12.957 -7.250 1.00 98.44 333 LEU A CA 1
ATOM 2462 C C . LEU A 1 333 ? 2.558 -13.186 -8.097 1.00 98.44 333 LEU A C 1
ATOM 2464 O O . LEU A 1 333 ? 2.463 -13.161 -9.325 1.00 98.44 333 LEU A O 1
ATOM 2468 N N . MET A 1 334 ? 3.711 -13.454 -7.479 1.00 98.31 334 MET A N 1
ATOM 2469 C CA . MET A 1 334 ? 4.917 -13.864 -8.208 1.00 98.31 334 MET A CA 1
ATOM 2470 C C . MET A 1 334 ? 4.659 -15.141 -9.027 1.00 98.31 334 MET A C 1
ATOM 2472 O O . MET A 1 334 ? 5.041 -15.192 -10.199 1.00 98.31 334 MET A O 1
ATOM 2476 N N . GLU A 1 335 ? 3.915 -16.103 -8.468 1.00 97.62 335 GLU A N 1
ATOM 2477 C CA . GLU A 1 335 ? 3.493 -17.319 -9.185 1.00 97.62 335 GLU A CA 1
ATOM 2478 C C . GLU A 1 335 ? 2.437 -17.116 -10.250 1.00 97.62 335 GLU A C 1
ATOM 2480 O O . GLU A 1 335 ? 2.465 -17.760 -11.298 1.00 97.62 335 GLU A O 1
ATOM 2485 N N . ALA A 1 336 ? 1.528 -16.169 -10.061 1.00 97.31 336 ALA A N 1
ATOM 2486 C CA . ALA A 1 336 ? 0.624 -15.791 -11.139 1.00 97.31 336 ALA A CA 1
ATOM 2487 C C . ALA A 1 336 ? 1.387 -15.229 -12.355 1.00 97.31 336 ALA A C 1
ATOM 2489 O O . ALA A 1 336 ? 0.963 -15.380 -13.506 1.00 97.31 336 ALA A O 1
ATOM 2490 N N . ALA A 1 337 ? 2.497 -14.537 -12.092 1.00 97.62 337 ALA A N 1
ATOM 2491 C CA . ALA A 1 337 ? 3.217 -13.746 -13.074 1.00 97.62 337 ALA A CA 1
ATOM 2492 C C . ALA A 1 337 ? 4.212 -14.565 -13.906 1.00 97.62 337 ALA A C 1
ATOM 2494 O O . ALA A 1 337 ? 4.291 -14.359 -15.120 1.00 97.62 337 ALA A O 1
ATOM 2495 N N . ASN A 1 338 ? 4.948 -15.494 -13.292 1.00 95.44 338 ASN A N 1
ATOM 2496 C CA . ASN A 1 338 ? 6.099 -16.177 -13.903 1.00 95.44 338 ASN A CA 1
ATOM 2497 C C . ASN A 1 338 ? 5.725 -17.160 -15.041 1.00 95.44 338 ASN A C 1
ATOM 2499 O O . ASN A 1 338 ? 6.499 -17.380 -15.972 1.00 95.44 338 ASN A O 1
ATOM 2503 N N . GLY A 1 339 ? 4.478 -17.638 -15.075 1.00 93.19 339 GLY A N 1
ATOM 2504 C CA . GLY A 1 339 ? 3.957 -18.528 -16.114 1.00 93.19 339 GLY A CA 1
ATOM 2505 C C . GLY A 1 339 ? 4.134 -20.013 -15.798 1.00 93.19 339 GLY A C 1
ATOM 2506 O O . GLY A 1 339 ? 4.732 -20.400 -14.811 1.00 93.19 339 GLY A O 1
ATOM 2507 N N . ALA A 1 340 ? 3.597 -20.877 -16.662 1.00 92.56 340 ALA A N 1
ATOM 2508 C CA . ALA A 1 340 ? 3.417 -22.301 -16.347 1.00 92.56 340 ALA A CA 1
ATOM 2509 C C . ALA A 1 340 ? 4.709 -23.139 -16.246 1.00 92.56 340 ALA A C 1
ATOM 2511 O O . ALA A 1 340 ? 4.631 -24.305 -15.862 1.00 92.56 340 ALA A O 1
ATOM 2512 N N . ASP A 1 341 ? 5.853 -22.581 -16.644 1.00 95.00 341 ASP A N 1
ATOM 2513 C CA . ASP A 1 341 ? 7.131 -23.296 -16.725 1.00 95.00 341 ASP A CA 1
ATOM 2514 C C . ASP A 1 341 ? 8.093 -22.940 -15.575 1.00 95.00 341 ASP A C 1
ATOM 2516 O O . ASP A 1 341 ? 9.184 -23.509 -15.515 1.00 95.00 341 ASP A O 1
ATOM 2520 N N . LEU A 1 342 ? 7.707 -22.009 -14.691 1.00 96.94 342 LEU A N 1
ATOM 2521 C CA . LEU A 1 342 ? 8.526 -21.525 -13.581 1.00 96.94 342 LEU A CA 1
ATOM 2522 C C . LEU A 1 342 ? 7.813 -21.706 -12.233 1.00 96.94 342 LEU A C 1
ATOM 2524 O O . LEU A 1 342 ? 6.593 -21.611 -12.160 1.00 96.94 342 LEU A O 1
ATOM 2528 N N . ASP A 1 343 ? 8.600 -21.902 -11.179 1.00 96.62 343 ASP A N 1
ATOM 2529 C CA . ASP A 1 343 ? 8.191 -22.063 -9.778 1.00 96.62 343 ASP A CA 1
ATOM 2530 C C . ASP A 1 343 ? 8.943 -21.030 -8.918 1.00 96.62 343 ASP A C 1
ATOM 2532 O O . ASP A 1 343 ? 10.167 -21.095 -8.775 1.00 96.62 343 ASP A O 1
ATOM 2536 N N . TYR A 1 344 ? 8.253 -20.016 -8.409 1.00 96.94 344 TYR A N 1
ATOM 2537 C CA . TYR A 1 344 ? 8.784 -19.023 -7.477 1.00 96.94 344 TYR A CA 1
ATOM 2538 C C . TYR A 1 344 ? 8.752 -19.580 -6.065 1.00 96.94 344 TYR A C 1
ATOM 2540 O O . TYR A 1 344 ? 7.704 -19.868 -5.501 1.00 96.94 344 TYR A O 1
ATOM 2548 N N . GLN A 1 345 ? 9.920 -19.615 -5.437 1.00 94.56 345 GLN A N 1
ATOM 2549 C CA . GLN A 1 345 ? 10.041 -20.052 -4.056 1.00 94.56 345 GLN A CA 1
ATOM 2550 C C . GLN A 1 345 ? 10.392 -18.863 -3.173 1.00 94.56 345 GLN A C 1
ATOM 2552 O O . GLN A 1 345 ? 11.514 -18.348 -3.227 1.00 94.56 345 GLN A O 1
ATOM 2557 N N . ASP A 1 346 ? 9.457 -18.458 -2.310 1.00 92.56 346 ASP A N 1
ATOM 2558 C CA . ASP A 1 346 ? 9.636 -17.298 -1.431 1.00 92.56 346 ASP A CA 1
ATOM 2559 C C . ASP A 1 346 ? 10.847 -17.446 -0.497 1.00 92.56 346 ASP A C 1
ATOM 2561 O O . ASP A 1 346 ? 11.594 -16.489 -0.274 1.00 92.56 346 ASP A O 1
ATOM 2565 N N . GLY A 1 347 ? 11.096 -18.660 0.008 1.00 90.06 347 GLY A N 1
ATOM 2566 C CA . GLY A 1 347 ? 12.209 -18.936 0.923 1.00 90.06 347 GLY A CA 1
ATOM 2567 C C . GLY A 1 347 ? 13.583 -18.595 0.332 1.00 90.06 347 GLY A C 1
ATOM 2568 O O . GLY A 1 347 ? 14.455 -18.092 1.037 1.00 90.06 347 GLY A O 1
ATOM 2569 N N . THR A 1 348 ? 13.768 -18.819 -0.969 1.00 92.38 348 THR A N 1
ATOM 2570 C CA . THR A 1 348 ? 14.997 -18.476 -1.709 1.00 92.38 348 THR A CA 1
ATOM 2571 C C . THR A 1 348 ? 14.890 -17.170 -2.492 1.00 92.38 348 THR A C 1
ATOM 2573 O O . THR A 1 348 ? 15.907 -16.674 -2.985 1.00 92.38 348 THR A O 1
ATOM 2576 N N . ASP A 1 349 ? 13.676 -16.628 -2.613 1.00 94.31 349 ASP A N 1
ATOM 2577 C CA . ASP A 1 349 ? 13.340 -15.450 -3.407 1.00 94.31 349 ASP A CA 1
ATOM 2578 C C . ASP A 1 349 ? 13.878 -15.571 -4.844 1.00 94.31 349 ASP A C 1
ATOM 2580 O O . ASP A 1 349 ? 14.764 -14.828 -5.275 1.00 94.31 349 ASP A O 1
ATOM 2584 N N . THR A 1 350 ? 13.472 -16.635 -5.543 1.00 96.31 350 THR A N 1
ATOM 2585 C CA . THR A 1 350 ? 14.012 -17.026 -6.859 1.00 96.31 350 THR A CA 1
ATOM 2586 C C . THR A 1 350 ? 12.988 -17.855 -7.635 1.00 96.31 350 THR A C 1
ATOM 2588 O O . THR A 1 350 ? 12.277 -18.658 -7.037 1.00 96.31 350 THR A O 1
ATOM 2591 N N . HIS A 1 351 ? 12.945 -17.669 -8.957 1.00 97.38 351 HIS A N 1
ATOM 2592 C CA . HIS A 1 351 ? 12.198 -18.518 -9.888 1.00 97.38 351 HIS A CA 1
ATOM 2593 C C . HIS A 1 351 ? 13.055 -19.702 -10.341 1.00 97.38 351 HIS A C 1
ATOM 2595 O O . HIS A 1 351 ? 14.208 -19.510 -10.742 1.00 97.38 351 HIS A O 1
ATOM 2601 N N . TYR A 1 352 ? 12.483 -20.900 -10.325 1.00 97.69 352 TYR A N 1
ATOM 2602 C CA . TYR A 1 352 ? 13.103 -22.149 -10.758 1.00 97.69 352 TYR A CA 1
ATOM 2603 C C . TYR A 1 352 ? 12.377 -22.718 -11.971 1.00 97.69 352 TYR A C 1
ATOM 2605 O O . TYR A 1 352 ? 11.161 -22.610 -12.059 1.00 97.69 352 TYR A O 1
ATOM 2613 N N . ASP A 1 353 ? 13.098 -23.329 -12.906 1.00 97.31 353 ASP A N 1
ATOM 2614 C CA . ASP A 1 353 ? 12.470 -24.062 -14.007 1.00 97.31 353 ASP A CA 1
ATOM 2615 C C . ASP A 1 353 ? 12.067 -25.495 -13.605 1.00 97.31 353 ASP A C 1
ATOM 2617 O O . ASP A 1 353 ? 12.300 -25.956 -12.486 1.00 97.31 353 ASP A O 1
ATOM 2621 N N . GLY A 1 354 ? 11.464 -26.236 -14.540 1.00 95.06 354 GLY A N 1
ATOM 2622 C CA . GLY A 1 354 ? 11.043 -27.623 -14.314 1.00 95.06 354 GLY A CA 1
ATOM 2623 C C . GLY A 1 354 ? 12.176 -28.624 -14.029 1.00 95.06 354 GLY A C 1
ATOM 2624 O O . GLY A 1 354 ? 11.882 -29.743 -13.598 1.00 95.06 354 GLY A O 1
ATOM 2625 N N . ASP A 1 355 ? 13.440 -28.252 -14.258 1.00 96.50 355 ASP A N 1
ATOM 2626 C CA . ASP A 1 355 ? 14.620 -29.045 -13.894 1.00 96.50 355 ASP A CA 1
ATOM 2627 C C . ASP A 1 355 ? 15.164 -28.661 -12.497 1.00 96.50 355 ASP A C 1
ATOM 2629 O O . ASP A 1 355 ? 16.020 -29.362 -11.946 1.00 96.50 355 ASP A O 1
ATOM 2633 N N . GLY A 1 356 ? 14.610 -27.608 -11.883 1.00 96.06 356 GLY A N 1
ATOM 2634 C CA . GLY A 1 356 ? 15.012 -27.076 -10.585 1.00 96.06 356 GLY A CA 1
ATOM 2635 C C . GLY A 1 356 ? 16.205 -26.123 -10.663 1.00 96.06 356 GLY A C 1
ATOM 2636 O O . GLY A 1 356 ? 16.842 -25.872 -9.636 1.00 96.06 356 GLY A O 1
ATOM 2637 N N . ASP A 1 357 ? 16.529 -25.608 -11.851 1.00 97.06 357 ASP A N 1
ATOM 2638 C CA . ASP A 1 357 ? 17.591 -24.624 -12.035 1.00 97.06 357 ASP A CA 1
ATOM 2639 C C . ASP A 1 357 ? 17.054 -23.207 -11.777 1.00 97.06 357 ASP A C 1
ATOM 2641 O O . ASP A 1 357 ? 15.976 -22.830 -12.233 1.00 97.06 357 ASP A O 1
ATOM 2645 N N . ALA A 1 358 ? 17.816 -22.407 -11.026 1.00 97.38 358 ALA A N 1
ATOM 2646 C CA . ALA A 1 358 ? 17.475 -21.013 -10.750 1.00 97.38 358 ALA A CA 1
ATOM 2647 C C . ALA A 1 358 ? 17.575 -20.165 -12.029 1.00 97.38 358 ALA A C 1
ATOM 2649 O O . ALA A 1 358 ? 18.628 -20.139 -12.673 1.00 97.38 358 ALA A O 1
ATOM 2650 N N . VAL A 1 359 ? 16.509 -19.432 -12.360 1.00 97.12 359 VAL A N 1
ATOM 2651 C CA . VAL A 1 359 ? 16.395 -18.663 -13.609 1.00 97.12 359 VAL A CA 1
ATOM 2652 C C . VAL A 1 359 ? 16.624 -17.168 -13.383 1.00 97.12 359 VAL A C 1
ATOM 2654 O O . VAL A 1 359 ? 17.539 -16.593 -13.968 1.00 97.12 359 VAL A O 1
ATOM 2657 N N . HIS A 1 360 ? 15.810 -16.521 -12.544 1.00 96.00 360 HIS A N 1
ATOM 2658 C CA . HIS A 1 360 ? 15.954 -15.105 -12.182 1.00 96.00 360 HIS A CA 1
ATOM 2659 C C . HIS A 1 360 ? 15.280 -14.787 -10.841 1.00 96.00 360 HIS A C 1
ATOM 2661 O O . HIS A 1 360 ? 14.606 -15.625 -10.240 1.00 96.00 360 HIS A O 1
ATOM 2667 N N . LYS A 1 361 ? 15.476 -13.550 -10.375 1.00 94.75 361 LYS A N 1
ATOM 2668 C CA . LYS A 1 361 ? 14.783 -12.963 -9.223 1.00 94.75 361 LYS A CA 1
ATOM 2669 C C . LYS A 1 361 ? 13.883 -11.827 -9.684 1.00 94.75 361 LYS A C 1
ATOM 2671 O O . LYS A 1 361 ? 14.253 -11.106 -10.611 1.00 94.75 361 LYS A O 1
ATOM 2676 N N . GLY A 1 362 ? 12.751 -11.647 -9.009 1.00 96.00 362 GLY A N 1
ATOM 2677 C CA . GLY A 1 362 ? 11.769 -10.628 -9.369 1.00 96.00 362 GLY A CA 1
ATOM 2678 C C . GLY A 1 362 ? 11.101 -10.883 -10.720 1.00 96.00 362 GLY A C 1
ATOM 2679 O O . GLY A 1 362 ? 11.393 -11.867 -11.398 1.00 96.00 362 GLY A O 1
ATOM 2680 N N . LEU A 1 363 ? 10.211 -9.968 -11.104 1.00 97.19 363 LEU A N 1
ATOM 2681 C CA . LEU A 1 363 ? 9.471 -10.046 -12.362 1.00 97.19 363 LEU A CA 1
ATOM 2682 C C . LEU A 1 363 ? 10.114 -9.171 -13.432 1.00 97.19 363 LEU A C 1
ATOM 2684 O O . LEU A 1 363 ? 10.464 -8.014 -13.188 1.00 97.19 363 LEU A O 1
ATOM 2688 N N . ASN A 1 364 ? 10.193 -9.692 -14.652 1.00 94.38 364 ASN A N 1
ATOM 2689 C CA . ASN A 1 364 ? 10.475 -8.866 -15.820 1.00 94.38 364 ASN A CA 1
ATOM 2690 C C . ASN A 1 364 ? 9.226 -8.066 -16.255 1.00 94.38 364 ASN A C 1
ATOM 2692 O O . ASN A 1 364 ? 8.127 -8.224 -15.715 1.00 94.38 364 ASN A O 1
ATOM 2696 N N . ALA A 1 365 ? 9.384 -7.180 -17.245 1.00 92.00 365 ALA A N 1
ATOM 2697 C CA . ALA A 1 365 ? 8.293 -6.321 -17.716 1.00 92.00 365 ALA A CA 1
ATOM 2698 C C . ALA A 1 365 ? 7.073 -7.121 -18.214 1.00 92.00 365 ALA A C 1
ATOM 2700 O O . ALA A 1 365 ? 5.946 -6.804 -17.854 1.00 92.00 365 ALA A O 1
ATOM 2701 N N . SER A 1 366 ? 7.292 -8.201 -18.971 1.00 93.44 366 SER A N 1
ATOM 2702 C CA . SER A 1 366 ? 6.193 -9.003 -19.529 1.00 93.44 366 SER A CA 1
ATOM 2703 C C . SER A 1 366 ? 5.438 -9.822 -18.477 1.00 93.44 366 SER A C 1
ATOM 2705 O O . SER A 1 366 ? 4.235 -10.046 -18.605 1.00 93.44 366 SER A O 1
ATOM 2707 N N . GLU A 1 367 ? 6.128 -10.253 -17.421 1.00 96.88 367 GLU A N 1
ATOM 2708 C CA . GLU A 1 367 ? 5.517 -10.909 -16.261 1.00 96.88 367 GLU A CA 1
ATOM 2709 C C . GLU A 1 367 ? 4.730 -9.904 -15.419 1.00 96.88 367 GLU A C 1
ATOM 2711 O O . GLU A 1 367 ? 3.623 -10.206 -14.982 1.00 96.88 367 GLU A O 1
ATOM 2716 N N . SER A 1 368 ? 5.256 -8.686 -15.264 1.00 96.62 368 SER A N 1
ATOM 2717 C CA . SER A 1 368 ? 4.555 -7.586 -14.591 1.00 96.62 368 SER A CA 1
ATOM 2718 C C . SER A 1 368 ? 3.267 -7.197 -15.326 1.00 96.62 368 SER A C 1
ATOM 2720 O O . SER A 1 368 ? 2.237 -6.999 -14.683 1.00 96.62 368 SER A O 1
ATOM 2722 N N . ASP A 1 369 ? 3.294 -7.141 -16.664 1.00 95.56 369 ASP A N 1
ATOM 2723 C CA . ASP A 1 369 ? 2.100 -6.908 -17.486 1.00 95.56 369 ASP A CA 1
ATOM 2724 C C . ASP A 1 369 ? 1.079 -8.030 -17.291 1.00 95.56 369 ASP A C 1
ATOM 2726 O O . ASP A 1 369 ? -0.086 -7.762 -17.003 1.00 95.56 369 ASP A O 1
ATOM 2730 N N . ARG A 1 370 ? 1.511 -9.296 -17.387 1.00 96.81 370 ARG A N 1
ATOM 2731 C CA . ARG A 1 370 ? 0.643 -10.465 -17.167 1.00 96.81 370 ARG A CA 1
ATOM 2732 C C . ARG A 1 370 ? -0.021 -10.419 -15.794 1.00 96.81 370 ARG A C 1
ATOM 2734 O O . ARG A 1 370 ? -1.218 -10.680 -15.691 1.00 96.81 370 ARG A O 1
ATOM 2741 N N . LEU A 1 371 ? 0.748 -10.074 -14.763 1.00 97.88 371 LEU A N 1
ATOM 2742 C CA . LEU A 1 371 ? 0.247 -9.932 -13.405 1.00 97.88 371 LEU A CA 1
ATOM 2743 C C . LEU A 1 371 ? -0.816 -8.835 -13.315 1.00 97.88 371 LEU A C 1
ATOM 2745 O O . LEU A 1 371 ? -1.915 -9.086 -12.824 1.00 97.88 371 LEU A O 1
ATOM 2749 N N . ALA A 1 372 ? -0.516 -7.638 -13.825 1.00 97.50 372 ALA A N 1
ATOM 2750 C CA . ALA A 1 372 ? -1.462 -6.529 -13.831 1.00 97.50 372 ALA A CA 1
ATOM 2751 C C . ALA A 1 372 ? -2.741 -6.884 -14.612 1.00 97.50 372 ALA A C 1
ATOM 2753 O O . ALA A 1 372 ? -3.847 -6.608 -14.149 1.00 97.50 372 ALA A O 1
ATOM 2754 N N . GLU A 1 373 ? -2.628 -7.567 -15.754 1.00 97.56 373 GLU A N 1
ATOM 2755 C CA . GLU A 1 373 ? -3.802 -8.027 -16.498 1.00 97.56 373 GLU A CA 1
ATOM 2756 C C . GLU A 1 373 ? -4.689 -8.964 -15.678 1.00 97.56 373 GLU A C 1
ATOM 2758 O O . GLU A 1 373 ? -5.914 -8.813 -15.675 1.00 97.56 373 GLU A O 1
ATOM 2763 N N . ALA A 1 374 ? -4.074 -9.925 -14.985 1.00 97.94 374 ALA A N 1
ATOM 2764 C CA . ALA A 1 374 ? -4.795 -10.910 -14.197 1.00 97.94 374 ALA A CA 1
ATOM 2765 C C . ALA A 1 374 ? -5.489 -10.265 -12.986 1.00 97.94 374 ALA A C 1
ATOM 2767 O O . ALA A 1 374 ? -6.675 -10.509 -12.751 1.00 97.94 374 ALA A O 1
ATOM 2768 N N . VAL A 1 375 ? -4.770 -9.397 -12.264 1.00 98.25 375 VAL A N 1
ATOM 2769 C CA . VAL A 1 375 ? -5.240 -8.716 -11.046 1.00 98.25 375 VAL A CA 1
ATOM 2770 C C . VAL A 1 375 ? -6.355 -7.712 -11.332 1.00 98.25 375 VAL A C 1
ATOM 2772 O O . VAL A 1 375 ? -7.340 -7.678 -10.603 1.00 98.25 375 VAL A O 1
ATOM 2775 N N . PHE A 1 376 ? -6.239 -6.911 -12.393 1.00 97.69 376 PHE A N 1
ATOM 2776 C CA . PHE A 1 376 ? -7.218 -5.860 -12.700 1.00 97.69 376 PHE A CA 1
ATOM 2777 C C . PHE A 1 376 ? -8.296 -6.295 -13.705 1.00 97.69 376 PHE A C 1
ATOM 2779 O O . PHE A 1 376 ? -9.229 -5.536 -13.969 1.00 97.69 376 PHE A O 1
ATOM 2786 N N . GLY A 1 377 ? -8.166 -7.476 -14.318 1.00 96.88 377 GLY A N 1
ATOM 2787 C CA . GLY A 1 377 ? -9.129 -7.989 -15.297 1.00 96.88 377 GLY A CA 1
ATOM 2788 C C . GLY A 1 377 ? -9.217 -7.159 -16.587 1.00 96.88 377 GLY A C 1
ATOM 2789 O O . GLY A 1 377 ? -10.221 -7.218 -17.300 1.00 96.88 377 GLY A O 1
ATOM 2790 N N . ARG A 1 378 ? -8.183 -6.372 -16.907 1.00 95.94 378 ARG A N 1
ATOM 2791 C CA . ARG A 1 378 ? -8.112 -5.509 -18.101 1.00 95.94 378 ARG A CA 1
ATOM 2792 C C . ARG A 1 378 ? -6.757 -5.627 -18.785 1.00 95.94 378 ARG A C 1
ATOM 2794 O O . ARG A 1 378 ? -5.823 -6.168 -18.216 1.00 95.94 378 ARG A O 1
ATOM 2801 N N . LYS A 1 379 ? -6.651 -5.142 -20.020 1.00 96.06 379 LYS A N 1
ATOM 2802 C CA . LYS A 1 379 ? -5.410 -5.234 -20.794 1.00 96.06 379 LYS A CA 1
ATOM 2803 C C . LYS A 1 379 ? -4.382 -4.192 -20.366 1.00 96.06 379 LYS A C 1
ATOM 2805 O O . LYS A 1 379 ? -4.717 -3.016 -20.249 1.00 96.06 379 LYS A O 1
ATOM 2810 N N . TYR A 1 380 ? -3.150 -4.655 -20.187 1.00 94.81 380 TYR A N 1
ATOM 2811 C CA . TYR A 1 380 ? -1.973 -3.854 -19.886 1.00 94.81 380 TYR A CA 1
ATOM 2812 C C . TYR A 1 380 ? -0.927 -4.087 -20.967 1.00 94.81 380 TYR A C 1
ATOM 2814 O O . TYR A 1 380 ? -0.876 -5.140 -21.601 1.00 94.81 380 TYR A O 1
ATOM 2822 N N . ASP A 1 381 ? -0.111 -3.074 -21.189 1.00 93.75 381 ASP A N 1
ATOM 2823 C CA . ASP A 1 381 ? 1.057 -3.134 -22.052 1.00 93.75 381 ASP A CA 1
ATOM 2824 C C . ASP A 1 381 ? 2.150 -2.284 -21.405 1.00 93.75 381 ASP A C 1
ATOM 2826 O O . ASP A 1 381 ? 1.860 -1.406 -20.589 1.00 93.75 381 ASP A O 1
ATOM 2830 N N . THR A 1 382 ? 3.398 -2.480 -21.797 1.00 94.31 382 THR A N 1
ATOM 2831 C CA . THR A 1 382 ? 4.517 -1.706 -21.276 1.00 94.31 382 THR A CA 1
ATOM 2832 C C . THR A 1 382 ? 5.214 -0.967 -22.409 1.00 94.31 382 THR A C 1
ATOM 2834 O O . THR A 1 382 ? 5.655 -1.549 -23.403 1.00 94.31 382 THR A O 1
ATOM 2837 N N . MET A 1 383 ? 5.387 0.340 -22.226 1.00 94.56 383 MET A N 1
ATOM 2838 C CA . MET A 1 383 ? 6.406 1.084 -22.955 1.00 94.56 383 MET A CA 1
ATOM 2839 C C . MET A 1 383 ? 7.745 0.812 -22.272 1.00 94.56 383 MET A C 1
ATOM 2841 O O . MET A 1 383 ? 7.951 1.257 -21.148 1.00 94.56 383 MET A O 1
ATOM 2845 N N . SER A 1 384 ? 8.622 0.043 -22.915 1.00 94.12 384 SER A N 1
ATOM 2846 C CA . SER A 1 384 ? 9.925 -0.382 -22.380 1.00 94.12 384 SER A CA 1
ATOM 2847 C C . SER A 1 384 ? 11.082 0.168 -23.201 1.00 94.12 384 SER A C 1
ATOM 2849 O O . SER A 1 384 ? 10.926 0.350 -24.406 1.00 94.12 384 SER A O 1
ATOM 2851 N N . GLY A 1 385 ? 12.263 0.276 -22.590 1.00 91.81 385 GLY A N 1
ATOM 2852 C CA . GLY A 1 385 ? 13.475 0.693 -23.297 1.00 91.81 385 GLY A CA 1
ATOM 2853 C C . GLY A 1 385 ? 13.418 2.165 -23.684 1.00 91.81 385 GLY A C 1
ATOM 2854 O O . GLY A 1 385 ? 13.830 2.517 -24.779 1.00 91.81 385 GLY A O 1
ATOM 2855 N N . ILE A 1 386 ? 12.849 2.985 -22.800 1.00 94.00 386 ILE A N 1
ATOM 2856 C CA . ILE A 1 386 ? 12.764 4.436 -22.954 1.00 94.00 386 ILE A CA 1
ATOM 2857 C C . ILE A 1 386 ? 14.200 4.975 -22.935 1.00 94.00 386 ILE A C 1
ATOM 2859 O O . ILE A 1 386 ? 14.807 5.065 -21.874 1.00 94.00 386 ILE A O 1
ATOM 2863 N N . ASP A 1 387 ? 14.768 5.245 -24.113 1.00 94.75 387 ASP A N 1
ATOM 2864 C CA . ASP A 1 387 ? 16.166 5.682 -24.260 1.00 94.75 387 ASP A CA 1
ATOM 2865 C C . ASP A 1 387 ? 16.337 6.884 -25.206 1.00 94.75 387 ASP A C 1
ATOM 2867 O O . ASP A 1 387 ? 17.448 7.389 -25.416 1.00 94.75 387 ASP A O 1
ATOM 2871 N N . THR A 1 388 ? 15.227 7.384 -25.759 1.00 94.50 388 THR A N 1
ATOM 2872 C CA . THR A 1 388 ? 15.190 8.601 -26.566 1.00 94.50 388 THR A CA 1
ATOM 2873 C C . THR A 1 388 ? 14.363 9.705 -25.913 1.00 94.50 388 THR A C 1
ATOM 2875 O O . THR A 1 388 ? 13.306 9.471 -25.333 1.00 94.50 388 THR A O 1
ATOM 2878 N N . ALA A 1 389 ? 14.748 10.960 -26.159 1.00 94.81 389 ALA A N 1
ATOM 2879 C CA . ALA A 1 389 ? 14.002 12.133 -25.689 1.00 94.81 389 ALA A CA 1
ATOM 2880 C C . ALA A 1 389 ? 12.525 12.172 -26.148 1.00 94.81 389 ALA A C 1
ATOM 2882 O O . ALA A 1 389 ? 11.701 12.855 -25.546 1.00 94.81 389 ALA A O 1
ATOM 2883 N N . THR A 1 390 ? 12.172 11.482 -27.244 1.00 93.69 390 THR A N 1
ATOM 2884 C CA . THR A 1 390 ? 10.770 11.395 -27.702 1.00 93.69 390 THR A CA 1
ATOM 2885 C C . THR A 1 390 ? 9.969 10.395 -26.869 1.00 93.69 390 THR A C 1
ATOM 2887 O O . THR A 1 390 ? 8.816 10.670 -26.532 1.00 93.69 390 THR A O 1
ATOM 2890 N N . GLU A 1 391 ? 10.568 9.258 -26.518 1.00 93.75 391 GLU A N 1
ATOM 2891 C CA . GLU A 1 391 ? 9.953 8.264 -25.633 1.00 93.75 391 GLU A CA 1
ATOM 2892 C C . GLU A 1 391 ? 9.860 8.793 -24.201 1.00 93.75 391 GLU A C 1
ATOM 2894 O O . GLU A 1 391 ? 8.810 8.659 -23.584 1.00 93.75 391 GLU A O 1
ATOM 2899 N N . GLU A 1 392 ? 10.889 9.485 -23.704 1.00 95.62 392 GLU A N 1
ATOM 2900 C CA . GLU A 1 392 ? 10.853 10.156 -22.398 1.00 95.62 392 GLU A CA 1
ATOM 2901 C C . GLU A 1 392 ? 9.727 11.190 -22.326 1.00 95.62 392 GLU A C 1
ATOM 2903 O O . GLU A 1 392 ? 8.933 11.181 -21.388 1.00 95.62 392 GLU A O 1
ATOM 2908 N N . ALA A 1 393 ? 9.607 12.059 -23.338 1.00 95.00 393 ALA A N 1
ATOM 2909 C CA . ALA A 1 393 ? 8.534 13.051 -23.392 1.00 95.00 393 ALA A CA 1
ATOM 2910 C C . ALA A 1 393 ? 7.147 12.389 -23.422 1.00 95.00 393 ALA A C 1
ATOM 2912 O O . ALA A 1 393 ? 6.227 12.839 -22.745 1.00 95.00 393 ALA A O 1
ATOM 2913 N N . THR A 1 394 ? 7.012 11.288 -24.160 1.00 93.69 394 THR A N 1
ATOM 2914 C CA . THR A 1 394 ? 5.781 10.490 -24.208 1.00 93.69 394 THR A CA 1
ATOM 2915 C C . THR A 1 394 ? 5.436 9.896 -22.850 1.00 93.69 394 THR A C 1
ATOM 2917 O O . THR A 1 394 ? 4.293 9.985 -22.402 1.00 93.69 394 THR A O 1
ATOM 2920 N N . ALA A 1 395 ? 6.420 9.276 -22.203 1.00 95.88 395 ALA A N 1
ATOM 2921 C CA . ALA A 1 395 ? 6.280 8.682 -20.887 1.00 95.88 395 ALA A CA 1
ATOM 2922 C C . ALA A 1 395 ? 5.874 9.729 -19.856 1.00 95.88 395 ALA A C 1
ATOM 2924 O O . ALA A 1 395 ? 4.946 9.510 -19.079 1.00 95.88 395 ALA A O 1
ATOM 2925 N N . TRP A 1 396 ? 6.514 10.894 -19.910 1.00 96.88 396 TRP A N 1
ATOM 2926 C CA . TRP A 1 396 ? 6.203 12.021 -19.050 1.00 96.88 396 TRP A CA 1
ATOM 2927 C C . TRP A 1 396 ? 4.782 12.551 -19.259 1.00 96.88 396 TRP A C 1
ATOM 2929 O O . TRP A 1 396 ? 4.063 12.783 -18.287 1.00 96.88 396 TRP A O 1
ATOM 2939 N N . ASP A 1 397 ? 4.347 12.718 -20.509 1.00 95.50 397 ASP A N 1
ATOM 2940 C CA . ASP A 1 397 ? 2.989 13.165 -20.829 1.00 95.50 397 ASP A CA 1
ATOM 2941 C C . ASP A 1 397 ? 1.934 12.171 -20.319 1.00 95.50 397 ASP A C 1
ATOM 2943 O O . ASP A 1 397 ? 0.930 12.588 -19.739 1.00 95.50 397 ASP A O 1
ATOM 2947 N N . LEU A 1 398 ? 2.183 10.865 -20.465 1.00 95.75 398 LEU A N 1
ATOM 2948 C CA . LEU A 1 398 ? 1.303 9.821 -19.940 1.00 95.75 398 LEU A CA 1
ATOM 2949 C C . LEU A 1 398 ? 1.218 9.866 -18.409 1.00 95.75 398 LEU A C 1
ATOM 2951 O O . LEU A 1 398 ? 0.124 9.854 -17.848 1.00 95.75 398 LEU A O 1
ATOM 2955 N N . ILE A 1 399 ? 2.369 9.928 -17.733 1.00 96.94 399 ILE A N 1
ATOM 2956 C CA . ILE A 1 399 ? 2.441 9.980 -16.270 1.00 96.94 399 ILE A CA 1
ATOM 2957 C C . ILE A 1 399 ? 1.684 11.204 -15.745 1.00 96.94 399 ILE A C 1
ATOM 2959 O O . ILE A 1 399 ? 0.888 11.078 -14.813 1.00 96.94 399 ILE A O 1
ATOM 2963 N N . GLN A 1 400 ? 1.879 12.375 -16.354 1.00 96.94 400 GLN A N 1
ATOM 2964 C CA . GLN A 1 400 ? 1.154 13.589 -15.978 1.00 96.94 400 GLN A CA 1
ATOM 2965 C C . GLN A 1 400 ? -0.352 13.471 -16.231 1.00 96.94 400 GLN A C 1
ATOM 2967 O O . GLN A 1 400 ? -1.130 13.876 -15.375 1.00 96.94 400 GLN A O 1
ATOM 2972 N N . GLU A 1 401 ? -0.776 12.930 -17.381 1.00 95.50 401 GLU A N 1
ATOM 2973 C CA . GLU A 1 401 ? -2.201 12.743 -17.696 1.00 95.50 401 GLU A CA 1
ATOM 2974 C C . GLU A 1 401 ? -2.875 11.858 -16.646 1.00 95.50 401 GLU A C 1
ATOM 2976 O O . GLU A 1 401 ? -3.842 12.288 -16.020 1.00 95.50 401 GLU A O 1
ATOM 2981 N N . ARG A 1 402 ? -2.311 10.675 -16.379 1.00 95.44 402 ARG A N 1
ATOM 2982 C CA . ARG A 1 402 ? -2.893 9.714 -15.433 1.00 95.44 402 ARG A CA 1
ATOM 2983 C C . ARG A 1 402 ? -2.888 10.234 -13.996 1.00 95.44 402 ARG A C 1
ATOM 2985 O O . ARG A 1 402 ? -3.905 10.157 -13.312 1.00 95.44 402 ARG A O 1
ATOM 2992 N N . THR A 1 403 ? -1.785 10.835 -13.547 1.00 96.31 403 THR A N 1
ATOM 2993 C CA . THR A 1 403 ? -1.721 11.393 -12.182 1.00 96.31 403 THR A CA 1
ATOM 2994 C C . THR A 1 403 ? -2.615 12.617 -11.994 1.00 96.31 403 THR A C 1
ATOM 2996 O O . THR A 1 403 ? -3.185 12.789 -10.918 1.00 96.31 403 THR A O 1
ATOM 2999 N N . ALA A 1 404 ? -2.826 13.436 -13.029 1.00 95.00 404 ALA A N 1
ATOM 3000 C CA . ALA A 1 404 ? -3.792 14.536 -12.979 1.00 95.00 404 ALA A CA 1
ATOM 3001 C C . ALA A 1 404 ? -5.251 14.048 -12.900 1.00 95.00 404 ALA A C 1
ATOM 3003 O O . ALA A 1 404 ? -6.106 14.762 -12.376 1.00 95.00 404 ALA A O 1
ATOM 3004 N N . GLU A 1 405 ? -5.534 12.839 -13.390 1.00 95.56 405 GLU A N 1
ATOM 3005 C CA . GLU A 1 405 ? -6.831 12.163 -13.261 1.00 95.56 405 GLU A CA 1
ATOM 3006 C C . GLU A 1 405 ? -7.003 11.452 -11.904 1.00 95.56 405 GLU A C 1
ATOM 3008 O O . GLU A 1 405 ? -8.052 10.867 -11.639 1.00 95.56 405 GLU A O 1
ATOM 3013 N N . GLY A 1 406 ? -6.003 11.539 -11.018 1.00 94.50 406 GLY A N 1
ATOM 3014 C CA . GLY A 1 406 ? -5.995 10.871 -9.716 1.00 94.50 406 GLY A CA 1
ATOM 3015 C C . GLY A 1 406 ? -5.622 9.389 -9.790 1.00 94.50 406 GLY A C 1
ATOM 3016 O O . GLY A 1 406 ? -5.736 8.681 -8.791 1.00 94.50 406 GLY A O 1
ATOM 3017 N N . GLU A 1 407 ? -5.175 8.911 -10.951 1.00 96.00 407 GLU A N 1
ATOM 3018 C CA . GLU A 1 407 ? -4.696 7.546 -11.119 1.00 96.00 407 GLU A CA 1
ATOM 3019 C C . GLU A 1 407 ? -3.222 7.415 -10.724 1.00 96.00 407 GLU A C 1
ATOM 3021 O O . GLU A 1 407 ? -2.452 8.377 -10.737 1.00 96.00 407 GLU A O 1
ATOM 3026 N N . SER A 1 408 ? -2.808 6.186 -10.428 1.00 96.94 408 SER A N 1
ATOM 3027 C CA . SER A 1 408 ? -1.400 5.858 -10.215 1.00 96.94 408 SER A CA 1
ATOM 3028 C C . SER A 1 408 ? -0.820 5.085 -11.399 1.00 96.94 408 SER A C 1
ATOM 3030 O O . SER A 1 408 ? -1.543 4.424 -12.153 1.00 96.94 408 SER A O 1
ATOM 3032 N N . VAL A 1 409 ? 0.495 5.191 -11.587 1.00 97.56 409 VAL A N 1
ATOM 3033 C CA . VAL A 1 409 ? 1.199 4.589 -12.725 1.00 97.56 409 VAL A CA 1
ATOM 3034 C C . VAL A 1 409 ? 2.390 3.783 -12.230 1.00 97.56 409 VAL A C 1
ATOM 3036 O O . VAL A 1 409 ? 3.358 4.346 -11.725 1.00 97.56 409 VAL A O 1
ATOM 3039 N N . ALA A 1 410 ? 2.348 2.463 -12.399 1.00 97.62 410 ALA A N 1
ATOM 3040 C CA . ALA A 1 410 ? 3.511 1.622 -12.152 1.00 97.62 410 ALA A CA 1
ATOM 3041 C C . ALA A 1 410 ? 4.578 1.851 -13.235 1.00 97.62 410 ALA A C 1
ATOM 3043 O O . ALA A 1 410 ? 4.313 1.747 -14.436 1.00 97.62 410 ALA A O 1
ATOM 3044 N N . VAL A 1 411 ? 5.803 2.127 -12.806 1.00 98.25 411 VAL A N 1
ATOM 3045 C CA . VAL A 1 411 ? 6.951 2.396 -13.678 1.00 98.25 411 VAL A CA 1
ATOM 3046 C C . VAL A 1 411 ? 8.137 1.547 -13.245 1.00 98.25 411 VAL A C 1
ATOM 3048 O O . VAL A 1 411 ? 8.272 1.208 -12.070 1.00 98.25 411 VAL A O 1
ATOM 3051 N N . GLY A 1 412 ? 8.976 1.163 -14.200 1.00 97.81 412 GLY A N 1
ATOM 3052 C CA . GLY A 1 412 ? 10.297 0.621 -13.914 1.00 97.81 412 GLY A CA 1
ATOM 3053 C C . GLY A 1 412 ? 11.339 1.721 -14.040 1.00 97.81 412 GLY A C 1
ATOM 3054 O O . GLY A 1 412 ? 11.317 2.506 -14.990 1.00 97.81 412 GLY A O 1
ATOM 3055 N N . ILE A 1 413 ? 12.250 1.761 -13.079 1.00 97.81 413 ILE A N 1
ATOM 3056 C CA . ILE A 1 413 ? 13.383 2.676 -13.060 1.00 97.81 413 ILE A CA 1
ATOM 3057 C C . ILE A 1 413 ? 14.678 1.900 -12.850 1.00 97.81 413 ILE A C 1
ATOM 3059 O O . ILE A 1 413 ? 14.688 0.830 -12.236 1.00 97.81 413 ILE A O 1
ATOM 3063 N N . ASP A 1 414 ? 15.775 2.444 -13.348 1.00 96.69 414 ASP A N 1
ATOM 3064 C CA . ASP A 1 414 ? 17.109 1.969 -13.034 1.00 96.69 414 ASP A CA 1
ATOM 3065 C C . ASP A 1 414 ? 17.486 2.436 -11.626 1.00 96.69 414 ASP A C 1
ATOM 3067 O O . ASP A 1 414 ? 17.445 3.624 -11.291 1.00 96.69 414 ASP A O 1
ATOM 3071 N N . TRP A 1 415 ? 17.843 1.474 -10.782 1.00 95.12 415 TRP A N 1
ATOM 3072 C CA . TRP A 1 415 ? 18.210 1.688 -9.391 1.00 95.12 415 TRP A CA 1
ATOM 3073 C C . TRP A 1 415 ? 19.620 1.169 -9.112 1.00 95.12 415 TRP A C 1
ATOM 3075 O O . TRP A 1 415 ? 20.190 0.384 -9.878 1.00 95.12 415 TRP A O 1
ATOM 3085 N N . THR A 1 416 ? 20.210 1.592 -7.992 1.00 90.50 416 THR A N 1
ATOM 3086 C CA . THR A 1 416 ? 21.518 1.089 -7.558 1.00 90.50 416 THR A CA 1
ATOM 3087 C C . THR A 1 416 ? 21.436 -0.424 -7.337 1.00 90.50 416 THR A C 1
ATOM 3089 O O . THR A 1 416 ? 20.962 -0.884 -6.305 1.00 90.50 416 THR A O 1
ATOM 3092 N N . GLY A 1 417 ? 21.907 -1.205 -8.313 1.00 87.62 417 GLY A N 1
ATOM 3093 C CA . GLY A 1 417 ? 21.914 -2.670 -8.258 1.00 87.62 417 GLY A CA 1
ATOM 3094 C C . GLY A 1 417 ? 20.987 -3.377 -9.250 1.00 87.62 417 GLY A C 1
ATOM 3095 O O . GLY A 1 417 ? 21.090 -4.596 -9.358 1.00 87.62 417 GLY A O 1
ATOM 3096 N N . GLY A 1 418 ? 20.150 -2.662 -10.007 1.00 93.50 418 GLY A N 1
ATOM 3097 C CA . GLY A 1 418 ? 19.285 -3.268 -11.024 1.00 93.50 418 GLY A CA 1
ATOM 3098 C C . GLY A 1 418 ? 18.002 -2.482 -11.278 1.00 93.50 418 GLY A C 1
ATOM 3099 O O . GLY A 1 418 ? 17.851 -1.357 -10.813 1.00 93.50 418 GLY A O 1
ATOM 3100 N N . GLY A 1 419 ? 17.077 -3.083 -12.026 1.00 95.56 419 GLY A N 1
ATOM 3101 C CA . GLY A 1 419 ? 15.747 -2.511 -12.223 1.00 95.56 419 GLY A CA 1
ATOM 3102 C C . GLY A 1 419 ? 14.924 -2.551 -10.934 1.00 95.56 419 GLY A C 1
ATOM 3103 O O . GLY A 1 419 ? 14.979 -3.526 -10.186 1.00 95.56 419 GLY A O 1
ATOM 3104 N N . HIS A 1 420 ? 14.144 -1.502 -10.693 1.00 97.56 420 HIS A N 1
ATOM 3105 C CA . HIS A 1 420 ? 13.233 -1.385 -9.558 1.00 97.56 420 HIS A CA 1
ATOM 3106 C C . HIS A 1 420 ? 11.863 -0.905 -10.028 1.00 97.56 420 HIS A C 1
ATOM 3108 O O . HIS A 1 420 ? 11.779 -0.043 -10.904 1.00 97.56 420 HIS A O 1
ATOM 3114 N N . LYS A 1 421 ? 10.784 -1.458 -9.468 1.00 98.06 421 LYS A N 1
ATOM 3115 C CA . LYS A 1 421 ? 9.418 -1.032 -9.794 1.00 98.06 421 LYS A CA 1
ATOM 3116 C C . LYS A 1 421 ? 8.919 -0.069 -8.726 1.00 98.06 421 LYS A C 1
ATOM 3118 O O . LYS A 1 421 ? 9.005 -0.380 -7.546 1.00 98.06 421 LYS A O 1
ATOM 3123 N N . VAL A 1 422 ? 8.369 1.072 -9.129 1.00 98.44 422 VAL A N 1
ATOM 3124 C CA . VAL A 1 422 ? 7.725 2.035 -8.221 1.00 98.44 422 VAL A CA 1
ATOM 3125 C C . VAL A 1 422 ? 6.354 2.435 -8.759 1.00 98.44 422 VAL A C 1
ATOM 3127 O O . VAL A 1 422 ? 6.052 2.217 -9.934 1.00 98.44 422 VAL A O 1
ATOM 3130 N N . VAL A 1 423 ? 5.512 3.019 -7.907 1.00 98.56 423 VAL A N 1
ATOM 3131 C CA . VAL A 1 423 ? 4.176 3.496 -8.288 1.00 98.56 423 VAL A CA 1
ATOM 3132 C C . VAL A 1 423 ? 4.159 5.015 -8.240 1.00 98.56 423 VAL A C 1
ATOM 3134 O O . VAL A 1 423 ? 4.163 5.598 -7.162 1.00 98.56 423 VAL A O 1
ATOM 3137 N N . VAL A 1 424 ? 4.129 5.673 -9.395 1.00 98.62 424 VAL A N 1
ATOM 3138 C CA . VAL A 1 424 ? 4.004 7.131 -9.475 1.00 98.62 424 VAL A CA 1
ATOM 3139 C C . VAL A 1 424 ? 2.596 7.540 -9.055 1.00 98.62 424 VAL A C 1
ATOM 3141 O O . VAL A 1 424 ? 1.608 7.045 -9.600 1.00 98.62 424 VAL A O 1
ATOM 3144 N N . THR A 1 425 ? 2.511 8.440 -8.079 1.00 97.75 425 THR A N 1
ATOM 3145 C CA . THR A 1 425 ? 1.256 8.907 -7.473 1.00 97.75 425 THR A CA 1
ATOM 3146 C C . THR A 1 425 ? 0.981 10.381 -7.733 1.00 97.75 425 THR A C 1
ATOM 3148 O O . THR A 1 425 ? -0.133 10.836 -7.491 1.00 97.75 425 THR A O 1
ATOM 3151 N N . GLY A 1 426 ? 1.968 11.133 -8.220 1.00 97.62 426 GLY A N 1
ATOM 3152 C CA . GLY A 1 426 ? 1.803 12.551 -8.492 1.00 97.62 426 GLY A CA 1
ATOM 3153 C C . GLY A 1 426 ? 2.967 13.155 -9.263 1.00 97.62 426 GLY A C 1
ATOM 3154 O O . GLY A 1 426 ? 4.079 12.629 -9.288 1.00 97.62 426 GLY A O 1
ATOM 3155 N N . THR A 1 427 ? 2.706 14.308 -9.867 1.00 98.00 427 THR A N 1
ATOM 3156 C CA . THR A 1 427 ? 3.720 15.195 -10.444 1.00 98.00 427 THR A CA 1
ATOM 3157 C C . THR A 1 427 ? 3.457 16.619 -9.963 1.00 98.00 427 THR A C 1
ATOM 3159 O O . THR A 1 427 ? 2.331 16.961 -9.596 1.00 98.00 427 THR A O 1
ATOM 3162 N N . GLY A 1 428 ? 4.489 17.458 -9.905 1.00 96.25 428 GLY A N 1
ATOM 3163 C CA . GLY A 1 428 ? 4.325 18.825 -9.415 1.00 96.25 428 GLY A CA 1
ATOM 3164 C C . GLY A 1 428 ? 5.527 19.719 -9.671 1.00 96.25 428 GLY A C 1
ATOM 3165 O O . GLY A 1 428 ? 6.496 19.314 -10.306 1.00 96.25 428 GLY A O 1
ATOM 3166 N N . VAL A 1 429 ? 5.454 20.949 -9.161 1.00 96.88 429 VAL A N 1
ATOM 3167 C CA . VAL A 1 429 ? 6.527 21.951 -9.228 1.00 96.88 429 VAL A CA 1
ATOM 3168 C C . VAL A 1 429 ? 6.843 22.418 -7.813 1.00 96.88 429 VAL A C 1
ATOM 3170 O O . VAL A 1 429 ? 5.936 22.776 -7.064 1.00 96.88 429 VAL A O 1
ATOM 3173 N N . ASP A 1 430 ? 8.118 22.417 -7.426 1.00 94.06 430 ASP A N 1
ATOM 3174 C CA . ASP A 1 430 ? 8.530 22.975 -6.141 1.00 94.06 430 ASP A CA 1
ATOM 3175 C C . ASP A 1 430 ? 8.275 24.484 -6.121 1.00 94.06 430 ASP A C 1
ATOM 3177 O O . ASP A 1 430 ? 8.848 25.226 -6.915 1.00 94.06 430 ASP A O 1
ATOM 3181 N N . GLU A 1 431 ? 7.463 24.975 -5.189 1.00 94.19 431 GLU A N 1
ATOM 3182 C CA . GLU A 1 431 ? 7.164 26.410 -5.117 1.00 94.19 431 GLU A CA 1
ATOM 3183 C C . GLU A 1 431 ? 8.403 27.279 -4.838 1.00 94.19 431 GLU A C 1
ATOM 3185 O O . GLU A 1 431 ? 8.413 28.467 -5.164 1.00 94.19 431 GLU A O 1
ATOM 3190 N N . LYS A 1 432 ? 9.450 26.716 -4.217 1.00 92.94 432 LYS A N 1
ATOM 3191 C CA . LYS A 1 432 ? 10.658 27.462 -3.842 1.00 92.94 432 LYS A CA 1
ATOM 3192 C C . LYS A 1 432 ? 11.703 27.449 -4.945 1.00 92.94 432 LYS A C 1
ATOM 3194 O O . LYS A 1 432 ? 12.353 28.474 -5.148 1.00 92.94 432 LYS A O 1
ATOM 3199 N N . THR A 1 433 ? 11.906 26.308 -5.604 1.00 95.25 433 THR A N 1
ATOM 3200 C CA . THR A 1 433 ? 12.945 26.168 -6.642 1.00 95.25 433 THR A CA 1
ATOM 3201 C C . THR A 1 433 ? 12.403 26.341 -8.058 1.00 95.25 433 THR A C 1
ATOM 3203 O O . THR A 1 433 ? 13.159 26.709 -8.953 1.00 95.25 433 THR A O 1
ATOM 3206 N N . GLY A 1 434 ? 11.098 26.145 -8.264 1.00 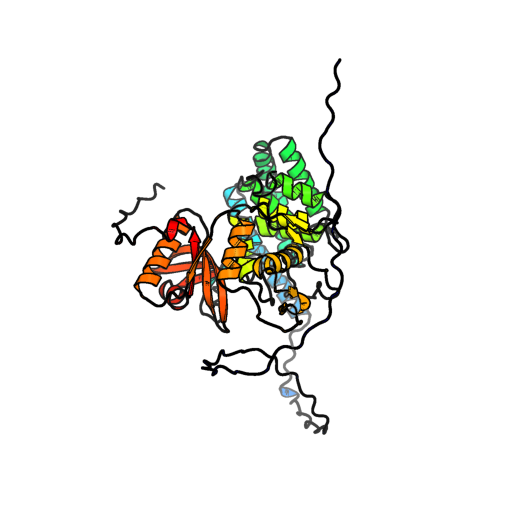96.88 434 GLY A N 1
ATOM 3207 C CA . GLY A 1 434 ? 10.475 26.096 -9.585 1.00 96.88 434 GLY A CA 1
ATOM 3208 C C . GLY A 1 434 ? 10.779 24.808 -10.357 1.00 96.88 434 GLY A C 1
ATOM 3209 O O . GLY A 1 434 ? 10.433 24.725 -11.532 1.00 96.88 434 GLY A O 1
ATOM 3210 N N . GLU A 1 435 ? 11.434 23.827 -9.730 1.00 96.94 435 GLU A N 1
ATOM 3211 C CA . GLU A 1 435 ? 11.800 22.558 -10.363 1.00 96.94 435 GLU A CA 1
ATOM 3212 C C . GLU A 1 435 ? 10.612 21.592 -10.375 1.00 96.94 435 GLU A C 1
ATOM 3214 O O . GLU A 1 435 ? 9.914 21.427 -9.369 1.00 96.94 435 GLU A O 1
ATOM 3219 N N . GLU A 1 436 ? 10.396 20.934 -11.513 1.00 97.62 436 GLU A N 1
ATOM 3220 C CA . GLU A 1 436 ? 9.423 19.850 -11.632 1.00 97.62 436 GLU A CA 1
ATOM 3221 C C . GLU A 1 436 ? 9.890 18.608 -10.857 1.00 97.62 436 GLU A C 1
ATOM 3223 O O . GLU A 1 436 ? 11.085 18.314 -10.765 1.00 97.62 436 GLU A O 1
ATOM 3228 N N . TYR A 1 437 ? 8.941 17.850 -10.316 1.00 97.88 437 TYR A N 1
ATOM 3229 C CA . TYR A 1 437 ? 9.213 16.626 -9.571 1.00 97.88 437 TYR A CA 1
ATOM 3230 C C . TYR A 1 437 ? 8.180 15.535 -9.838 1.00 97.88 437 TYR A C 1
ATOM 3232 O O . TYR A 1 437 ? 7.056 15.798 -10.273 1.00 97.88 437 TYR A O 1
ATOM 3240 N N . VAL A 1 438 ? 8.574 14.315 -9.487 1.00 98.38 438 VAL A N 1
ATOM 3241 C CA . VAL A 1 438 ? 7.728 13.124 -9.437 1.00 98.38 438 VAL A CA 1
ATOM 3242 C C . VAL A 1 438 ? 7.584 12.695 -7.989 1.00 98.38 438 VAL A C 1
ATOM 3244 O O . VAL A 1 438 ? 8.579 12.630 -7.268 1.00 98.38 438 VAL A O 1
ATOM 3247 N N . GLU A 1 439 ? 6.357 12.421 -7.565 1.00 98.25 439 GLU A N 1
ATOM 3248 C CA . GLU A 1 439 ? 6.067 11.743 -6.306 1.00 98.25 439 GLU A CA 1
ATOM 3249 C C . GLU A 1 439 ? 5.672 10.296 -6.602 1.00 98.25 439 GLU A C 1
ATOM 3251 O O . GLU A 1 439 ? 4.829 10.035 -7.465 1.00 98.25 439 GLU A O 1
ATOM 3256 N N . TYR A 1 440 ? 6.296 9.353 -5.903 1.00 98.50 440 TYR A N 1
ATOM 3257 C CA . TYR A 1 440 ? 6.041 7.931 -6.080 1.00 98.50 440 TYR A CA 1
ATOM 3258 C C . TYR A 1 440 ? 6.071 7.183 -4.751 1.00 98.50 440 TYR A C 1
ATOM 3260 O O . TYR A 1 440 ? 6.817 7.516 -3.831 1.00 98.50 440 TYR A O 1
ATOM 3268 N N . THR A 1 441 ? 5.273 6.126 -4.669 1.00 97.88 441 THR A N 1
ATOM 3269 C CA . THR A 1 441 ? 5.368 5.122 -3.617 1.00 97.88 441 THR A CA 1
ATOM 3270 C C . THR A 1 441 ? 6.424 4.098 -4.013 1.00 97.88 441 THR A C 1
ATOM 3272 O O . THR A 1 441 ? 6.324 3.437 -5.052 1.00 97.88 441 THR A O 1
ATOM 3275 N N . ASN A 1 442 ? 7.449 3.980 -3.178 1.00 97.81 442 ASN A N 1
ATOM 3276 C CA . ASN A 1 442 ? 8.468 2.953 -3.286 1.00 97.81 442 ASN A CA 1
ATOM 3277 C C . ASN A 1 442 ? 7.952 1.694 -2.562 1.00 97.81 442 ASN A C 1
ATOM 3279 O O . ASN A 1 442 ? 7.542 1.823 -1.404 1.00 97.81 442 ASN A O 1
ATOM 3283 N N . PRO A 1 443 ? 7.993 0.487 -3.165 1.00 97.38 443 PRO A N 1
ATOM 3284 C CA . PRO A 1 443 ? 7.575 -0.764 -2.517 1.00 97.38 443 PRO A CA 1
ATOM 3285 C C . PRO A 1 443 ? 8.441 -1.172 -1.311 1.00 97.38 443 PRO A C 1
ATOM 3287 O O . PRO A 1 443 ? 8.419 -2.320 -0.893 1.00 97.38 443 PRO A O 1
ATOM 3290 N N . TRP A 1 444 ? 9.196 -0.253 -0.714 1.00 95.50 444 TRP A N 1
ATOM 3291 C CA . TRP A 1 444 ? 9.845 -0.391 0.589 1.00 95.50 444 TRP A CA 1
ATOM 3292 C C . TRP A 1 444 ? 9.019 0.186 1.746 1.00 95.50 444 TRP A C 1
ATOM 3294 O O . TRP A 1 444 ? 9.544 0.313 2.849 1.00 95.50 444 TRP A O 1
ATOM 3304 N N . GLY A 1 445 ? 7.751 0.536 1.514 1.00 94.69 445 GLY A N 1
ATOM 3305 C CA . GLY A 1 445 ? 6.868 1.063 2.554 1.00 94.69 445 GLY A CA 1
ATOM 3306 C C . GLY A 1 445 ? 7.011 2.572 2.782 1.00 94.69 445 GLY A C 1
ATOM 3307 O O . GLY A 1 445 ? 6.946 3.031 3.921 1.00 94.69 445 GLY A O 1
ATOM 3308 N N . ARG A 1 446 ? 7.267 3.358 1.722 1.00 95.25 446 ARG A N 1
ATOM 3309 C CA . ARG A 1 446 ? 7.426 4.818 1.834 1.00 95.25 446 ARG A CA 1
ATOM 3310 C C . ARG A 1 446 ? 7.081 5.578 0.556 1.00 95.25 446 ARG A C 1
ATOM 3312 O O . ARG A 1 446 ? 7.136 5.030 -0.545 1.00 95.25 446 ARG A O 1
ATOM 3319 N N . THR A 1 447 ? 6.795 6.869 0.702 1.00 96.31 447 THR A N 1
ATOM 3320 C CA . THR A 1 447 ? 6.621 7.802 -0.420 1.00 96.31 447 THR A CA 1
ATOM 3321 C C . THR A 1 447 ? 7.851 8.683 -0.550 1.00 96.31 447 THR A C 1
ATOM 3323 O O . THR A 1 447 ? 8.365 9.241 0.424 1.00 96.31 447 THR A O 1
ATOM 3326 N N . GLU A 1 448 ? 8.320 8.813 -1.780 1.00 96.62 448 GLU A N 1
ATOM 3327 C CA . GLU A 1 448 ? 9.511 9.556 -2.143 1.00 96.62 448 GLU A CA 1
ATOM 3328 C C . GLU A 1 448 ? 9.189 10.580 -3.229 1.00 96.62 448 GLU A C 1
ATOM 3330 O O . GLU A 1 448 ? 8.216 10.471 -3.980 1.00 96.62 448 GLU A O 1
ATOM 3335 N N . ARG A 1 449 ? 10.050 11.588 -3.313 1.00 96.75 449 ARG A N 1
ATOM 3336 C CA . ARG A 1 449 ? 9.996 12.647 -4.305 1.00 96.75 449 ARG A CA 1
ATOM 3337 C C . ARG A 1 449 ? 11.353 12.792 -4.979 1.00 96.75 449 ARG A C 1
ATOM 3339 O O . ARG A 1 449 ? 12.366 12.982 -4.307 1.00 96.75 449 ARG A O 1
ATOM 3346 N N . MET A 1 450 ? 11.362 12.770 -6.307 1.00 97.44 450 MET A N 1
ATOM 3347 C CA . MET A 1 450 ? 12.568 12.902 -7.130 1.00 97.44 450 MET A CA 1
ATOM 3348 C C . MET A 1 450 ? 12.413 14.059 -8.127 1.00 97.44 450 MET A C 1
ATOM 3350 O O . MET A 1 450 ? 11.309 14.258 -8.645 1.00 97.44 450 MET A O 1
ATOM 3354 N N . PRO A 1 451 ? 13.471 14.847 -8.402 1.00 97.56 451 PRO A N 1
ATOM 3355 C CA . PRO A 1 451 ? 13.459 15.809 -9.501 1.00 97.56 451 PRO A CA 1
ATOM 3356 C C . PRO A 1 451 ? 13.092 15.129 -10.825 1.00 97.56 451 PRO A C 1
ATOM 3358 O O . PRO A 1 451 ? 13.538 14.016 -11.091 1.00 97.56 451 PRO A O 1
ATOM 3361 N N . LYS A 1 452 ? 12.296 15.798 -11.663 1.00 97.62 452 LYS A N 1
ATOM 3362 C CA . LYS A 1 452 ? 11.813 15.236 -12.934 1.00 97.62 452 LYS A CA 1
ATOM 3363 C C . LYS A 1 452 ? 12.947 14.741 -13.829 1.00 97.62 452 LYS A C 1
ATOM 3365 O O . LYS A 1 452 ? 12.872 13.618 -14.307 1.00 97.62 452 LYS A O 1
ATOM 3370 N N . ASP A 1 453 ? 13.973 15.562 -14.039 1.00 97.31 453 ASP A N 1
ATOM 3371 C CA . ASP A 1 453 ? 15.074 15.220 -14.948 1.00 97.31 453 ASP A CA 1
ATOM 3372 C C . ASP A 1 453 ? 15.812 13.963 -14.467 1.00 97.31 453 ASP A C 1
ATOM 3374 O O . ASP A 1 453 ? 16.066 13.052 -15.244 1.00 97.31 453 ASP A O 1
ATOM 3378 N N . GLU A 1 454 ? 16.054 13.857 -13.158 1.00 97.00 454 GLU A N 1
ATOM 3379 C CA . GLU A 1 454 ? 16.668 12.671 -12.556 1.00 97.00 454 GLU A CA 1
ATOM 3380 C C . GLU A 1 454 ? 15.773 11.428 -12.659 1.00 97.00 454 GLU A C 1
ATOM 3382 O O . GLU A 1 454 ? 16.267 10.325 -12.881 1.00 97.00 454 GLU A O 1
ATOM 3387 N N . PHE A 1 455 ? 14.458 11.594 -12.506 1.00 97.94 455 PHE A N 1
ATOM 3388 C CA . PHE A 1 455 ? 13.507 10.502 -12.679 1.00 97.94 455 PHE A CA 1
ATOM 3389 C C . PHE A 1 455 ? 13.473 10.007 -14.127 1.00 97.94 455 PHE A C 1
ATOM 3391 O O . PHE A 1 455 ? 13.492 8.799 -14.348 1.00 97.94 455 PHE A O 1
ATOM 3398 N N . LEU A 1 456 ? 13.449 10.919 -15.105 1.00 97.44 456 LEU A N 1
ATOM 3399 C CA . LEU A 1 456 ? 13.444 10.573 -16.528 1.00 97.44 456 LEU A CA 1
ATOM 3400 C C . LEU A 1 456 ? 14.746 9.890 -16.951 1.00 97.44 456 LEU A C 1
ATOM 3402 O O . LEU A 1 456 ? 14.674 8.870 -17.625 1.00 97.44 456 LEU A O 1
ATOM 3406 N N . ASP A 1 457 ? 15.898 10.355 -16.457 1.00 97.00 457 ASP A N 1
ATOM 3407 C CA . ASP A 1 457 ? 17.203 9.719 -16.698 1.00 97.00 457 ASP A CA 1
ATOM 3408 C C . ASP A 1 457 ? 17.259 8.254 -16.219 1.00 97.00 457 ASP A C 1
ATOM 3410 O O . ASP A 1 457 ? 18.088 7.471 -16.685 1.00 97.00 457 ASP A O 1
ATOM 3414 N N . ARG A 1 458 ? 16.406 7.877 -15.258 1.00 97.38 458 ARG A N 1
ATOM 3415 C CA . ARG A 1 458 ? 16.310 6.513 -14.716 1.00 97.38 458 ARG A CA 1
ATOM 3416 C C . ARG A 1 458 ? 15.136 5.728 -15.280 1.00 97.38 458 ARG A C 1
ATOM 3418 O O . ARG A 1 458 ? 15.050 4.529 -15.032 1.00 97.38 458 ARG A O 1
ATOM 3425 N N . LEU A 1 459 ? 14.194 6.373 -15.957 1.00 97.94 459 LEU A N 1
ATOM 3426 C CA . LEU A 1 459 ? 12.947 5.750 -16.370 1.00 97.94 459 LEU A CA 1
ATOM 3427 C C . LEU A 1 459 ? 13.210 4.733 -17.479 1.00 97.94 459 LEU A C 1
ATOM 3429 O O . LEU A 1 459 ? 13.558 5.101 -18.591 1.00 97.94 459 LEU A O 1
ATOM 3433 N N . ASN A 1 460 ? 12.990 3.448 -17.198 1.00 96.88 460 ASN A N 1
ATOM 3434 C CA . ASN A 1 460 ? 13.211 2.385 -18.182 1.00 96.88 460 ASN A CA 1
ATOM 3435 C C . ASN A 1 460 ? 11.907 1.819 -18.755 1.00 96.88 460 ASN A C 1
ATOM 3437 O O . ASN A 1 460 ? 11.900 1.270 -19.864 1.00 96.88 460 ASN A O 1
ATOM 3441 N N . SER A 1 461 ? 10.800 1.932 -18.013 1.00 97.12 461 SER A N 1
ATOM 3442 C CA . SER A 1 461 ? 9.506 1.418 -18.447 1.00 97.12 461 SER A CA 1
ATOM 3443 C C . SER A 1 461 ? 8.312 2.089 -17.776 1.00 97.12 461 SER A C 1
ATOM 3445 O O . SER A 1 461 ? 8.381 2.513 -16.624 1.00 97.12 461 SER A O 1
ATOM 3447 N N . VAL A 1 462 ? 7.178 2.126 -18.476 1.00 97.38 462 VAL A N 1
ATOM 3448 C CA . VAL A 1 462 ? 5.897 2.634 -17.963 1.00 97.38 462 VAL A CA 1
ATOM 3449 C C . VAL A 1 462 ? 4.775 1.663 -18.317 1.00 97.38 462 VAL A C 1
ATOM 3451 O O . VAL A 1 462 ? 4.643 1.286 -19.482 1.00 97.38 462 VAL A O 1
ATOM 3454 N N . HIS A 1 463 ? 3.959 1.274 -17.328 1.00 95.44 463 HIS A N 1
ATOM 3455 C CA . HIS A 1 463 ? 2.726 0.525 -17.583 1.00 95.44 463 HIS A CA 1
ATOM 3456 C C . HIS A 1 463 ? 1.690 1.425 -18.257 1.00 95.44 463 HIS A C 1
ATOM 3458 O O . HIS A 1 463 ? 1.338 2.498 -17.761 1.00 95.44 463 HIS A O 1
ATOM 3464 N N . THR A 1 464 ? 1.157 0.931 -19.362 1.00 94.19 464 THR A N 1
ATOM 3465 C CA . THR A 1 464 ? 0.171 1.588 -20.215 1.00 94.19 464 THR A CA 1
ATOM 3466 C C . THR A 1 464 ? -1.082 0.727 -20.330 1.00 94.19 464 THR A C 1
ATOM 3468 O O . THR A 1 464 ? -1.046 -0.497 -20.180 1.00 94.19 464 THR A O 1
ATOM 3471 N N . ARG A 1 465 ? -2.212 1.367 -20.606 1.00 91.00 465 ARG A N 1
ATOM 3472 C CA . ARG A 1 465 ? -3.434 0.696 -21.048 1.00 91.00 465 ARG A CA 1
ATOM 3473 C C . ARG A 1 465 ? -3.312 0.368 -22.533 1.00 91.00 465 ARG A C 1
ATOM 3475 O O . ARG A 1 465 ? -2.670 1.097 -23.289 1.00 91.00 465 ARG A O 1
ATOM 3482 N N . ALA A 1 466 ? -3.966 -0.701 -22.979 1.00 85.94 466 ALA A N 1
ATOM 3483 C CA . ALA A 1 466 ? -3.885 -1.129 -24.378 1.00 85.94 466 ALA A CA 1
ATOM 3484 C C . ALA A 1 466 ? -4.276 -0.017 -25.375 1.00 85.94 466 ALA A C 1
ATOM 3486 O O . ALA A 1 466 ? -3.652 0.133 -26.424 1.00 85.94 466 ALA A O 1
ATOM 3487 N N . GLU A 1 467 ? -5.272 0.803 -25.037 1.00 86.50 467 GLU A N 1
ATOM 3488 C CA . GLU A 1 467 ? -5.728 1.927 -25.856 1.00 86.50 467 GLU A CA 1
ATOM 3489 C C . GLU A 1 467 ? -4.744 3.105 -25.920 1.00 86.50 467 GLU A C 1
ATOM 3491 O O . GLU A 1 467 ? -4.836 3.927 -26.832 1.00 86.50 467 GLU A O 1
ATOM 3496 N N . GLU A 1 468 ? -3.808 3.214 -24.975 1.00 86.88 468 GLU A N 1
ATOM 3497 C CA . GLU A 1 468 ? -2.832 4.309 -24.921 1.00 86.88 468 GLU A CA 1
ATOM 3498 C C . GLU A 1 468 ? -1.712 4.098 -25.940 1.00 86.88 468 GLU A C 1
ATOM 3500 O O . GLU A 1 468 ? -1.245 5.059 -26.549 1.00 86.88 468 GLU A O 1
ATOM 3505 N N . LYS A 1 469 ? -1.357 2.839 -26.218 1.00 78.75 469 LYS A N 1
ATOM 3506 C CA . LYS A 1 469 ? -0.335 2.471 -27.207 1.00 78.75 469 LYS A CA 1
ATOM 3507 C C . LYS A 1 469 ? -0.734 2.804 -28.644 1.00 78.75 469 LYS A C 1
ATOM 3509 O O . LYS A 1 469 ? 0.120 3.055 -29.491 1.00 78.75 469 LYS A O 1
ATOM 3514 N N . GLU A 1 470 ? -2.033 2.807 -28.933 1.00 78.38 470 GLU A N 1
ATOM 3515 C CA . GLU A 1 470 ? -2.556 3.110 -30.268 1.00 78.38 470 GLU A CA 1
ATOM 3516 C C . GLU A 1 470 ? -2.743 4.611 -30.518 1.00 78.38 470 GLU A C 1
ATOM 3518 O O . GLU A 1 470 ? -2.998 5.012 -31.660 1.00 78.38 470 GLU A O 1
ATOM 3523 N N . ARG A 1 471 ? -2.623 5.465 -29.489 1.00 75.69 471 ARG A N 1
ATOM 3524 C CA . ARG A 1 471 ? -2.780 6.911 -29.662 1.00 75.69 471 ARG A CA 1
ATOM 3525 C C . ARG A 1 471 ? -1.606 7.433 -30.502 1.00 75.69 471 ARG A C 1
ATOM 3527 O O . ARG A 1 471 ? -0.467 7.391 -30.041 1.00 75.69 471 ARG A O 1
ATOM 3534 N N . PRO A 1 472 ? -1.838 7.946 -31.729 1.00 68.19 472 PRO A N 1
ATOM 3535 C CA . PRO A 1 472 ? -0.767 8.583 -32.482 1.00 68.19 472 PRO A CA 1
ATOM 3536 C C . PRO A 1 472 ? -0.225 9.743 -31.648 1.00 68.19 472 PRO A C 1
ATOM 3538 O O . PRO A 1 472 ? -1.026 10.482 -31.076 1.00 68.19 472 PRO A O 1
ATOM 3541 N N . HIS A 1 473 ? 1.101 9.917 -31.600 1.00 63.94 473 HIS A N 1
ATOM 3542 C CA . HIS A 1 473 ? 1.720 11.091 -30.983 1.00 63.94 473 HIS A CA 1
ATOM 3543 C C . HIS A 1 473 ? 1.162 12.353 -31.626 1.00 63.94 473 HIS A C 1
ATOM 3545 O O . HIS A 1 473 ? 1.609 12.801 -32.686 1.00 63.94 473 HIS A O 1
ATOM 3551 N N . LEU A 1 474 ? 0.140 12.917 -30.997 1.00 57.88 474 LEU A N 1
ATOM 3552 C CA . LEU A 1 474 ? -0.311 14.243 -31.324 1.00 57.88 474 LEU A CA 1
ATOM 3553 C C . LEU A 1 474 ? 0.730 15.180 -30.710 1.00 57.88 474 LEU A C 1
ATOM 3555 O O . LEU A 1 474 ? 1.032 15.037 -29.525 1.00 57.88 474 LEU A O 1
ATOM 3559 N N . PRO A 1 475 ? 1.310 16.110 -31.491 1.00 58.44 475 PRO A N 1
ATOM 3560 C CA . PRO A 1 475 ? 2.206 17.110 -30.928 1.00 58.44 475 PRO A CA 1
ATOM 3561 C C . PRO A 1 475 ? 1.483 17.810 -29.775 1.00 58.44 475 PRO A C 1
ATOM 3563 O O . PRO A 1 475 ? 0.261 17.962 -29.881 1.00 58.44 475 PRO A O 1
ATOM 3566 N N . PRO A 1 476 ? 2.197 18.240 -28.716 1.00 54.69 476 PRO A N 1
ATOM 3567 C CA . PRO A 1 476 ? 1.594 18.805 -27.518 1.00 54.69 476 PRO A CA 1
ATOM 3568 C C . PRO A 1 476 ? 0.630 19.916 -27.925 1.00 54.69 476 PRO A C 1
ATOM 3570 O O . PRO A 1 476 ? 1.017 21.027 -28.298 1.00 54.69 476 PRO A O 1
ATOM 3573 N N . ILE A 1 477 ? -0.660 19.584 -27.935 1.00 53.62 477 ILE A N 1
ATOM 3574 C CA . ILE A 1 477 ? -1.710 20.559 -28.157 1.00 53.62 477 ILE A CA 1
ATOM 3575 C C . ILE A 1 477 ? -1.621 21.400 -26.904 1.00 53.62 477 ILE A C 1
ATOM 3577 O O . ILE A 1 477 ? -1.861 20.858 -25.833 1.00 53.62 477 ILE A O 1
ATOM 3581 N N . PHE A 1 478 ? -1.218 22.669 -27.030 1.00 50.81 478 PHE A N 1
ATOM 3582 C CA . PHE A 1 478 ? -1.169 23.631 -25.930 1.00 50.81 478 PHE A CA 1
ATOM 3583 C C . PHE A 1 478 ? -2.457 23.517 -25.101 1.00 50.81 478 PHE A C 1
ATOM 3585 O O . PHE A 1 478 ? -3.473 24.141 -25.430 1.00 50.81 478 PHE A O 1
ATOM 3592 N N . ARG A 1 479 ? -2.437 22.687 -24.049 1.00 50.59 479 ARG A N 1
ATOM 3593 C CA . ARG A 1 479 ? -3.543 22.551 -23.114 1.00 50.59 479 ARG A CA 1
ATOM 3594 C C . ARG A 1 479 ? -3.537 23.882 -22.389 1.00 50.59 479 ARG A C 1
ATOM 3596 O O . ARG A 1 479 ? -2.602 24.204 -21.661 1.00 50.59 479 ARG A O 1
ATOM 3603 N N . ARG A 1 480 ? -4.518 24.734 -22.701 1.00 43.81 480 ARG A N 1
ATOM 3604 C CA . ARG A 1 480 ? -4.703 25.974 -21.948 1.00 43.81 480 ARG A CA 1
ATOM 3605 C C . ARG A 1 480 ? -4.827 25.562 -20.483 1.00 43.81 480 ARG A C 1
ATOM 3607 O O . ARG A 1 480 ? -5.630 24.665 -20.233 1.00 43.81 480 ARG A O 1
ATOM 3614 N N . PRO A 1 481 ? -4.073 26.175 -19.555 1.00 43.78 481 PRO A N 1
ATOM 3615 C CA . PRO A 1 481 ? -4.198 25.854 -18.145 1.00 43.78 481 PRO A CA 1
ATOM 3616 C C . PRO A 1 481 ? -5.670 26.002 -17.769 1.00 43.78 481 PRO A C 1
ATOM 3618 O O . PRO A 1 481 ? -6.245 27.090 -17.872 1.00 43.78 481 PRO A O 1
ATOM 3621 N N . THR A 1 482 ? -6.305 24.883 -17.434 1.00 45.75 482 THR A N 1
ATOM 3622 C CA . THR A 1 482 ? -7.610 24.885 -16.792 1.00 45.75 482 THR A CA 1
ATOM 3623 C C . THR A 1 482 ? -7.398 25.592 -15.470 1.00 45.75 482 THR A C 1
ATOM 3625 O O . THR A 1 482 ? -6.709 25.082 -14.592 1.00 45.75 482 THR A O 1
ATOM 3628 N N . ALA A 1 483 ? -7.903 26.822 -15.367 1.00 39.62 483 ALA A N 1
ATOM 3629 C CA . ALA A 1 483 ? -7.919 27.538 -14.106 1.00 39.62 483 ALA A CA 1
ATOM 3630 C C . ALA A 1 483 ? -8.654 26.650 -13.096 1.00 39.62 483 ALA A C 1
ATOM 3632 O O . ALA A 1 483 ? -9.850 26.404 -13.259 1.00 39.62 483 ALA A O 1
ATOM 3633 N N . PHE A 1 484 ? -7.926 26.133 -12.107 1.00 37.91 484 PHE A N 1
ATOM 3634 C CA . PHE A 1 484 ? -8.524 25.473 -10.957 1.00 37.91 484 PHE A CA 1
ATOM 3635 C C . PHE A 1 484 ? -9.471 26.482 -10.305 1.00 37.91 484 PHE A C 1
ATOM 3637 O O . PHE A 1 484 ? -9.048 27.551 -9.861 1.00 37.91 484 PHE A O 1
ATOM 3644 N N . ALA A 1 485 ? -10.769 26.186 -10.337 1.00 34.84 485 ALA A N 1
ATOM 3645 C CA . ALA A 1 485 ? -11.745 26.914 -9.547 1.00 34.84 485 ALA A CA 1
ATOM 3646 C C . ALA A 1 485 ? -11.552 26.466 -8.095 1.00 34.84 485 ALA A C 1
ATOM 3648 O O . ALA A 1 485 ? -11.804 25.302 -7.784 1.00 34.84 485 ALA A O 1
ATOM 3649 N N . GLY A 1 486 ? -11.008 27.366 -7.273 1.00 45.91 486 GLY A N 1
ATOM 3650 C CA . GLY A 1 486 ? -10.886 27.190 -5.825 1.00 45.91 486 GLY A CA 1
ATOM 3651 C C . GLY A 1 486 ? -12.189 27.419 -5.078 1.00 45.91 486 GLY A C 1
ATOM 3652 O O . GLY A 1 486 ? -13.147 27.956 -5.688 1.00 45.91 486 GLY A O 1
#

Radius of gyration: 27.05 Å; chains: 1; bounding box: 96×75×71 Å